Protein AF-A0A915E5G3-F1 (afdb_monomer)

Organism: NCBI:txid166011

Secondary structure (DSSP, 8-state):
-GGGSSB----SEEEEEE--TTS--SEEEEEEGGGEEEPPGGGS-GGGHHHHTTS-GGGEEEEEE-SB-SS-----HHHHHHHHS-------------TT-----------HHHHHHHHHHHTTSSS-EEEEEEE-SEEEE-SSS--EE-HHHHHHTTTS--S-GGGGPEEEEEEEE-SSSS-EEEEEEE--TTTTTTSPPPPB-TTSTT--PBPEEEEEEEPPBPPTTS-THHHHTHHHHHHHHHHHHHHHHHHHHHS--TTTHHHHT-S--HHHHHHHHHHHHHHHHHTTS--HHHHHHHHHHHHHHHH-HHHHHHHHSPPPP---EEEEE-EETTSPBPSSPPEEEEEEEEEE--TTS--EEEEEEEEEEE----S---SSPSSB-TTGGGSSEEEEEEE-TTS-EEEEEE-TTS-EEEEEEEETTEEEE-STT----EEEEEETTEEEEEEEEEGGGSPTT--EEEEEEEE--GGG-EEEESS---SSS----EE--GGGTS-HHHHHHHTT-

Foldseek 3Di:
DQQPDFAFDDDQKDWDFDDDAPFFTQAIFIFGDPQKDQDDPVQFDPLCCVVVVSFDSSQKIKHWTFQWGPDFRPGDPVNVVVLVPDDDRDDDDDPPDDFNDAEDDDDDDCDPVQSVQVVCLVVVVDFKHKDQLHAAQEWEDELTYHIGRDQVLQCSLPVDNDPPSSNQHWIWIWGWDPPDPTIIIGIATHGDPSCPVRGGDWDADPPDPPDRGTIDIHMYRYGHHHPPVDPVVQPVVPPVSVVVVVCVVVVVVVCCVVCPDPVCCLPPVQQACVVVVVLVVVLVVCVVCCVPPPPVVVNVVSVVVNVVLVVDSVNVCVVRPDDDDQPWDKFWQQAFQQRHGDPAGTKIKTWAWDWAQDPPDPTFTWIKIKIKDFDPCPPPDDPDAQFEDQPCLQAFWKWKWFAAPQQWIWIWIAHQRNYIWIFIANHDVRTPDGRPPPGKDWDWDDDPRMIMIIIIGGPVNDAQHRFWIKMWGWHHDDPGTTIIISDHDHPVDPCRTDTDDCVSHHPPVVNVVRNVD

InterPro domains:
  IPR027272 Piezo family [PTHR13167] (2-324)
  IPR031334 Piezo non-specific cation channel, cap domain [PF12166] (41-321)

Structure (mmCIF, N/CA/C/O backbone):
data_AF-A0A915E5G3-F1
#
_entry.id   AF-A0A915E5G3-F1
#
loop_
_atom_site.group_PDB
_atom_site.id
_atom_site.type_symbol
_atom_site.label_atom_id
_atom_site.label_alt_id
_atom_site.label_comp_id
_atom_site.label_asym_id
_atom_site.label_entity_id
_atom_site.label_seq_id
_atom_site.pdbx_PDB_ins_code
_atom_site.Cartn_x
_atom_site.Cartn_y
_atom_site.Cartn_z
_atom_site.occupancy
_atom_site.B_iso_or_equiv
_atom_site.auth_seq_id
_atom_site.auth_comp_id
_atom_site.auth_asym_id
_atom_site.auth_atom_id
_atom_site.pdbx_PDB_model_num
ATOM 1 N N . MET A 1 1 ? 21.307 -8.781 -34.988 1.00 42.41 1 MET A N 1
ATOM 2 C CA . MET A 1 1 ? 19.953 -8.825 -34.360 1.00 42.41 1 MET A CA 1
ATOM 3 C C . MET A 1 1 ? 19.364 -7.451 -34.013 1.00 42.41 1 MET A C 1
ATOM 5 O O . MET A 1 1 ? 18.156 -7.390 -33.829 1.00 42.41 1 MET A O 1
ATOM 9 N N . LEU A 1 2 ? 20.139 -6.356 -33.929 1.00 52.84 2 LEU A N 1
ATOM 10 C CA . LEU A 1 2 ? 19.591 -5.051 -33.513 1.00 52.84 2 LEU A CA 1
ATOM 11 C C . LEU A 1 2 ? 18.544 -4.464 -34.486 1.00 52.84 2 LEU A C 1
ATOM 13 O O . LEU A 1 2 ? 17.637 -3.777 -34.035 1.00 52.84 2 LEU A O 1
ATOM 17 N N . ASN A 1 3 ? 18.628 -4.768 -35.788 1.00 57.44 3 ASN A N 1
ATOM 18 C CA . ASN A 1 3 ? 17.792 -4.143 -36.825 1.00 57.44 3 ASN A CA 1
ATOM 19 C C . ASN A 1 3 ? 16.515 -4.931 -37.210 1.00 57.44 3 ASN A C 1
ATOM 21 O O . ASN A 1 3 ? 15.913 -4.699 -38.256 1.00 57.44 3 ASN A O 1
ATOM 25 N N . GLN A 1 4 ? 16.091 -5.897 -36.387 1.00 61.34 4 GLN A N 1
ATOM 26 C CA . GLN A 1 4 ? 14.898 -6.717 -36.668 1.00 61.34 4 GLN A CA 1
ATOM 27 C C . GLN A 1 4 ? 13.596 -6.128 -36.101 1.00 61.34 4 GLN A C 1
ATOM 29 O O . GLN A 1 4 ? 12.510 -6.528 -36.521 1.00 61.34 4 GLN A O 1
ATOM 34 N N . ILE A 1 5 ? 13.693 -5.187 -35.159 1.00 62.38 5 ILE A N 1
ATOM 35 C CA . ILE A 1 5 ? 12.567 -4.620 -34.406 1.00 62.38 5 ILE A CA 1
ATOM 36 C C . ILE A 1 5 ? 12.617 -3.093 -34.545 1.00 62.38 5 ILE A C 1
ATOM 38 O O . ILE A 1 5 ? 13.689 -2.510 -34.429 1.00 62.38 5 ILE A O 1
ATOM 42 N N . GLY A 1 6 ? 11.471 -2.453 -34.795 1.00 68.31 6 GLY A N 1
ATOM 43 C CA . GLY A 1 6 ? 11.349 -0.997 -34.967 1.00 68.31 6 GLY A CA 1
ATOM 44 C C . GLY A 1 6 ? 10.744 -0.602 -36.315 1.00 68.31 6 GLY A C 1
ATOM 45 O O . GLY A 1 6 ? 10.468 -1.464 -37.153 1.00 68.31 6 GLY A O 1
ATOM 46 N N . GLU A 1 7 ? 10.537 0.693 -36.529 1.00 73.94 7 GLU A N 1
ATOM 47 C CA . GLU A 1 7 ? 10.003 1.245 -37.781 1.00 73.94 7 GLU A CA 1
ATOM 48 C C . GLU A 1 7 ? 11.131 1.836 -38.631 1.00 73.94 7 GLU A C 1
ATOM 50 O O . GLU A 1 7 ? 12.106 2.377 -38.105 1.00 73.94 7 GLU A O 1
ATOM 55 N N . VAL A 1 8 ? 11.030 1.706 -39.956 1.00 78.62 8 VAL A N 1
ATOM 56 C CA . VAL A 1 8 ? 11.997 2.317 -40.875 1.00 78.62 8 VAL A CA 1
ATOM 57 C C . VAL A 1 8 ? 11.548 3.744 -41.167 1.00 78.62 8 VAL A C 1
ATOM 59 O O . VAL A 1 8 ? 10.469 3.954 -41.712 1.00 78.62 8 VAL A O 1
ATOM 62 N N . SER A 1 9 ? 12.395 4.718 -40.842 1.00 81.38 9 SER A N 1
ATOM 63 C CA . SER A 1 9 ? 12.179 6.122 -41.193 1.00 81.38 9 SER A CA 1
ATOM 64 C C . SER A 1 9 ? 13.126 6.514 -42.322 1.00 81.38 9 SER A C 1
ATOM 66 O O . SER A 1 9 ? 14.274 6.886 -42.080 1.00 81.38 9 SER A O 1
ATOM 68 N N . THR A 1 10 ? 12.661 6.426 -43.567 1.00 82.25 10 THR A N 1
ATOM 69 C CA . THR A 1 10 ? 13.473 6.788 -44.734 1.00 82.25 10 THR A CA 1
ATOM 70 C C . THR A 1 10 ? 13.783 8.291 -44.752 1.00 82.25 10 THR A C 1
ATOM 72 O O . THR A 1 10 ? 12.905 9.096 -44.432 1.00 82.25 10 THR A O 1
ATOM 75 N N . PRO A 1 11 ? 14.998 8.712 -45.145 1.00 85.44 11 PRO A N 1
ATOM 76 C CA . PRO A 1 11 ? 15.341 10.126 -45.223 1.00 85.44 11 PRO A CA 1
ATOM 77 C C . PRO A 1 11 ? 14.499 10.826 -46.296 1.00 85.44 11 PRO A C 1
ATOM 79 O O . PRO A 1 11 ? 14.395 10.340 -47.415 1.00 85.44 11 PRO A O 1
ATOM 82 N N . ASN A 1 12 ? 13.945 11.998 -45.980 1.00 86.88 12 ASN A N 1
ATOM 83 C CA . ASN A 1 12 ? 13.209 12.814 -46.959 1.00 86.88 12 ASN A CA 1
ATOM 84 C C . ASN A 1 12 ? 14.145 13.591 -47.900 1.00 86.88 12 ASN A C 1
ATOM 86 O O . ASN A 1 12 ? 13.765 13.950 -49.015 1.00 86.88 12 ASN A O 1
ATOM 90 N N . ILE A 1 13 ? 15.351 13.902 -47.420 1.00 89.50 13 ILE A N 1
ATOM 91 C CA . ILE A 1 13 ? 16.336 14.748 -48.090 1.00 89.50 13 ILE A CA 1
ATOM 92 C C . ILE A 1 13 ? 17.721 14.138 -47.874 1.00 89.50 13 ILE A C 1
ATOM 94 O O . ILE A 1 13 ? 18.119 13.901 -46.734 1.00 89.50 13 ILE A O 1
ATOM 98 N N . ALA A 1 14 ? 18.480 13.961 -48.954 1.00 90.31 14 ALA A N 1
ATOM 99 C CA . ALA A 1 14 ? 19.902 13.639 -48.904 1.00 90.31 14 ALA A CA 1
ATOM 100 C C . ALA A 1 14 ? 20.701 14.754 -49.585 1.00 90.31 14 ALA A C 1
ATOM 102 O O . ALA A 1 14 ? 20.350 15.193 -50.677 1.00 90.31 14 ALA A O 1
ATOM 103 N N . LYS A 1 15 ? 21.782 15.223 -48.956 1.00 91.25 15 LYS A N 1
ATOM 104 C CA . LYS A 1 15 ? 22.628 16.294 -49.497 1.00 91.25 15 LYS A CA 1
ATOM 105 C C . LYS A 1 15 ? 24.064 15.808 -49.640 1.00 91.25 15 LYS A C 1
ATOM 107 O O . LYS A 1 15 ? 24.658 15.368 -48.661 1.00 91.25 15 LYS A O 1
ATOM 112 N N . LEU A 1 16 ? 24.620 15.936 -50.842 1.00 90.56 16 LEU A N 1
ATOM 113 C CA . LEU A 1 16 ? 26.019 15.649 -51.139 1.00 90.56 16 LEU A CA 1
ATOM 114 C C . LEU A 1 16 ? 26.761 16.955 -51.419 1.00 90.56 16 LEU A C 1
ATOM 116 O O . LEU A 1 16 ? 26.324 17.765 -52.237 1.00 90.56 16 LEU A O 1
ATOM 120 N N . THR A 1 17 ? 27.897 17.145 -50.752 1.00 90.44 17 THR A N 1
ATOM 121 C CA . THR A 1 17 ? 28.780 18.296 -50.958 1.00 90.44 17 THR A CA 1
ATOM 122 C C . THR A 1 17 ? 30.215 17.833 -51.152 1.00 90.44 17 THR A C 1
ATOM 124 O O . THR A 1 17 ? 30.749 17.132 -50.296 1.00 90.44 17 THR A O 1
ATOM 127 N N . ILE A 1 18 ? 30.851 18.264 -52.239 1.00 88.75 18 ILE A N 1
ATOM 128 C CA . ILE A 1 18 ? 32.283 18.082 -52.485 1.00 88.75 18 ILE A CA 1
ATOM 129 C C . ILE A 1 18 ? 32.923 19.464 -52.435 1.00 88.75 18 ILE A C 1
ATOM 131 O O . ILE A 1 18 ? 32.582 20.348 -53.224 1.00 88.75 18 ILE A O 1
ATOM 135 N N . SER A 1 19 ? 33.838 19.668 -51.495 1.00 87.00 19 SER A N 1
ATOM 136 C CA . SER A 1 19 ? 34.509 20.947 -51.276 1.00 87.00 19 SER A CA 1
ATOM 137 C C . SER A 1 19 ? 36.000 20.753 -51.033 1.00 87.00 19 SER A C 1
ATOM 139 O O . SER A 1 19 ? 36.452 19.696 -50.595 1.00 87.00 19 SER A O 1
ATOM 141 N N . VAL A 1 20 ? 36.766 21.801 -51.325 1.00 84.00 20 VAL A N 1
ATOM 142 C CA . VAL A 1 20 ? 38.154 21.920 -50.875 1.00 84.00 20 VAL A CA 1
ATOM 143 C C . VAL A 1 20 ? 38.132 22.661 -49.541 1.00 84.00 20 VAL A C 1
ATOM 145 O O . VAL A 1 20 ? 37.437 23.671 -49.415 1.00 84.00 20 VAL A O 1
ATOM 148 N N . GLU A 1 21 ? 38.869 22.163 -48.545 1.00 79.06 21 GLU A N 1
ATOM 149 C CA . GLU A 1 21 ? 38.906 22.752 -47.201 1.00 79.06 21 GLU A CA 1
ATOM 150 C C . GLU A 1 21 ? 39.208 24.261 -47.274 1.00 79.06 21 GLU A C 1
ATOM 152 O O . GLU A 1 21 ? 40.210 24.682 -47.853 1.00 79.06 21 GLU A O 1
ATOM 157 N N . GLY A 1 22 ? 38.330 25.080 -46.686 1.00 74.69 22 GLY A N 1
ATOM 158 C CA . GLY A 1 22 ? 38.483 26.538 -46.648 1.00 74.69 22 GLY A CA 1
ATOM 159 C C . GLY A 1 22 ? 37.945 27.300 -47.866 1.00 74.69 22 GLY A C 1
ATOM 160 O O . GLY A 1 22 ? 38.015 28.527 -47.858 1.00 74.69 22 GLY A O 1
ATOM 161 N N . PHE A 1 23 ? 37.372 26.619 -48.864 1.00 83.56 23 PHE A N 1
ATOM 162 C CA . PHE A 1 23 ? 36.801 27.237 -50.067 1.00 83.56 23 PHE A CA 1
ATOM 163 C C . PHE A 1 23 ? 35.315 26.890 -50.252 1.00 83.56 23 PHE A C 1
ATOM 165 O O . PHE A 1 23 ? 34.832 25.906 -49.683 1.00 83.56 23 PHE A O 1
ATOM 172 N N . PRO A 1 24 ? 34.570 27.673 -51.059 1.00 85.56 24 PRO A N 1
ATOM 173 C CA . PRO A 1 24 ? 33.212 27.318 -51.458 1.00 85.56 24 PRO A CA 1
ATOM 174 C C . PRO A 1 24 ? 33.163 25.928 -52.099 1.00 85.56 24 PRO A C 1
ATOM 176 O O . PRO A 1 24 ? 34.083 25.541 -52.828 1.00 85.56 24 PRO A O 1
ATOM 179 N N . ALA A 1 25 ? 32.088 25.185 -51.828 1.00 87.50 25 ALA A N 1
ATOM 180 C CA . ALA A 1 25 ? 31.910 23.836 -52.350 1.00 87.50 25 ALA A CA 1
ATOM 181 C C . ALA A 1 25 ? 31.944 23.832 -53.882 1.00 87.50 25 ALA A C 1
ATOM 183 O O . ALA A 1 25 ? 31.298 24.658 -54.525 1.00 87.50 25 ALA A O 1
ATOM 184 N N . LEU A 1 26 ? 32.702 22.893 -54.448 1.00 88.69 26 LEU A N 1
ATOM 185 C CA . LEU A 1 26 ? 32.792 22.701 -55.891 1.00 88.69 26 LEU A CA 1
ATOM 186 C C . LEU A 1 26 ? 31.460 22.157 -56.409 1.00 88.69 26 LEU A C 1
ATOM 188 O O . LEU A 1 26 ? 30.900 22.676 -57.365 1.00 88.69 26 LEU A O 1
ATOM 192 N N . TYR A 1 27 ? 30.929 21.144 -55.729 1.00 90.50 27 TYR A N 1
ATOM 193 C CA . TYR A 1 27 ? 29.681 20.492 -56.092 1.00 90.50 27 TYR A CA 1
ATOM 194 C C . TYR A 1 27 ? 28.769 20.401 -54.873 1.00 90.50 27 TYR A C 1
ATOM 196 O O . TYR A 1 27 ? 29.194 19.975 -53.799 1.00 90.50 27 TYR A O 1
ATOM 204 N N . THR A 1 28 ? 27.516 20.818 -55.033 1.00 91.44 28 THR A N 1
ATOM 205 C CA . THR A 1 28 ? 26.456 20.657 -54.035 1.00 91.44 28 THR A CA 1
ATOM 206 C C . THR A 1 28 ? 25.196 20.181 -54.736 1.00 91.44 28 THR A C 1
ATOM 208 O O . THR A 1 28 ? 24.768 20.793 -55.713 1.00 91.44 28 THR A O 1
ATOM 211 N N . MET A 1 29 ? 24.604 19.101 -54.234 1.00 92.69 29 MET A N 1
ATOM 212 C CA . MET A 1 29 ? 23.367 18.547 -54.775 1.00 92.69 29 MET A CA 1
ATOM 213 C C . MET A 1 29 ? 22.479 18.006 -53.664 1.00 92.69 29 MET A C 1
ATOM 215 O O . MET A 1 29 ? 22.945 17.269 -52.790 1.00 92.69 29 MET A O 1
ATOM 219 N N . GLN A 1 30 ? 21.196 18.350 -53.728 1.00 92.25 30 GLN A N 1
ATOM 220 C CA . GLN A 1 30 ? 20.162 17.829 -52.849 1.00 92.25 30 GLN A CA 1
ATOM 221 C C . GLN A 1 30 ? 19.242 16.864 -53.613 1.00 92.25 30 GLN A C 1
ATOM 223 O O . GLN A 1 30 ? 18.558 17.252 -54.555 1.00 92.25 30 GLN A O 1
ATOM 228 N N . ALA A 1 31 ? 19.216 15.599 -53.194 1.00 90.62 31 ALA A N 1
ATOM 229 C CA . ALA A 1 31 ? 18.296 14.581 -53.690 1.00 90.62 31 ALA A CA 1
ATOM 230 C C . ALA A 1 31 ? 17.048 14.514 -52.794 1.00 90.62 31 ALA A C 1
ATOM 232 O O . ALA A 1 31 ? 17.154 14.460 -51.565 1.00 90.62 31 ALA A O 1
ATOM 233 N N . GLN A 1 32 ? 15.867 14.524 -53.416 1.00 90.94 32 GLN A N 1
ATOM 234 C CA . GLN A 1 32 ? 14.565 14.446 -52.745 1.00 90.94 32 GLN A CA 1
ATOM 235 C C . GLN A 1 32 ? 13.515 13.784 -53.651 1.00 90.94 32 GLN A C 1
ATOM 237 O O . GLN A 1 32 ? 13.600 13.870 -54.879 1.00 90.94 32 GLN A O 1
ATOM 242 N N . GLY A 1 33 ? 12.499 13.155 -53.056 1.00 86.94 33 GLY A N 1
ATOM 243 C CA . GLY A 1 33 ? 11.379 12.560 -53.794 1.00 86.94 33 GLY A CA 1
ATOM 244 C C . GLY A 1 33 ? 11.822 11.470 -54.775 1.00 86.94 33 GLY A C 1
ATOM 245 O O . GLY A 1 33 ? 12.331 10.441 -54.355 1.00 86.94 33 GLY A O 1
ATOM 246 N N . ILE A 1 34 ? 11.648 11.704 -56.080 1.00 85.62 34 ILE A N 1
ATOM 247 C CA . ILE A 1 34 ? 11.916 10.732 -57.165 1.00 85.62 34 ILE A CA 1
ATOM 248 C C . ILE A 1 34 ? 13.395 10.305 -57.226 1.00 85.62 34 ILE A C 1
ATOM 250 O O . ILE A 1 34 ? 13.714 9.211 -57.687 1.00 85.62 34 ILE A O 1
ATOM 254 N N . ASP A 1 35 ? 14.299 11.158 -56.743 1.00 87.12 35 ASP A N 1
ATOM 255 C CA . ASP A 1 35 ? 15.736 10.883 -56.696 1.00 87.12 35 ASP A CA 1
ATOM 256 C C . ASP A 1 35 ? 16.119 9.937 -55.522 1.00 87.12 35 ASP A C 1
ATOM 258 O O . ASP A 1 35 ? 17.257 9.470 -55.441 1.00 87.12 35 ASP A O 1
ATOM 262 N N . LEU A 1 36 ? 15.168 9.607 -54.635 1.00 89.12 36 LEU A N 1
ATOM 263 C CA . LEU A 1 36 ? 15.289 8.620 -53.556 1.00 89.12 36 LEU A CA 1
ATOM 264 C C . LEU A 1 36 ? 14.429 7.394 -53.895 1.00 89.12 36 LEU A C 1
ATOM 266 O O . LEU A 1 36 ? 13.207 7.421 -53.775 1.00 89.12 36 LEU A O 1
ATOM 270 N N . VAL A 1 37 ? 15.064 6.311 -54.341 1.00 88.06 37 VAL A N 1
ATOM 271 C CA . VAL A 1 37 ? 14.371 5.125 -54.866 1.00 88.06 37 VAL A CA 1
ATOM 272 C C . VAL A 1 37 ? 14.579 3.942 -53.929 1.00 88.06 37 VAL A C 1
ATOM 274 O O . VAL A 1 37 ? 15.712 3.617 -53.589 1.00 88.06 37 VAL A O 1
ATOM 277 N N . LEU A 1 38 ? 13.498 3.274 -53.525 1.00 85.75 38 LEU A N 1
ATOM 278 C CA . LEU A 1 38 ? 13.592 1.998 -52.811 1.00 85.75 38 LEU A CA 1
ATOM 279 C C . LEU A 1 38 ? 14.169 0.932 -53.741 1.00 85.75 38 LEU A C 1
ATOM 281 O O . LEU A 1 38 ? 13.765 0.816 -54.898 1.00 85.75 38 LEU A O 1
ATOM 285 N N . LEU A 1 39 ? 15.147 0.191 -53.240 1.00 79.44 39 LEU A N 1
ATOM 286 C CA . LEU A 1 39 ? 15.919 -0.735 -54.054 1.00 79.44 39 LEU A CA 1
ATOM 287 C C . LEU A 1 39 ? 15.177 -2.082 -54.161 1.00 79.44 39 LEU A C 1
ATOM 289 O O . LEU A 1 39 ? 14.778 -2.653 -53.149 1.00 79.44 39 LEU A O 1
ATOM 293 N N . ASN A 1 40 ? 14.972 -2.577 -55.386 1.00 74.00 40 ASN A N 1
ATOM 294 C CA . ASN A 1 40 ? 14.344 -3.880 -55.634 1.00 74.00 40 ASN A CA 1
ATOM 295 C C . ASN A 1 40 ? 15.342 -5.034 -55.427 1.00 74.00 40 ASN A C 1
ATOM 297 O O . ASN A 1 40 ? 16.515 -4.918 -55.784 1.00 74.00 40 ASN A O 1
ATOM 301 N N . ASP A 1 41 ? 14.852 -6.189 -54.960 1.00 64.75 41 ASP A N 1
ATOM 302 C CA . ASP A 1 41 ? 15.653 -7.392 -54.644 1.00 64.75 41 ASP A CA 1
ATOM 303 C C . ASP A 1 41 ? 16.554 -7.891 -55.780 1.00 64.75 41 ASP A C 1
ATOM 305 O O . ASP A 1 41 ? 17.551 -8.572 -55.552 1.00 64.75 41 ASP A O 1
ATOM 309 N N . THR A 1 42 ? 16.212 -7.563 -57.023 1.00 64.81 42 THR A N 1
ATOM 310 C CA . THR A 1 42 ? 16.906 -8.042 -58.221 1.00 64.81 42 THR A CA 1
ATOM 311 C C . THR A 1 42 ? 18.181 -7.270 -58.552 1.00 64.81 42 THR A C 1
ATOM 313 O O . THR A 1 42 ? 18.942 -7.712 -59.407 1.00 64.81 42 THR A O 1
ATOM 316 N N . GLU A 1 43 ? 18.410 -6.108 -57.934 1.00 64.31 43 GLU A N 1
ATOM 317 C CA . GLU A 1 43 ? 19.538 -5.224 -58.267 1.00 64.31 43 GLU A CA 1
ATOM 318 C C . GLU A 1 43 ? 20.764 -5.411 -57.354 1.00 64.31 43 GLU A C 1
ATOM 320 O O . GLU A 1 43 ? 21.826 -4.867 -57.661 1.00 64.31 43 GLU A O 1
ATOM 325 N N . ILE A 1 44 ? 20.660 -6.181 -56.259 1.00 65.56 44 ILE A N 1
ATOM 326 C CA . ILE A 1 44 ? 21.775 -6.419 -55.325 1.00 65.56 44 ILE A CA 1
ATOM 327 C C . ILE A 1 44 ? 22.331 -7.839 -55.478 1.00 65.56 44 ILE A C 1
ATOM 329 O O . ILE A 1 44 ? 21.601 -8.821 -55.586 1.00 65.56 44 ILE A O 1
ATOM 333 N N . ASN A 1 45 ? 23.660 -7.953 -55.470 1.00 64.69 45 ASN A N 1
ATOM 334 C CA . ASN A 1 45 ? 24.373 -9.219 -55.614 1.00 64.69 45 ASN A CA 1
ATOM 335 C C . ASN A 1 45 ? 24.097 -10.190 -54.437 1.00 64.69 45 ASN A C 1
ATOM 337 O O . ASN A 1 45 ? 24.237 -9.836 -53.264 1.00 64.69 45 ASN A O 1
ATOM 341 N N . GLN A 1 46 ? 23.777 -11.447 -54.766 1.00 59.72 46 GLN A N 1
ATOM 342 C CA . GLN A 1 46 ? 23.408 -12.529 -53.838 1.00 59.72 46 GLN A CA 1
ATOM 343 C C . GLN A 1 46 ? 24.532 -12.967 -52.877 1.00 59.72 46 GLN A C 1
ATOM 345 O O . GLN A 1 46 ? 24.290 -13.705 -51.925 1.00 59.72 46 GLN A O 1
ATOM 350 N N . GLN A 1 47 ? 25.774 -12.533 -53.091 1.00 58.59 47 GLN A N 1
ATOM 351 C CA . GLN A 1 47 ? 26.897 -12.911 -52.224 1.00 58.59 47 GLN A CA 1
ATOM 352 C C . GLN A 1 47 ? 26.863 -12.228 -50.847 1.00 58.59 47 GLN A C 1
ATOM 354 O O . GLN A 1 47 ? 27.435 -12.748 -49.893 1.00 58.59 47 GLN A O 1
ATOM 359 N N . ALA A 1 48 ? 26.140 -11.114 -50.713 1.00 62.50 48 ALA A N 1
ATOM 360 C CA . ALA A 1 48 ? 26.017 -10.365 -49.465 1.00 62.50 48 ALA A CA 1
ATOM 361 C C . ALA A 1 48 ? 24.691 -10.599 -48.718 1.00 62.50 48 ALA A C 1
ATOM 363 O O . ALA A 1 48 ? 24.304 -9.804 -47.861 1.00 62.50 48 ALA A O 1
ATOM 364 N N . VAL A 1 49 ? 23.993 -11.699 -49.019 1.00 67.81 49 VAL A N 1
ATOM 365 C CA . VAL A 1 49 ? 22.660 -12.011 -48.472 1.00 67.81 49 VAL A CA 1
ATOM 366 C C . VAL A 1 49 ? 22.627 -11.989 -46.942 1.00 67.81 49 VAL A C 1
ATOM 368 O O . VAL A 1 49 ? 21.636 -11.553 -46.379 1.00 67.81 49 VAL A O 1
ATOM 371 N N . ALA A 1 50 ? 23.703 -12.364 -46.242 1.00 67.44 50 ALA A N 1
ATOM 372 C CA . ALA A 1 50 ? 23.730 -12.321 -44.775 1.00 67.44 50 ALA A CA 1
ATOM 373 C C . ALA A 1 50 ? 23.598 -10.897 -44.199 1.00 67.44 50 ALA A C 1
ATOM 375 O O . ALA A 1 50 ? 22.855 -10.708 -43.240 1.00 67.44 50 ALA A O 1
ATOM 376 N N . PHE A 1 51 ? 24.278 -9.909 -44.794 1.00 73.25 51 PHE A N 1
ATOM 377 C CA . PHE A 1 51 ? 24.182 -8.502 -44.387 1.00 73.25 51 PHE A CA 1
ATOM 378 C C . PHE A 1 51 ? 22.878 -7.872 -44.879 1.00 73.25 51 PHE A C 1
ATOM 380 O O . PHE A 1 51 ? 22.199 -7.170 -44.136 1.00 73.25 51 PHE A O 1
ATOM 387 N N . LEU A 1 52 ? 22.488 -8.171 -46.120 1.00 75.25 52 LEU A N 1
ATOM 388 C CA . LEU A 1 52 ? 21.234 -7.684 -46.692 1.00 75.25 52 LEU A CA 1
ATOM 389 C C . LEU A 1 52 ? 20.026 -8.211 -45.916 1.00 75.25 52 LEU A C 1
ATOM 391 O O . LEU A 1 52 ? 19.111 -7.450 -45.665 1.00 75.25 52 LEU A O 1
ATOM 395 N N . ASN A 1 53 ? 20.055 -9.451 -45.424 1.00 74.56 53 ASN A N 1
ATOM 396 C CA . ASN A 1 53 ? 18.991 -10.010 -44.586 1.00 74.56 53 ASN A CA 1
ATOM 397 C C . ASN A 1 53 ? 18.812 -9.274 -43.246 1.00 74.56 53 ASN A C 1
ATOM 399 O O . ASN A 1 53 ? 17.763 -9.419 -42.615 1.00 74.56 53 ASN A O 1
ATOM 403 N N . GLU A 1 54 ? 19.800 -8.498 -42.782 1.00 74.81 54 GLU A N 1
ATOM 404 C CA . GLU A 1 54 ? 19.622 -7.637 -41.606 1.00 74.81 54 GLU A CA 1
ATOM 405 C C . GLU A 1 54 ? 18.736 -6.418 -41.903 1.00 74.81 54 GLU A C 1
ATOM 407 O O . GLU A 1 54 ? 18.129 -5.869 -40.982 1.00 74.81 54 GLU A O 1
ATOM 412 N N . TYR A 1 55 ? 18.617 -6.023 -43.174 1.00 75.44 55 TYR A N 1
ATOM 413 C CA . TYR A 1 55 ? 17.824 -4.893 -43.644 1.00 75.44 55 TYR A CA 1
ATOM 414 C C . TYR A 1 55 ? 16.694 -5.395 -44.552 1.00 75.44 55 TYR A C 1
ATOM 416 O O . TYR A 1 55 ? 16.921 -5.865 -45.658 1.00 75.44 55 TYR A O 1
ATOM 424 N N . LYS A 1 56 ? 15.431 -5.262 -44.130 1.00 71.00 56 LYS A N 1
ATOM 425 C CA . LYS A 1 56 ? 14.311 -5.473 -45.071 1.00 71.00 56 LYS A CA 1
ATOM 426 C C . LYS A 1 56 ? 14.392 -4.447 -46.211 1.00 71.00 56 LYS A C 1
ATOM 428 O O . LYS A 1 56 ? 14.892 -3.349 -45.983 1.00 71.00 56 LYS A O 1
ATOM 433 N N . ASN A 1 57 ? 13.815 -4.749 -47.374 1.00 69.38 57 ASN A N 1
ATOM 434 C CA . ASN A 1 57 ? 13.845 -3.890 -48.575 1.00 69.38 57 ASN A CA 1
ATOM 435 C C . ASN A 1 57 ? 13.384 -2.447 -48.320 1.00 69.38 57 ASN A C 1
ATOM 437 O O . ASN A 1 57 ? 13.875 -1.512 -48.938 1.00 69.38 57 ASN A O 1
ATOM 441 N N . GLU A 1 58 ? 12.486 -2.256 -47.352 1.00 74.75 58 GLU A N 1
ATOM 442 C CA . GLU A 1 58 ? 12.016 -0.944 -46.891 1.00 74.75 58 GLU A CA 1
ATOM 443 C C . GLU A 1 58 ? 13.144 -0.046 -46.343 1.00 74.75 58 GLU A C 1
ATOM 445 O O . GLU A 1 58 ? 13.030 1.174 -46.381 1.00 74.75 58 GLU A O 1
ATOM 450 N N . GLY A 1 59 ? 14.226 -0.638 -45.827 1.00 77.81 59 GLY A N 1
ATOM 451 C CA . GLY A 1 59 ? 15.382 0.042 -45.235 1.00 77.81 59 GLY A CA 1
ATOM 452 C C . GLY A 1 59 ? 16.574 0.224 -46.172 1.00 77.81 59 GLY A C 1
ATOM 453 O O . GLY A 1 59 ? 17.621 0.673 -45.708 1.00 77.81 59 GLY A O 1
ATOM 454 N N . ILE A 1 60 ? 16.450 -0.116 -47.459 1.00 87.31 60 ILE A N 1
ATOM 455 C CA . ILE A 1 60 ? 17.522 0.035 -48.451 1.00 87.31 60 ILE A CA 1
ATOM 456 C C . ILE A 1 60 ? 17.093 1.063 -49.497 1.00 87.31 60 ILE A C 1
ATOM 458 O O . ILE A 1 60 ? 16.184 0.828 -50.294 1.00 87.31 60 ILE A O 1
ATOM 462 N N . LEU A 1 61 ? 17.774 2.209 -49.518 1.00 88.88 61 LEU A N 1
ATOM 463 C CA . LEU A 1 61 ? 17.490 3.290 -50.458 1.00 88.88 61 LEU A CA 1
ATOM 464 C C . LEU A 1 61 ? 18.644 3.514 -51.424 1.00 88.88 61 LEU A C 1
ATOM 466 O O . LEU A 1 61 ? 19.790 3.702 -51.024 1.00 88.88 61 LEU A O 1
ATOM 470 N N . LYS A 1 62 ? 18.316 3.585 -52.709 1.00 89.62 62 LYS A N 1
ATOM 471 C CA . LYS A 1 62 ? 19.182 4.091 -53.765 1.00 89.62 62 LYS A CA 1
ATOM 472 C C . LYS A 1 62 ? 19.000 5.604 -53.876 1.00 89.62 62 LYS A C 1
ATOM 474 O O . LYS A 1 62 ? 17.958 6.090 -54.313 1.00 89.62 62 LYS A O 1
ATOM 479 N N . VAL A 1 63 ? 20.027 6.349 -53.491 1.00 91.56 63 VAL A N 1
ATOM 480 C CA . VAL A 1 63 ? 20.074 7.811 -53.558 1.00 91.56 63 VAL A CA 1
ATOM 481 C C . VAL A 1 63 ? 20.757 8.226 -54.856 1.00 91.56 63 VAL A C 1
ATOM 483 O O . VAL A 1 63 ? 21.917 7.877 -55.080 1.00 91.56 63 VAL A O 1
ATOM 486 N N . LYS A 1 64 ? 20.050 8.970 -55.710 1.00 91.31 64 LYS A N 1
ATOM 487 C CA . LYS A 1 64 ? 20.552 9.465 -56.997 1.00 91.31 64 LYS A CA 1
ATOM 488 C C . LYS A 1 64 ? 20.820 10.964 -56.918 1.00 91.31 64 LYS A C 1
ATOM 490 O O . LYS A 1 64 ? 19.901 11.767 -56.814 1.00 91.31 64 LYS A O 1
ATOM 495 N N . PHE A 1 65 ? 22.080 11.365 -57.015 1.00 92.00 65 PHE A N 1
ATOM 496 C CA . PHE A 1 65 ? 22.464 12.770 -57.120 1.00 92.00 65 PHE A CA 1
ATOM 497 C C . PHE A 1 65 ? 22.680 13.142 -58.587 1.00 92.00 65 PHE A C 1
ATOM 499 O O . PHE A 1 65 ? 23.362 12.436 -59.334 1.00 92.00 65 PHE A O 1
ATOM 506 N N . ARG A 1 66 ? 22.091 14.260 -59.019 1.00 91.31 66 ARG A N 1
ATOM 507 C CA . ARG A 1 66 ? 22.219 14.740 -60.402 1.00 91.31 66 ARG A CA 1
ATOM 508 C C . ARG A 1 66 ? 23.653 15.189 -60.696 1.00 91.31 66 ARG A C 1
ATOM 510 O O . ARG A 1 66 ? 24.283 15.780 -59.823 1.00 91.31 66 ARG A O 1
ATOM 517 N N . PRO A 1 67 ? 24.168 14.977 -61.915 1.00 89.69 67 PRO A N 1
ATOM 518 C CA . PRO A 1 67 ? 25.579 15.211 -62.222 1.00 89.69 67 PRO A CA 1
ATOM 519 C C . PRO A 1 67 ? 26.004 16.683 -62.122 1.00 89.69 67 PRO A C 1
ATOM 521 O O . PRO A 1 67 ? 27.117 16.978 -61.698 1.00 89.69 67 PRO A O 1
ATOM 524 N N . THR A 1 68 ? 25.140 17.632 -62.475 1.00 89.38 68 THR A N 1
ATOM 525 C CA . THR A 1 68 ? 25.457 19.070 -62.446 1.00 89.38 68 THR A CA 1
ATOM 526 C C . THR A 1 68 ? 25.149 19.675 -61.079 1.00 89.38 68 THR A C 1
ATOM 528 O O . THR A 1 68 ? 24.062 19.446 -60.565 1.00 89.38 68 THR A O 1
ATOM 531 N N . SER A 1 69 ? 26.072 20.453 -60.498 1.00 90.56 69 SER A N 1
ATOM 532 C CA . SER A 1 69 ? 25.862 21.139 -59.210 1.00 90.56 69 SER A CA 1
ATOM 533 C C . SER A 1 69 ? 24.635 22.058 -59.247 1.00 90.56 69 SER A C 1
ATOM 535 O O . SER A 1 69 ? 24.441 22.797 -60.210 1.00 90.56 69 SER A O 1
ATOM 537 N N . GLU A 1 70 ? 23.835 22.046 -58.180 1.00 88.56 70 GLU A N 1
ATOM 538 C CA . GLU A 1 70 ? 22.668 22.926 -58.016 1.00 88.56 70 GLU A CA 1
ATOM 539 C C . GLU A 1 70 ? 23.095 24.382 -57.796 1.00 88.56 70 GLU A C 1
ATOM 541 O O . GLU A 1 70 ? 22.468 25.319 -58.288 1.00 88.56 70 GLU A O 1
ATOM 546 N N . VAL A 1 71 ? 24.199 24.563 -57.070 1.00 88.44 71 VAL A N 1
ATOM 547 C CA . VAL A 1 71 ? 24.764 25.872 -56.749 1.00 88.44 71 VAL A CA 1
ATOM 548 C C . VAL A 1 71 ? 26.001 26.104 -57.624 1.00 88.44 71 VAL A C 1
ATOM 550 O O . VAL A 1 71 ? 26.888 25.239 -57.645 1.00 88.44 71 VAL A O 1
ATOM 553 N N . PRO A 1 72 ? 26.096 27.240 -58.344 1.00 88.31 72 PRO A N 1
ATOM 554 C CA . PRO A 1 72 ? 27.303 27.600 -59.084 1.00 88.31 72 PRO A CA 1
ATOM 555 C C . PRO A 1 72 ? 28.463 27.892 -58.124 1.00 88.31 72 PRO A C 1
ATOM 557 O O . PRO A 1 72 ? 28.258 28.264 -56.968 1.00 88.31 72 PRO A O 1
ATOM 560 N N . TRP A 1 73 ? 29.703 27.756 -58.588 1.00 88.62 73 TRP A N 1
ATOM 561 C CA . TRP A 1 73 ? 30.873 27.922 -57.731 1.00 88.62 73 TRP A CA 1
ATOM 562 C C . TRP A 1 73 ? 31.161 29.405 -57.452 1.00 88.62 73 TRP A C 1
ATOM 564 O O . TRP A 1 73 ? 31.732 30.124 -58.269 1.00 88.62 73 TRP A O 1
ATOM 574 N N . GLN A 1 74 ? 30.751 29.866 -56.268 1.00 85.62 74 GLN A N 1
ATOM 575 C CA . GLN A 1 74 ? 30.851 31.264 -55.824 1.00 85.62 74 GLN A CA 1
ATOM 576 C C . GLN A 1 74 ? 32.218 31.597 -55.197 1.00 85.62 74 GLN A C 1
ATOM 578 O O . GLN A 1 74 ? 32.292 32.077 -54.065 1.00 85.62 74 GLN A O 1
ATOM 583 N N . ILE A 1 75 ? 33.323 31.315 -55.890 1.00 83.62 75 ILE A N 1
ATOM 584 C CA . ILE A 1 75 ? 34.660 31.672 -55.392 1.00 83.62 75 ILE A CA 1
ATOM 585 C C . ILE A 1 75 ? 34.979 33.155 -55.641 1.00 83.62 75 ILE A C 1
ATOM 587 O O . ILE A 1 75 ? 34.761 33.672 -56.733 1.00 83.62 75 ILE A O 1
ATOM 591 N N . SER A 1 76 ? 35.506 33.855 -54.628 1.00 85.31 76 SER A N 1
ATOM 592 C CA . SER A 1 76 ? 36.006 35.228 -54.793 1.00 85.31 76 SER A CA 1
ATOM 593 C C . SER A 1 76 ? 37.389 35.239 -55.451 1.00 85.31 76 SER A C 1
ATOM 595 O O . SER A 1 76 ? 38.161 34.298 -55.275 1.00 85.31 76 SER A O 1
ATOM 597 N N . ASN A 1 77 ? 37.753 36.323 -56.143 1.00 82.69 77 ASN A N 1
ATOM 598 C CA . ASN A 1 77 ? 39.069 36.448 -56.789 1.00 82.69 77 ASN A CA 1
ATOM 599 C C . ASN A 1 77 ? 40.240 36.280 -55.800 1.00 82.69 77 ASN A C 1
ATOM 601 O O . ASN A 1 77 ? 41.241 35.652 -56.131 1.00 82.69 77 ASN A O 1
ATOM 605 N N . GLU A 1 78 ? 40.103 36.783 -54.571 1.00 80.88 78 GLU A N 1
ATOM 606 C CA . GLU A 1 78 ? 41.098 36.606 -53.501 1.00 80.88 78 GLU A CA 1
ATOM 607 C C . GLU A 1 78 ? 41.190 35.153 -53.022 1.00 80.88 78 GLU A C 1
ATOM 609 O O . GLU A 1 78 ? 42.277 34.633 -52.782 1.00 80.88 78 GLU A O 1
ATOM 614 N N . SER A 1 79 ? 40.052 34.463 -52.920 1.00 81.62 79 SER A N 1
ATOM 615 C CA . SER A 1 79 ? 40.036 33.038 -52.581 1.00 81.62 79 SER A CA 1
ATOM 616 C C . SER A 1 79 ? 40.613 32.202 -53.725 1.00 81.62 79 SER A C 1
ATOM 618 O O . SER A 1 79 ? 41.307 31.223 -53.487 1.00 81.62 79 SER A O 1
ATOM 620 N N . PHE A 1 80 ? 40.383 32.596 -54.976 1.00 81.25 80 PHE A N 1
ATOM 621 C CA . 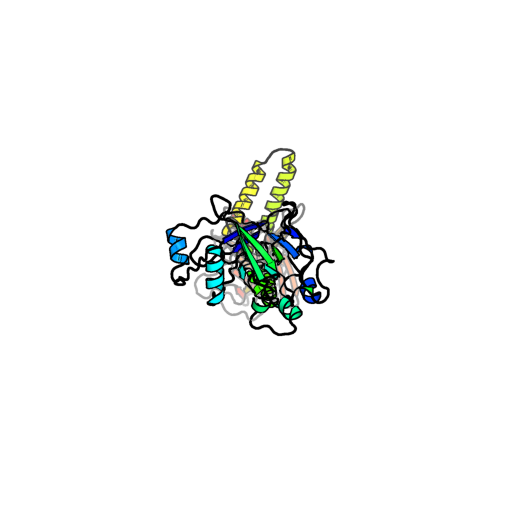PHE A 1 80 ? 40.933 31.919 -56.145 1.00 81.25 80 PHE A CA 1
ATOM 622 C C . PHE A 1 80 ? 42.463 32.039 -56.205 1.00 81.25 80 PHE A C 1
ATOM 624 O O . PHE A 1 80 ? 43.153 31.034 -56.381 1.00 81.25 80 PHE A O 1
ATOM 631 N N . THR A 1 81 ? 43.021 33.230 -55.961 1.00 80.75 81 THR A N 1
ATOM 632 C CA . THR A 1 81 ? 44.481 33.405 -55.854 1.00 80.75 81 THR A CA 1
ATOM 633 C C . THR A 1 81 ? 45.053 32.703 -54.620 1.00 80.75 81 THR A C 1
ATOM 635 O O . THR A 1 81 ? 46.141 32.135 -54.693 1.00 80.75 81 THR A O 1
ATOM 638 N N . ALA A 1 82 ? 44.313 32.647 -53.507 1.00 79.19 82 ALA A N 1
ATOM 639 C CA . ALA A 1 82 ? 44.702 31.883 -52.321 1.00 79.19 82 ALA A CA 1
ATOM 640 C C . ALA A 1 82 ? 44.665 30.358 -52.534 1.00 79.19 82 ALA A C 1
ATOM 642 O O . ALA A 1 82 ? 45.485 29.656 -51.949 1.00 79.19 82 ALA A O 1
ATOM 643 N N . LEU A 1 83 ? 43.760 29.843 -53.376 1.00 77.12 83 LEU A N 1
ATOM 644 C CA . LEU A 1 83 ? 43.713 28.435 -53.791 1.00 77.12 83 LEU A CA 1
ATOM 645 C C . LEU A 1 83 ? 44.937 28.071 -54.648 1.00 77.12 83 LEU A C 1
ATOM 647 O O . LEU A 1 83 ? 45.505 26.984 -54.507 1.00 77.12 83 LEU A O 1
ATOM 651 N N . GLN A 1 84 ? 45.370 29.001 -55.506 1.00 74.19 84 GLN A N 1
ATOM 652 C CA . GLN A 1 84 ? 46.606 28.882 -56.284 1.00 74.19 84 GLN A CA 1
ATOM 653 C C . GLN A 1 84 ? 47.857 28.992 -55.390 1.00 74.19 84 GLN A C 1
ATOM 655 O O . GLN A 1 84 ? 48.808 28.219 -55.550 1.00 74.19 84 GLN A O 1
ATOM 660 N N . GLY A 1 85 ? 47.834 29.887 -54.397 1.00 65.12 85 GLY A N 1
ATOM 661 C CA . GLY A 1 85 ? 48.819 29.998 -53.319 1.00 65.12 85 GLY A CA 1
ATOM 662 C C . GLY A 1 85 ? 48.767 28.816 -52.342 1.00 65.12 85 GLY A C 1
ATOM 663 O O . GLY A 1 85 ? 47.830 28.022 -52.344 1.00 65.12 85 GLY A O 1
ATOM 664 N N . ASN A 1 86 ? 49.816 28.601 -51.542 1.00 56.47 86 ASN A N 1
ATOM 665 C CA . ASN A 1 86 ? 49.885 27.445 -50.636 1.00 56.47 86 ASN A CA 1
ATOM 666 C C . ASN A 1 86 ? 48.652 27.368 -49.715 1.00 56.47 86 ASN A C 1
ATOM 668 O O . ASN A 1 86 ? 48.458 28.233 -48.860 1.00 56.47 86 ASN A O 1
ATOM 672 N N . CYS A 1 87 ? 47.871 26.288 -49.844 1.00 52.50 87 CYS A N 1
ATOM 673 C CA . CYS A 1 87 ? 46.801 25.964 -48.907 1.00 52.50 87 CYS A CA 1
ATOM 674 C C . CYS A 1 87 ? 47.442 25.635 -47.559 1.00 52.50 87 CYS A C 1
ATOM 676 O O . CYS A 1 87 ? 48.036 24.572 -47.391 1.00 52.50 87 CYS A O 1
ATOM 678 N N . LYS A 1 88 ? 47.338 26.538 -46.586 1.00 48.75 88 LYS A N 1
ATOM 679 C CA . LYS A 1 88 ? 47.570 26.166 -45.191 1.00 48.75 88 LYS A CA 1
ATOM 680 C C . LYS A 1 88 ? 46.292 25.497 -44.698 1.00 48.75 88 LYS A C 1
ATOM 682 O O . LYS A 1 88 ? 45.281 26.182 -44.561 1.00 48.75 88 LYS A O 1
ATOM 687 N N . SER A 1 89 ? 46.339 24.180 -44.472 1.00 42.78 89 SER A N 1
ATOM 688 C CA . SER A 1 89 ? 45.230 23.451 -43.841 1.00 42.78 89 SER A CA 1
ATOM 689 C C . SER A 1 89 ? 44.903 24.131 -42.516 1.00 42.78 89 SER A C 1
ATOM 691 O O . SER A 1 89 ? 45.782 24.382 -41.685 1.00 42.78 89 SER A O 1
ATOM 693 N N . ARG A 1 90 ? 43.641 24.512 -42.358 1.00 43.06 90 ARG A N 1
ATOM 694 C CA . ARG A 1 90 ? 43.158 25.225 -41.186 1.00 43.06 90 ARG A CA 1
ATOM 695 C C . ARG A 1 90 ? 41.919 24.484 -40.715 1.00 43.06 90 ARG A C 1
ATOM 697 O O . ARG A 1 90 ? 40.807 24.861 -41.066 1.00 43.06 90 ARG A O 1
ATOM 704 N N . ARG A 1 91 ? 42.151 23.449 -39.898 1.00 35.25 91 ARG A N 1
ATOM 705 C CA . ARG A 1 91 ? 41.108 22.610 -39.296 1.00 35.25 91 ARG A CA 1
ATOM 706 C C . ARG A 1 91 ? 40.022 23.477 -38.662 1.00 35.25 91 ARG A C 1
ATOM 708 O O . ARG A 1 91 ? 40.238 24.089 -37.615 1.00 35.25 91 ARG A O 1
ATOM 715 N N . LYS A 1 92 ? 38.843 23.490 -39.278 1.00 39.06 92 LYS A N 1
ATOM 716 C CA . LYS A 1 92 ? 37.598 23.960 -38.669 1.00 39.06 92 LYS A CA 1
ATOM 717 C C . LYS A 1 92 ? 36.658 22.768 -38.551 1.00 39.06 92 LYS A C 1
ATOM 719 O O . LYS A 1 92 ? 36.024 22.360 -39.513 1.00 39.06 92 LYS A O 1
ATOM 724 N N . THR A 1 93 ? 36.551 22.226 -37.346 1.00 31.33 93 THR A N 1
ATOM 725 C CA . THR A 1 93 ? 35.465 21.318 -36.977 1.00 31.33 93 THR A CA 1
ATOM 726 C C . THR A 1 93 ? 34.197 22.135 -36.750 1.00 31.33 93 THR A C 1
ATOM 728 O O . THR A 1 93 ? 34.056 22.772 -35.707 1.00 31.33 93 THR A O 1
ATOM 731 N N . CYS A 1 94 ? 33.272 22.119 -37.707 1.00 33.88 94 CYS A N 1
ATOM 732 C CA . CYS A 1 94 ? 31.885 22.504 -37.459 1.00 33.88 94 CYS A CA 1
ATOM 733 C C . CYS A 1 94 ? 31.176 21.309 -36.811 1.00 33.88 94 CYS A C 1
ATOM 735 O O . CYS A 1 94 ? 30.864 20.330 -37.481 1.00 33.88 94 CYS A O 1
ATOM 737 N N . LYS A 1 95 ? 30.975 21.368 -35.492 1.00 36.16 95 LYS A N 1
ATOM 738 C CA . LYS A 1 95 ? 30.119 20.435 -34.752 1.00 36.16 95 LYS A CA 1
ATOM 739 C C . LYS A 1 95 ? 28.818 21.141 -34.393 1.00 36.16 95 LYS A C 1
ATOM 741 O O . LYS A 1 95 ? 28.635 21.520 -33.243 1.00 36.16 95 LYS A O 1
ATOM 746 N N . ASP A 1 96 ? 27.920 21.264 -35.360 1.00 35.91 96 ASP A N 1
ATOM 747 C CA . ASP A 1 96 ? 26.511 21.491 -35.047 1.00 35.91 96 ASP A CA 1
ATOM 748 C C . ASP A 1 96 ? 25.836 20.121 -35.005 1.00 35.91 96 ASP A C 1
ATOM 750 O O . ASP A 1 96 ? 25.476 19.538 -36.027 1.00 35.91 96 ASP A O 1
ATOM 754 N N . LYS A 1 97 ? 25.747 19.554 -33.797 1.00 36.62 97 LYS A N 1
ATOM 755 C CA . LYS A 1 97 ? 24.910 18.381 -33.533 1.00 36.62 97 LYS A CA 1
ATOM 756 C C . LYS A 1 97 ? 23.465 18.853 -33.420 1.00 36.62 97 LYS A C 1
ATOM 758 O O . LYS A 1 97 ? 22.985 19.129 -32.325 1.00 36.62 97 LYS A O 1
ATOM 763 N N . GLU A 1 98 ? 22.775 18.925 -34.551 1.00 37.31 98 GLU A N 1
ATOM 764 C CA . GLU A 1 98 ? 21.318 18.824 -34.544 1.00 37.31 98 GLU A CA 1
ATOM 765 C C . GLU A 1 98 ? 20.935 17.334 -34.535 1.00 37.31 98 GLU A C 1
ATOM 767 O O . GLU A 1 98 ? 21.454 16.569 -35.348 1.00 37.31 98 GLU A O 1
ATOM 772 N N . PRO A 1 99 ? 20.027 16.894 -33.647 1.00 46.91 99 PRO A N 1
ATOM 773 C CA . PRO A 1 99 ? 19.622 15.489 -33.538 1.00 46.91 99 PRO A CA 1
ATOM 774 C C . PRO A 1 99 ? 18.845 14.963 -34.762 1.00 46.91 99 PRO A C 1
ATOM 776 O O . PRO A 1 99 ? 18.566 13.774 -34.829 1.00 46.91 99 PRO A O 1
ATOM 779 N N . SER A 1 100 ? 18.501 15.821 -35.731 1.00 55.34 100 SER A N 1
ATOM 780 C CA . SER A 1 100 ? 17.700 15.490 -36.920 1.00 55.34 100 SER A CA 1
ATOM 781 C C . SER A 1 100 ? 18.503 15.316 -38.216 1.00 55.34 100 SER A C 1
ATOM 783 O O . SER A 1 100 ? 17.920 14.986 -39.249 1.00 55.34 100 SER A O 1
ATOM 785 N N . LYS A 1 101 ? 19.823 15.557 -38.203 1.00 67.19 101 LYS A N 1
ATOM 786 C CA . LYS A 1 101 ? 20.674 15.477 -39.401 1.00 67.19 101 LYS A CA 1
ATOM 787 C C . LYS A 1 101 ? 21.832 14.511 -39.177 1.00 67.19 101 LYS A C 1
ATOM 789 O O . LYS A 1 101 ? 22.806 14.836 -38.502 1.00 67.19 101 LYS A O 1
ATOM 794 N N . HIS A 1 102 ? 21.756 13.344 -39.810 1.00 77.62 102 HIS A N 1
ATOM 795 C CA . HIS A 1 102 ? 22.888 12.427 -39.916 1.00 77.62 102 HIS A CA 1
ATOM 796 C C . HIS A 1 102 ? 23.848 12.963 -40.984 1.00 77.62 102 HIS A C 1
ATOM 798 O O . HIS A 1 102 ? 23.523 12.976 -42.169 1.00 77.62 102 HIS A O 1
ATOM 804 N N . SER A 1 103 ? 25.020 13.439 -40.567 1.00 80.00 103 SER A N 1
ATOM 805 C CA . SER A 1 103 ? 26.042 13.991 -41.464 1.00 80.00 103 SER A CA 1
ATOM 806 C C . SER A 1 103 ? 27.387 13.318 -41.216 1.00 80.00 103 SER A C 1
ATOM 808 O O . SER A 1 103 ? 27.679 12.905 -40.095 1.00 80.00 103 SER A O 1
ATOM 810 N N . THR A 1 104 ? 28.193 13.190 -42.264 1.00 81.50 104 THR A N 1
ATOM 811 C CA . THR A 1 104 ? 29.569 12.695 -42.191 1.00 81.50 104 THR A CA 1
ATOM 812 C C . THR A 1 104 ? 30.408 13.383 -43.257 1.00 81.50 104 THR A C 1
ATOM 814 O O . THR A 1 104 ? 29.915 13.664 -44.352 1.00 81.50 104 THR A O 1
ATOM 817 N N . THR A 1 105 ? 31.673 13.647 -42.944 1.00 81.44 105 THR A N 1
ATOM 818 C CA . THR A 1 105 ? 32.621 14.265 -43.875 1.00 81.44 105 THR A CA 1
ATOM 819 C C . THR A 1 105 ? 33.819 13.345 -44.032 1.00 81.44 105 THR A C 1
ATOM 821 O O . THR A 1 105 ? 34.524 13.056 -43.065 1.00 81.44 105 THR A O 1
ATOM 824 N N . PHE A 1 106 ? 34.077 12.901 -45.260 1.00 76.56 106 PHE A N 1
ATOM 825 C CA . PHE A 1 106 ? 35.274 12.132 -45.582 1.00 76.56 106 PHE A CA 1
ATOM 826 C C . PHE A 1 106 ? 36.392 13.090 -46.001 1.00 76.56 106 PHE A C 1
ATOM 828 O O . PHE A 1 106 ? 36.360 13.663 -47.086 1.00 76.56 106 PHE A O 1
ATOM 835 N N . GLU A 1 107 ? 37.375 13.287 -45.121 1.00 76.38 107 GLU A N 1
ATOM 836 C CA . GLU A 1 107 ? 38.538 14.132 -45.410 1.00 76.38 107 GLU A CA 1
ATOM 837 C C . GLU A 1 107 ? 39.610 13.355 -46.188 1.00 76.38 107 GLU A C 1
ATOM 839 O O . GLU A 1 107 ? 40.080 12.293 -45.751 1.00 76.38 107 GLU A O 1
ATOM 844 N N . PHE A 1 108 ? 40.028 13.916 -47.324 1.00 70.75 108 PHE A N 1
ATOM 845 C CA . PHE A 1 108 ? 41.105 13.399 -48.163 1.00 70.75 108 PHE A CA 1
ATOM 846 C C . PHE A 1 108 ? 42.345 14.262 -48.004 1.00 70.75 108 PHE A C 1
ATOM 848 O O . PHE A 1 108 ? 42.297 15.470 -48.233 1.00 70.75 108 PHE A O 1
ATOM 855 N N . ASP A 1 109 ? 43.468 13.634 -47.655 1.00 66.19 109 ASP A N 1
ATOM 856 C CA . ASP A 1 109 ? 44.744 14.329 -47.713 1.00 66.19 109 ASP A CA 1
ATOM 857 C C . ASP A 1 109 ? 45.141 14.477 -49.184 1.00 66.19 109 ASP A C 1
ATOM 859 O O . ASP A 1 109 ? 45.386 13.493 -49.896 1.00 66.19 109 ASP A O 1
ATOM 863 N N . ALA A 1 110 ? 45.128 15.718 -49.662 1.00 62.16 110 ALA A N 1
ATOM 864 C CA . ALA A 1 110 ? 45.435 16.050 -51.038 1.00 62.16 110 ALA A CA 1
ATOM 865 C C . ALA A 1 110 ? 46.928 15.799 -51.294 1.00 62.16 110 ALA A C 1
ATOM 867 O O . ALA A 1 110 ? 47.765 16.698 -51.192 1.00 62.16 110 ALA A O 1
ATOM 868 N N . ARG A 1 111 ? 47.284 14.562 -51.668 1.00 61.97 111 ARG A N 1
ATOM 869 C CA . ARG A 1 111 ? 48.626 14.248 -52.180 1.00 61.97 111 ARG A CA 1
ATOM 870 C C . ARG A 1 111 ? 48.975 15.233 -53.301 1.00 61.97 111 ARG A C 1
ATOM 872 O O . ARG A 1 111 ? 48.104 15.622 -54.081 1.00 61.97 111 ARG A O 1
ATOM 879 N N . ARG A 1 112 ? 50.263 15.574 -53.433 1.00 55.34 112 ARG A N 1
ATOM 880 C CA . ARG A 1 112 ? 50.804 16.614 -54.338 1.00 55.34 112 ARG A CA 1
ATOM 881 C C . ARG A 1 112 ? 50.240 16.593 -55.775 1.00 55.34 112 ARG A C 1
ATOM 883 O O . ARG A 1 112 ? 50.109 17.658 -56.364 1.00 55.34 112 ARG A O 1
ATOM 890 N N . TRP A 1 113 ? 49.860 15.422 -56.301 1.00 62.66 113 TRP A N 1
ATOM 891 C CA . TRP A 1 113 ? 49.293 15.229 -57.646 1.00 62.66 113 TRP A CA 1
ATOM 892 C C . TRP A 1 113 ? 47.817 15.652 -57.803 1.00 62.66 113 TRP A C 1
ATOM 894 O O . TRP A 1 113 ? 47.422 16.126 -58.863 1.00 62.66 113 TRP A O 1
ATOM 904 N N . SER A 1 114 ? 46.996 15.531 -56.756 1.00 70.06 114 SER A N 1
ATOM 905 C CA . SER A 1 114 ? 45.577 15.933 -56.794 1.00 70.06 114 SER A CA 1
ATOM 906 C C . SER A 1 114 ? 45.421 17.457 -56.860 1.00 70.06 114 SER A C 1
ATOM 908 O O . SER A 1 114 ? 44.605 17.982 -57.614 1.00 70.06 114 SER A O 1
ATOM 910 N N . ARG A 1 115 ? 46.294 18.182 -56.147 1.00 74.31 115 ARG A N 1
ATOM 911 C CA . ARG A 1 115 ? 46.390 19.646 -56.204 1.00 74.31 115 ARG A CA 1
ATOM 912 C C . ARG A 1 115 ? 46.843 20.130 -57.579 1.00 74.31 115 ARG A C 1
ATOM 914 O O . ARG A 1 115 ? 46.265 21.078 -58.099 1.00 74.31 115 ARG A O 1
ATOM 921 N N . THR A 1 116 ? 47.869 19.510 -58.166 1.00 76.38 116 THR A N 1
ATOM 922 C CA . THR A 1 116 ? 48.327 19.896 -59.511 1.00 76.38 116 THR A CA 1
ATOM 923 C C . THR A 1 116 ? 47.243 19.657 -60.553 1.00 76.38 116 THR A C 1
ATOM 925 O O . THR A 1 116 ? 47.049 20.517 -61.402 1.00 76.38 116 THR A O 1
ATOM 928 N N . LEU A 1 117 ? 46.482 18.566 -60.427 1.00 80.25 117 LEU A N 1
ATOM 929 C CA . LEU A 1 117 ? 45.365 18.263 -61.318 1.00 80.25 117 LEU A CA 1
ATOM 930 C C . LEU A 1 117 ? 44.220 19.283 -61.183 1.00 80.25 117 LEU A C 1
ATOM 932 O O . LEU A 1 117 ? 43.689 19.739 -62.188 1.00 80.25 117 LEU A O 1
ATOM 936 N N . LEU A 1 118 ? 43.887 19.719 -59.960 1.00 83.50 118 LEU A N 1
ATOM 937 C CA . LEU A 1 118 ? 42.931 20.816 -59.739 1.00 83.50 118 LEU A CA 1
ATOM 938 C C . LEU A 1 118 ? 43.368 22.107 -60.410 1.00 83.50 118 LEU A C 1
ATOM 940 O O . LEU A 1 118 ? 42.574 22.731 -61.105 1.00 83.50 118 LEU A O 1
ATOM 944 N N . LEU A 1 119 ? 44.630 22.488 -60.244 1.00 82.50 119 LEU A N 1
ATOM 945 C CA . LEU A 1 119 ? 45.155 23.696 -60.871 1.00 82.50 119 LEU A CA 1
ATOM 946 C C . LEU A 1 119 ? 45.186 23.581 -62.402 1.00 82.50 119 LEU A C 1
ATOM 948 O O . LEU A 1 119 ? 44.900 24.559 -63.081 1.00 82.50 119 LEU A O 1
ATOM 952 N N . GLN A 1 120 ? 45.474 22.396 -62.945 1.00 83.75 120 GLN A N 1
ATOM 953 C CA . GLN A 1 120 ? 45.432 22.130 -64.385 1.00 83.75 120 GLN A CA 1
ATOM 954 C C . GLN A 1 120 ? 44.015 22.241 -64.960 1.00 83.75 120 GLN A C 1
ATOM 956 O O . GLN A 1 120 ? 43.830 22.867 -66.000 1.00 83.75 120 GLN A O 1
ATOM 961 N N . VAL A 1 121 ? 43.006 21.706 -64.267 1.00 86.31 121 VAL A N 1
ATOM 962 C CA . VAL A 1 121 ? 41.599 21.826 -64.686 1.00 86.31 121 VAL A CA 1
ATOM 963 C C . VAL A 1 121 ? 41.104 23.268 -64.576 1.00 86.31 121 VAL A C 1
ATOM 965 O O . VAL A 1 121 ? 40.441 23.764 -65.482 1.00 86.31 121 VAL A O 1
ATOM 968 N N . LEU A 1 122 ? 41.479 23.989 -63.514 1.00 83.88 122 LEU A N 1
ATOM 969 C CA . LEU A 1 122 ? 41.135 25.407 -63.356 1.00 83.88 122 LEU A CA 1
ATOM 970 C C . LEU A 1 122 ? 41.798 26.302 -64.413 1.00 83.88 122 LEU A C 1
ATOM 972 O O . LEU A 1 122 ? 41.183 27.267 -64.860 1.00 83.88 122 LEU A O 1
ATOM 976 N N . ASN A 1 123 ? 43.024 25.973 -64.830 1.00 82.75 123 ASN A N 1
ATOM 977 C CA . ASN A 1 123 ? 43.734 26.670 -65.906 1.00 82.75 123 ASN A CA 1
ATOM 978 C C . ASN A 1 123 ? 43.299 26.213 -67.312 1.00 82.75 123 ASN A C 1
ATOM 980 O O . ASN A 1 123 ? 43.797 26.748 -68.300 1.00 82.75 123 ASN A O 1
ATOM 984 N N . GLY A 1 124 ? 42.400 25.227 -67.414 1.00 80.31 124 GLY A N 1
ATOM 985 C CA . GLY A 1 124 ? 41.900 24.689 -68.679 1.00 80.31 124 GLY A CA 1
ATOM 986 C C . GLY A 1 124 ? 42.896 23.822 -69.458 1.00 80.31 124 GLY A C 1
ATOM 987 O O . GLY A 1 124 ? 42.661 23.555 -70.632 1.00 80.31 124 GLY A O 1
ATOM 988 N N . THR A 1 125 ? 44.007 23.387 -68.848 1.00 82.94 125 THR A N 1
ATOM 989 C CA . THR A 1 125 ? 44.993 22.515 -69.515 1.00 82.94 125 THR A CA 1
ATOM 990 C C . THR A 1 125 ? 44.553 21.054 -69.552 1.00 82.94 125 THR A C 1
ATOM 992 O O . THR A 1 125 ? 44.943 20.327 -70.455 1.00 82.94 125 THR A O 1
ATOM 995 N N . GLU A 1 126 ? 43.754 20.629 -68.572 1.00 83.31 126 GLU A N 1
ATOM 996 C CA . GLU A 1 126 ? 43.154 19.293 -68.506 1.00 83.31 126 GLU A CA 1
ATOM 997 C C . GLU A 1 126 ? 41.623 19.423 -68.500 1.00 83.31 126 GLU A C 1
ATOM 999 O O . GLU A 1 126 ? 41.099 20.294 -67.798 1.00 83.31 126 GLU A O 1
ATOM 1004 N N . PRO A 1 127 ? 40.882 18.587 -69.251 1.00 83.25 127 PRO A N 1
ATOM 1005 C CA . PRO A 1 127 ? 39.427 18.700 -69.351 1.00 83.25 127 PRO A CA 1
ATOM 1006 C C . PRO A 1 127 ? 38.688 18.145 -68.124 1.00 83.25 127 PRO A C 1
ATOM 1008 O O . PRO A 1 127 ? 37.554 18.541 -67.857 1.00 83.25 127 PRO 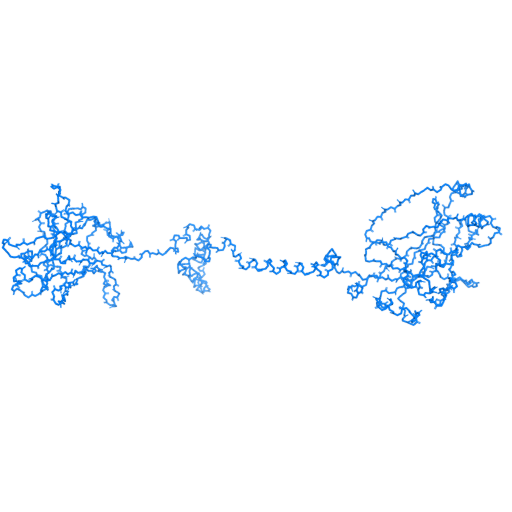A O 1
ATOM 1011 N N . GLU A 1 128 ? 39.297 17.217 -67.379 1.00 85.75 128 GLU A N 1
ATOM 1012 C CA . GLU A 1 128 ? 38.646 16.518 -66.269 1.00 85.75 128 GLU A CA 1
ATOM 1013 C C . GLU A 1 128 ? 39.611 16.213 -65.118 1.00 85.75 128 GLU A C 1
ATOM 1015 O O . GLU A 1 128 ? 40.790 15.921 -65.309 1.00 85.75 128 GLU A O 1
ATOM 1020 N N . MET A 1 129 ? 39.081 16.224 -63.897 1.00 88.12 129 MET A N 1
ATOM 1021 C CA . MET A 1 129 ? 39.775 15.775 -62.697 1.00 88.12 129 MET A CA 1
ATOM 1022 C C . MET A 1 129 ? 39.233 14.424 -62.253 1.00 88.12 129 MET A C 1
ATOM 1024 O O . MET A 1 129 ? 38.027 14.269 -62.090 1.00 88.12 129 MET A O 1
ATOM 1028 N N . ARG A 1 130 ? 40.122 13.472 -61.956 1.00 86.44 130 ARG A N 1
ATOM 1029 C CA . ARG A 1 130 ? 39.763 12.191 -61.334 1.00 86.44 130 ARG A CA 1
ATOM 1030 C C . ARG A 1 130 ? 40.315 12.110 -59.915 1.00 86.44 130 ARG A C 1
ATOM 1032 O O . ARG A 1 130 ? 41.529 12.062 -59.724 1.00 86.44 130 ARG A O 1
ATOM 1039 N N . ILE A 1 131 ? 39.426 12.054 -58.928 1.00 84.50 131 ILE A N 1
ATOM 1040 C CA . ILE A 1 131 ? 39.768 11.824 -57.522 1.00 84.50 131 ILE A CA 1
ATOM 1041 C C . ILE A 1 131 ? 39.402 10.381 -57.185 1.00 84.50 131 ILE A C 1
ATOM 1043 O O . ILE A 1 131 ? 38.229 10.048 -57.013 1.00 84.50 131 ILE A O 1
ATOM 1047 N N . ALA A 1 132 ? 40.410 9.512 -57.131 1.00 82.25 132 ALA A N 1
ATOM 1048 C CA . ALA A 1 132 ? 40.221 8.117 -56.751 1.00 82.25 132 ALA A CA 1
ATOM 1049 C C . ALA A 1 132 ? 39.873 7.997 -55.262 1.00 82.25 132 ALA A C 1
ATOM 1051 O O . ALA A 1 132 ? 40.439 8.707 -54.430 1.00 82.25 132 ALA A O 1
ATOM 1052 N N . GLY A 1 133 ? 38.967 7.074 -54.937 1.00 78.81 133 GLY A N 1
ATOM 1053 C CA . GLY A 1 133 ? 38.594 6.778 -53.558 1.00 78.81 133 GLY A CA 1
ATOM 1054 C C . GLY A 1 133 ? 37.768 7.873 -52.873 1.00 78.81 133 GLY A C 1
ATOM 1055 O O . GLY A 1 133 ? 37.833 7.988 -51.658 1.00 78.81 133 GLY A O 1
ATOM 1056 N N . ALA A 1 134 ? 37.024 8.688 -53.626 1.00 82.25 134 ALA A N 1
ATOM 1057 C CA . ALA A 1 134 ? 36.338 9.873 -53.109 1.00 82.25 134 ALA A CA 1
ATOM 1058 C C . ALA A 1 134 ? 34.931 9.592 -52.557 1.00 82.25 134 ALA A C 1
ATOM 1060 O O . ALA A 1 134 ? 34.516 10.206 -51.576 1.00 82.25 134 ALA A O 1
ATOM 1061 N N . ILE A 1 135 ? 34.180 8.695 -53.204 1.00 86.94 135 ILE A N 1
ATOM 1062 C CA . ILE A 1 135 ? 32.745 8.518 -52.948 1.00 86.94 135 ILE A CA 1
ATOM 1063 C C . ILE A 1 135 ? 32.466 7.086 -52.470 1.00 86.94 135 ILE A C 1
ATOM 1065 O O . ILE A 1 135 ? 32.699 6.147 -53.235 1.00 86.94 135 ILE A O 1
ATOM 1069 N N . PRO A 1 136 ? 31.952 6.875 -51.244 1.00 87.50 136 PRO A N 1
ATOM 1070 C CA . PRO A 1 136 ? 31.518 5.552 -50.814 1.00 87.50 136 PRO A CA 1
ATOM 1071 C C . PRO A 1 136 ? 30.255 5.128 -51.568 1.00 87.50 136 PRO A C 1
ATOM 1073 O O . PRO A 1 136 ? 29.323 5.908 -51.738 1.00 87.50 136 PRO A O 1
ATOM 1076 N N . MET A 1 137 ? 30.206 3.865 -51.983 1.00 84.44 137 MET A N 1
ATOM 1077 C CA . MET A 1 137 ? 29.023 3.292 -52.633 1.00 84.44 137 MET A CA 1
ATOM 1078 C C . MET A 1 137 ? 27.931 2.916 -51.636 1.00 84.44 137 MET A C 1
ATOM 1080 O O . MET A 1 137 ? 26.752 3.087 -51.921 1.00 84.44 137 MET A O 1
ATOM 1084 N N . TYR A 1 138 ? 28.339 2.401 -50.477 1.00 85.81 138 TYR A N 1
ATOM 1085 C CA . TYR A 1 138 ? 27.457 1.887 -49.437 1.00 85.81 138 TYR A CA 1
ATOM 1086 C C . TYR A 1 138 ? 27.651 2.685 -48.158 1.00 85.81 138 TYR A C 1
ATOM 1088 O O . TYR A 1 138 ? 28.776 2.793 -47.654 1.00 85.81 138 TYR A O 1
ATOM 1096 N N . VAL A 1 139 ? 26.555 3.221 -47.634 1.00 88.38 139 VAL A N 1
ATOM 1097 C CA . VAL A 1 139 ? 26.536 3.993 -46.394 1.00 88.38 139 VAL A CA 1
ATOM 1098 C C . VAL A 1 139 ? 25.459 3.459 -45.457 1.00 88.38 139 VAL A C 1
ATOM 1100 O O . VAL A 1 139 ? 24.357 3.145 -45.888 1.00 88.38 139 VAL A O 1
ATOM 1103 N N . THR A 1 140 ? 25.760 3.365 -44.167 1.00 87.38 140 THR A N 1
ATOM 1104 C CA . THR A 1 140 ? 24.785 3.080 -43.111 1.00 87.38 140 THR A CA 1
ATOM 1105 C C . THR A 1 140 ? 24.366 4.379 -42.435 1.00 87.38 140 THR A C 1
ATOM 1107 O O . THR A 1 140 ? 25.221 5.138 -41.961 1.00 87.38 140 THR A O 1
ATOM 1110 N N . VAL A 1 141 ? 23.061 4.612 -42.362 1.00 87.81 141 VAL A N 1
ATOM 1111 C CA . VAL A 1 141 ? 22.427 5.709 -41.633 1.00 87.81 141 VAL A CA 1
ATOM 1112 C C . VAL A 1 141 ? 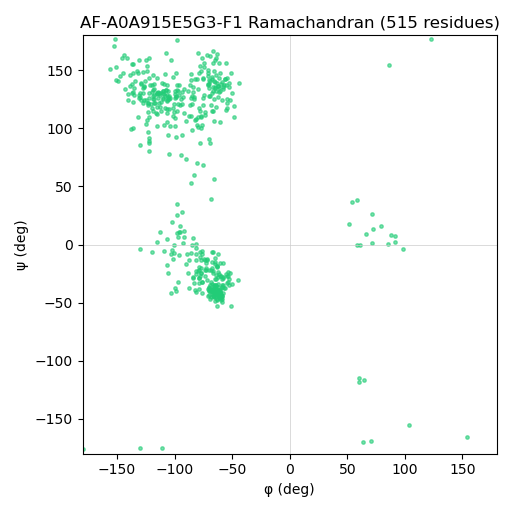21.936 5.142 -40.297 1.00 87.81 141 VAL A C 1
ATOM 1114 O O . VAL A 1 141 ? 20.927 4.434 -40.287 1.00 87.81 141 VAL A O 1
ATOM 1117 N N . PRO A 1 142 ? 22.660 5.387 -39.188 1.00 82.69 142 PRO A N 1
ATOM 1118 C CA . PRO A 1 142 ? 22.270 4.861 -37.886 1.00 82.69 142 PRO A CA 1
ATOM 1119 C C . PRO A 1 142 ? 21.035 5.580 -37.340 1.00 82.69 142 PRO A C 1
ATOM 1121 O O . PRO A 1 142 ? 20.728 6.695 -37.755 1.00 82.69 142 PRO A O 1
ATOM 1124 N N . ASN A 1 143 ? 20.380 4.981 -36.344 1.00 74.94 143 ASN A N 1
ATOM 1125 C CA . ASN A 1 143 ? 19.268 5.605 -35.617 1.00 74.94 143 ASN A CA 1
ATOM 1126 C C . ASN A 1 143 ? 19.662 6.928 -34.927 1.00 74.94 143 ASN A C 1
ATOM 1128 O O . ASN A 1 143 ? 18.878 7.869 -34.886 1.00 74.94 143 ASN A O 1
ATOM 1132 N N . GLU A 1 144 ? 20.886 7.010 -34.403 1.00 71.69 144 GLU A N 1
ATOM 1133 C CA . GLU A 1 144 ? 21.470 8.195 -33.786 1.00 71.69 144 GLU A CA 1
ATOM 1134 C C . GLU A 1 144 ? 22.938 8.337 -34.217 1.00 71.69 144 GLU A C 1
ATOM 1136 O O . GLU A 1 144 ? 23.715 7.379 -34.197 1.00 71.69 144 GLU A O 1
ATOM 1141 N N . GLY A 1 145 ? 23.351 9.559 -34.564 1.00 73.19 145 GLY A N 1
ATOM 1142 C CA . GLY A 1 145 ? 24.755 9.889 -34.832 1.00 73.19 145 GLY A CA 1
ATOM 1143 C C . GLY A 1 145 ? 25.121 10.026 -36.312 1.00 73.19 145 GLY A C 1
ATOM 1144 O O . GLY A 1 145 ? 24.301 10.392 -37.145 1.00 73.19 145 GLY A O 1
ATOM 1145 N N . GLU A 1 146 ? 26.397 9.823 -36.627 1.00 81.12 146 GLU A N 1
ATOM 1146 C CA . GLU A 1 146 ? 26.978 10.143 -37.939 1.00 81.12 146 GLU A CA 1
ATOM 1147 C C . GLU A 1 146 ? 26.802 8.997 -38.946 1.00 81.12 146 GLU A C 1
ATOM 1149 O O . GLU A 1 146 ? 26.869 7.821 -38.579 1.00 81.12 146 GLU A O 1
ATOM 1154 N N . VAL A 1 147 ? 26.628 9.340 -40.227 1.00 84.44 147 VAL A N 1
ATOM 1155 C CA . VAL A 1 147 ? 26.589 8.360 -41.327 1.00 84.44 147 VAL A CA 1
ATOM 1156 C C . VAL A 1 147 ? 27.953 7.675 -41.442 1.00 84.44 147 VAL A C 1
ATOM 1158 O O . VAL A 1 147 ? 28.996 8.331 -41.403 1.00 84.44 147 VAL A O 1
ATOM 1161 N N . LYS A 1 148 ? 27.966 6.351 -41.602 1.00 83.44 148 LYS A N 1
ATOM 1162 C CA . LYS A 1 148 ? 29.206 5.567 -41.728 1.00 83.44 148 LYS A CA 1
ATOM 1163 C C . LYS A 1 148 ? 29.257 4.866 -43.076 1.00 83.44 148 LYS A C 1
ATOM 1165 O O . LYS A 1 148 ? 28.229 4.445 -43.588 1.00 83.44 148 LYS A O 1
ATOM 1170 N N . ALA A 1 149 ? 30.446 4.727 -43.654 1.00 82.12 149 ALA A N 1
ATOM 1171 C CA . ALA A 1 149 ? 30.631 3.838 -44.798 1.00 82.12 149 ALA A CA 1
ATOM 1172 C C . ALA A 1 149 ? 30.538 2.377 -44.325 1.00 82.12 149 ALA A C 1
ATOM 1174 O O . ALA A 1 149 ? 31.055 2.034 -43.261 1.00 82.12 149 ALA A O 1
ATOM 1175 N N . THR A 1 150 ? 29.854 1.526 -45.089 1.00 75.81 150 THR A N 1
ATOM 1176 C CA . THR A 1 150 ? 29.623 0.129 -44.702 1.00 75.81 150 THR A CA 1
ATOM 1177 C C . THR A 1 150 ? 30.840 -0.740 -45.026 1.00 75.81 150 THR A C 1
ATOM 1179 O O . THR A 1 150 ? 31.062 -1.081 -46.186 1.00 75.81 150 THR A O 1
ATOM 1182 N N . ASN A 1 151 ? 31.587 -1.166 -44.006 1.00 70.00 151 ASN A N 1
ATOM 1183 C CA . ASN A 1 151 ? 32.793 -1.989 -44.198 1.00 70.00 151 ASN A CA 1
ATOM 1184 C C . ASN A 1 151 ? 32.465 -3.418 -44.656 1.00 70.00 151 ASN A C 1
ATOM 1186 O O . ASN A 1 151 ? 33.135 -3.961 -45.523 1.00 70.00 151 ASN A O 1
ATOM 1190 N N . GLN A 1 152 ? 31.387 -4.009 -44.132 1.00 65.56 152 GLN A N 1
ATOM 1191 C CA . GLN A 1 152 ? 31.095 -5.440 -44.301 1.00 65.56 152 GLN A CA 1
ATOM 1192 C C . GLN A 1 152 ? 30.837 -5.851 -45.761 1.00 65.56 152 GLN A C 1
ATOM 1194 O O . GLN A 1 152 ? 31.243 -6.931 -46.175 1.00 65.56 152 GLN A O 1
ATOM 1199 N N . LEU A 1 153 ? 30.212 -4.980 -46.560 1.00 66.69 153 LEU A N 1
ATOM 1200 C CA . LEU A 1 153 ? 30.000 -5.211 -47.997 1.00 66.69 153 LEU A CA 1
ATOM 1201 C C . LEU A 1 153 ? 31.252 -4.926 -48.833 1.00 66.69 153 LEU A C 1
ATOM 1203 O O . LEU A 1 153 ? 31.456 -5.520 -49.890 1.00 66.69 153 LEU A O 1
ATOM 1207 N N . GLN A 1 154 ? 32.093 -4.011 -48.357 1.00 62.06 154 GLN A N 1
ATOM 1208 C CA . GLN A 1 154 ? 33.317 -3.587 -49.032 1.00 62.06 154 GLN A CA 1
ATOM 1209 C C . GLN A 1 154 ? 34.456 -4.605 -48.821 1.00 62.06 154 GLN A C 1
ATOM 1211 O O . GLN A 1 154 ? 35.227 -4.870 -49.746 1.00 62.06 154 GLN A O 1
ATOM 1216 N N . ASP A 1 155 ? 34.496 -5.256 -47.655 1.00 61.19 155 ASP A N 1
ATOM 1217 C CA . ASP A 1 155 ? 35.404 -6.367 -47.344 1.00 61.19 155 ASP A CA 1
ATOM 1218 C C . ASP A 1 155 ? 35.085 -7.619 -48.184 1.00 61.19 155 ASP A C 1
ATOM 1220 O O . ASP A 1 155 ? 35.995 -8.279 -48.694 1.00 61.19 155 ASP A O 1
ATOM 1224 N N . MET A 1 156 ? 33.797 -7.915 -48.423 1.00 59.91 156 MET A N 1
ATOM 1225 C CA . MET A 1 156 ? 33.378 -9.029 -49.294 1.00 59.91 156 MET A CA 1
ATOM 1226 C C . MET A 1 156 ? 33.813 -8.837 -50.752 1.00 59.91 156 MET A C 1
ATOM 1228 O O . MET A 1 156 ? 34.241 -9.791 -51.395 1.00 59.91 156 MET A O 1
ATOM 1232 N N . GLY A 1 157 ? 33.751 -7.608 -51.275 1.00 58.00 157 GLY A N 1
ATOM 1233 C CA . GLY A 1 157 ? 34.154 -7.320 -52.656 1.00 58.00 157 GLY A CA 1
ATOM 1234 C C . GLY A 1 157 ? 35.664 -7.376 -52.901 1.00 58.00 157 GLY A C 1
ATOM 1235 O O . GLY A 1 157 ? 36.112 -7.389 -54.047 1.00 58.00 157 GLY A O 1
ATOM 1236 N N . THR A 1 158 ? 36.472 -7.412 -51.839 1.00 59.19 158 THR A N 1
ATOM 1237 C CA . THR A 1 158 ? 37.931 -7.308 -51.944 1.00 59.19 158 THR A CA 1
ATOM 1238 C C . THR A 1 158 ? 38.699 -8.507 -51.402 1.00 59.19 158 THR A C 1
ATOM 1240 O O . THR A 1 158 ? 39.907 -8.566 -51.636 1.00 59.19 158 THR A O 1
ATOM 1243 N N . ASN A 1 159 ? 38.030 -9.482 -50.765 1.00 57.56 159 ASN A N 1
ATOM 1244 C CA . ASN A 1 159 ? 38.616 -10.698 -50.169 1.00 57.56 159 ASN A CA 1
ATOM 1245 C C . ASN A 1 159 ? 39.794 -10.435 -49.208 1.00 57.56 159 ASN A C 1
ATOM 1247 O O . ASN A 1 159 ? 40.578 -11.334 -48.903 1.00 57.56 159 ASN A O 1
ATOM 1251 N N . VAL A 1 160 ? 39.938 -9.200 -48.732 1.00 57.97 160 VAL A N 1
ATOM 1252 C CA . VAL A 1 160 ? 41.008 -8.754 -47.844 1.00 57.97 160 VAL A CA 1
ATOM 1253 C C . VAL A 1 160 ? 40.338 -8.037 -46.687 1.00 57.97 160 VAL A C 1
ATOM 1255 O O . VAL A 1 160 ? 39.403 -7.276 -46.893 1.00 57.97 160 VAL A O 1
ATOM 1258 N N . ASN A 1 161 ? 40.818 -8.277 -45.468 1.00 56.88 161 ASN A N 1
ATOM 1259 C CA . ASN A 1 161 ? 40.399 -7.511 -44.301 1.00 56.88 161 ASN A CA 1
ATOM 1260 C C . ASN A 1 161 ? 40.988 -6.100 -44.449 1.00 56.88 161 ASN A C 1
ATOM 1262 O O . ASN A 1 161 ? 42.163 -5.874 -44.136 1.00 56.88 161 ASN A O 1
ATOM 1266 N N . ILE A 1 162 ? 40.239 -5.195 -45.077 1.00 58.03 162 ILE A N 1
ATOM 1267 C CA . ILE A 1 162 ? 40.757 -3.893 -45.467 1.00 58.03 162 ILE A CA 1
ATOM 1268 C C . ILE A 1 162 ? 40.822 -3.014 -44.215 1.00 58.03 162 ILE A C 1
ATOM 1270 O O . ILE A 1 162 ? 39.818 -2.563 -43.675 1.00 58.03 162 ILE A O 1
ATOM 1274 N N . THR A 1 163 ? 42.041 -2.719 -43.766 1.00 57.47 163 THR A N 1
ATOM 1275 C CA . THR A 1 163 ? 42.281 -1.746 -42.691 1.00 57.47 163 THR A CA 1
ATOM 1276 C C . THR A 1 163 ? 42.008 -0.305 -43.134 1.00 57.47 163 THR A C 1
ATOM 1278 O O . THR A 1 163 ? 41.739 0.546 -42.289 1.00 57.47 163 THR A O 1
ATOM 1281 N N . ASP A 1 164 ? 42.040 -0.031 -44.445 1.00 64.19 164 ASP A N 1
ATOM 1282 C CA . ASP A 1 164 ? 41.737 1.275 -45.042 1.00 64.19 164 ASP A CA 1
ATOM 1283 C C . ASP A 1 164 ? 40.587 1.191 -46.057 1.00 64.19 164 ASP A C 1
ATOM 1285 O O . ASP A 1 164 ? 40.777 1.014 -47.264 1.00 64.19 164 ASP A O 1
ATOM 1289 N N . ILE A 1 165 ? 39.368 1.316 -45.535 1.00 66.06 165 ILE A N 1
ATOM 1290 C CA . ILE A 1 165 ? 38.076 1.201 -46.238 1.00 66.06 165 ILE A CA 1
ATOM 1291 C C . ILE A 1 165 ? 38.015 2.102 -47.491 1.00 66.06 165 ILE A C 1
ATOM 1293 O O . ILE A 1 165 ? 37.328 1.801 -48.469 1.00 66.06 165 ILE A O 1
ATOM 1297 N N . ARG A 1 166 ? 38.811 3.179 -47.508 1.00 66.62 166 ARG A N 1
ATOM 1298 C CA . ARG A 1 166 ? 38.917 4.155 -48.603 1.00 66.62 166 ARG A CA 1
ATOM 1299 C C . ARG A 1 166 ? 39.417 3.543 -49.913 1.00 66.62 166 ARG A C 1
ATOM 1301 O O . ARG A 1 166 ? 39.108 4.067 -50.979 1.00 66.62 166 ARG A O 1
ATOM 1308 N N . GLY A 1 167 ? 40.133 2.418 -49.859 1.00 68.69 167 GLY A N 1
ATOM 1309 C CA . GLY A 1 167 ? 40.586 1.679 -51.043 1.00 68.69 167 GLY A CA 1
ATOM 1310 C C . GLY A 1 167 ? 39.461 1.041 -51.871 1.00 68.69 167 GLY A C 1
ATOM 1311 O O . GLY A 1 167 ? 39.732 0.490 -52.935 1.00 68.69 167 GLY A O 1
ATOM 1312 N N . THR A 1 168 ? 38.213 1.100 -51.396 1.00 72.56 168 THR A N 1
ATOM 1313 C CA . THR A 1 168 ? 37.027 0.569 -52.092 1.00 72.56 168 THR A CA 1
ATOM 1314 C C . THR A 1 168 ? 36.093 1.657 -52.622 1.00 72.56 168 THR A C 1
ATOM 1316 O O . THR A 1 168 ? 35.128 1.354 -53.324 1.00 72.56 168 THR A O 1
ATOM 1319 N N . PHE A 1 169 ? 36.371 2.923 -52.304 1.00 83.88 169 PHE A N 1
ATOM 1320 C CA . PHE A 1 169 ? 35.533 4.043 -52.712 1.00 83.88 169 PHE A CA 1
ATOM 1321 C C . PHE A 1 169 ? 35.656 4.296 -54.219 1.00 83.88 169 PHE A C 1
ATOM 1323 O O . PHE A 1 169 ? 36.692 4.064 -54.849 1.00 83.88 169 PHE A O 1
ATOM 1330 N N . ASN A 1 170 ? 34.577 4.807 -54.797 1.00 86.19 170 ASN A N 1
ATOM 1331 C CA . ASN A 1 170 ? 34.486 5.119 -56.211 1.00 86.19 170 ASN A CA 1
ATOM 1332 C C . ASN A 1 170 ? 35.280 6.379 -56.559 1.00 86.19 170 ASN A C 1
ATOM 1334 O O . ASN A 1 170 ? 35.522 7.260 -55.724 1.00 86.19 170 ASN A O 1
ATOM 1338 N N . THR A 1 171 ? 35.671 6.466 -57.825 1.00 87.94 171 THR A N 1
ATOM 1339 C CA . THR A 1 171 ? 36.390 7.623 -58.353 1.00 87.94 171 THR A CA 1
ATOM 1340 C C . THR A 1 171 ? 35.389 8.713 -58.715 1.00 87.94 171 THR A C 1
ATOM 1342 O O . THR A 1 171 ? 34.467 8.475 -59.496 1.00 87.94 171 THR A O 1
ATOM 1345 N N . ALA A 1 172 ? 35.578 9.913 -58.167 1.00 88.12 172 ALA A N 1
ATOM 1346 C CA . ALA A 1 172 ? 34.834 11.096 -58.577 1.00 88.12 172 ALA A CA 1
ATOM 1347 C C . ALA A 1 172 ? 35.520 11.721 -59.793 1.00 88.12 172 ALA A C 1
ATOM 1349 O O . ALA A 1 172 ? 36.694 12.096 -59.733 1.00 88.12 172 ALA A O 1
ATOM 1350 N N . ARG A 1 173 ? 34.787 11.828 -60.897 1.00 89.56 173 ARG A N 1
ATOM 1351 C CA . ARG A 1 173 ? 35.210 12.526 -62.107 1.00 89.56 173 ARG A CA 1
ATOM 1352 C C . ARG A 1 173 ? 34.528 13.884 -62.136 1.00 89.56 173 ARG A C 1
ATOM 1354 O O . ARG A 1 173 ? 33.306 13.948 -62.171 1.00 89.56 173 ARG A O 1
ATOM 1361 N N . MET A 1 174 ? 35.305 14.956 -62.094 1.00 88.44 174 MET A N 1
ATOM 1362 C CA . MET A 1 174 ? 34.796 16.320 -62.016 1.00 88.44 174 MET A CA 1
ATOM 1363 C C . MET A 1 174 ? 35.244 17.132 -63.224 1.00 88.44 174 MET A C 1
ATOM 1365 O O . MET A 1 174 ? 36.428 17.162 -63.557 1.00 88.44 174 MET A O 1
ATOM 1369 N N . THR A 1 175 ? 34.302 17.820 -63.854 1.00 88.62 175 THR A N 1
ATOM 1370 C CA . THR A 1 175 ? 34.539 18.715 -64.991 1.00 88.62 175 THR A CA 1
ATOM 1371 C C . THR A 1 175 ? 33.947 20.078 -64.678 1.00 88.62 175 THR A C 1
ATOM 1373 O O . THR A 1 175 ? 32.825 20.164 -64.174 1.00 88.62 175 THR A O 1
ATOM 1376 N N . ILE A 1 176 ? 34.677 21.142 -64.989 1.00 86.94 176 ILE A N 1
ATOM 1377 C CA . ILE A 1 176 ? 34.200 22.511 -64.806 1.00 86.94 176 ILE A CA 1
ATOM 1378 C C . ILE A 1 176 ? 33.710 23.055 -66.144 1.00 86.94 176 ILE A C 1
ATOM 1380 O O . ILE A 1 176 ? 34.412 22.970 -67.150 1.00 86.94 176 ILE A O 1
ATOM 1384 N N . ASN A 1 177 ? 32.497 23.603 -66.167 1.00 83.06 177 ASN A N 1
ATOM 1385 C CA . ASN A 1 177 ? 32.027 24.363 -67.311 1.00 83.06 177 ASN A CA 1
ATOM 1386 C C . ASN A 1 177 ? 32.160 25.861 -67.015 1.00 83.06 177 ASN A C 1
ATOM 1388 O O . ASN A 1 177 ? 31.471 26.393 -66.143 1.00 83.06 177 ASN A O 1
ATOM 1392 N N . ASN A 1 178 ? 33.042 26.523 -67.765 1.00 76.31 178 ASN A N 1
ATOM 1393 C CA . ASN A 1 178 ? 33.319 27.957 -67.661 1.00 76.31 178 ASN A CA 1
ATOM 1394 C C . ASN A 1 178 ? 32.554 28.787 -68.710 1.00 76.31 178 ASN A C 1
ATOM 1396 O O . ASN A 1 178 ? 32.840 29.969 -68.877 1.00 76.31 178 ASN A O 1
ATOM 1400 N N . SER A 1 179 ? 31.601 28.196 -69.443 1.00 70.75 179 SER A N 1
ATOM 1401 C CA . SER A 1 179 ? 30.832 28.905 -70.478 1.00 70.75 179 SER A CA 1
ATOM 1402 C C . SER A 1 179 ? 29.791 29.886 -69.919 1.00 70.75 179 SER A C 1
ATOM 1404 O O . SER A 1 179 ? 29.230 30.682 -70.668 1.00 70.75 179 SER A O 1
ATOM 1406 N N . THR A 1 180 ? 29.484 29.809 -68.623 1.00 67.50 180 THR A N 1
ATOM 1407 C CA . THR A 1 180 ? 28.496 30.639 -67.916 1.00 67.50 180 THR A CA 1
ATOM 1408 C C . THR A 1 180 ? 29.173 31.725 -67.071 1.00 67.50 180 THR A C 1
ATOM 1410 O O . THR A 1 180 ? 30.329 31.582 -66.690 1.00 67.50 180 THR A O 1
ATOM 1413 N N . GLN A 1 181 ? 28.450 32.807 -66.732 1.00 71.00 181 GLN A N 1
ATOM 1414 C CA . GLN A 1 181 ? 28.971 33.916 -65.898 1.00 71.00 181 GLN A CA 1
ATOM 1415 C C . GLN A 1 181 ? 29.549 33.456 -64.548 1.00 71.00 181 GLN A C 1
ATOM 1417 O O . GLN A 1 181 ? 30.429 34.115 -63.999 1.00 71.00 181 GLN A O 1
ATOM 1422 N N . LEU A 1 182 ? 29.061 32.331 -64.022 1.00 79.75 182 LEU A N 1
ATOM 1423 C CA . LEU A 1 182 ? 29.652 31.630 -62.889 1.00 79.75 182 LEU A CA 1
ATOM 1424 C C . LEU A 1 182 ? 30.016 30.202 -63.311 1.00 79.75 182 LEU A C 1
ATOM 1426 O O . LEU A 1 182 ? 29.195 29.559 -63.972 1.00 79.75 182 LEU A O 1
ATOM 1430 N N . PRO A 1 183 ? 31.194 29.687 -62.925 1.00 85.50 183 PRO A N 1
ATOM 1431 C CA . PRO A 1 183 ? 31.599 28.324 -63.241 1.00 85.50 183 PRO A CA 1
ATOM 1432 C C . PRO A 1 183 ? 30.721 27.294 -62.521 1.00 85.50 183 PRO A C 1
ATOM 1434 O O . PRO A 1 183 ? 30.445 27.422 -61.326 1.00 85.50 183 PRO A O 1
ATOM 1437 N N . ILE A 1 184 ? 30.301 26.250 -63.236 1.00 88.75 184 ILE A N 1
ATOM 1438 C CA . ILE A 1 184 ? 29.490 25.158 -62.677 1.00 88.75 184 ILE A CA 1
ATOM 1439 C C . ILE A 1 184 ? 30.269 23.853 -62.786 1.00 88.75 184 ILE A C 1
ATOM 1441 O O . ILE A 1 184 ? 30.731 23.476 -63.865 1.00 88.75 184 ILE A O 1
ATOM 1445 N N . TRP A 1 185 ? 30.386 23.137 -61.669 1.00 89.62 185 TRP A N 1
ATOM 1446 C CA . TRP A 1 185 ? 30.991 21.811 -61.651 1.00 89.62 185 TRP A CA 1
ATOM 1447 C C . TRP A 1 185 ? 29.965 20.732 -61.966 1.00 89.62 185 TRP A C 1
ATOM 1449 O O . TRP A 1 185 ? 28.846 20.724 -61.448 1.00 89.62 185 TRP A O 1
ATOM 1459 N N . THR A 1 186 ? 30.389 19.788 -62.792 1.00 90.19 186 THR A N 1
ATOM 1460 C CA . THR A 1 186 ? 29.683 18.540 -63.060 1.00 90.19 186 THR A CA 1
ATOM 1461 C C . THR A 1 186 ? 30.506 17.394 -62.490 1.00 90.19 186 THR A C 1
ATOM 1463 O O . THR A 1 186 ? 31.709 17.322 -62.732 1.00 90.19 186 THR A O 1
ATOM 1466 N N . THR A 1 187 ? 29.866 16.523 -61.715 1.00 90.81 187 THR A N 1
ATOM 1467 C CA . THR A 1 187 ? 30.478 15.360 -61.072 1.00 90.81 187 THR A CA 1
ATOM 1468 C C . THR A 1 187 ? 29.832 14.089 -61.600 1.00 90.81 187 THR A C 1
ATOM 1470 O O . THR A 1 187 ? 28.611 13.973 -61.645 1.00 90.81 187 THR A O 1
ATOM 1473 N N . GLN A 1 188 ? 30.659 13.115 -61.949 1.00 89.62 188 GLN A N 1
ATOM 1474 C CA . GLN A 1 188 ? 30.260 11.761 -62.300 1.00 89.62 188 GLN A CA 1
ATOM 1475 C C . GLN A 1 188 ? 30.996 10.764 -61.413 1.00 89.62 188 GLN A C 1
ATOM 1477 O O . GLN A 1 188 ? 32.056 11.059 -60.853 1.00 89.62 188 GLN A O 1
ATOM 1482 N N . MET A 1 189 ? 30.436 9.566 -61.302 1.00 87.88 189 MET A N 1
ATOM 1483 C CA . MET A 1 189 ? 31.009 8.496 -60.503 1.00 87.88 189 MET A CA 1
ATOM 1484 C C . MET A 1 189 ? 31.445 7.337 -61.397 1.00 87.88 189 MET A C 1
ATOM 1486 O O . MET A 1 189 ? 30.656 6.782 -62.166 1.00 87.88 189 MET A O 1
ATOM 1490 N N . ASP A 1 190 ? 32.706 6.942 -61.257 1.00 86.81 190 ASP A N 1
ATOM 1491 C CA . ASP A 1 190 ? 33.244 5.731 -61.863 1.00 86.81 190 ASP A CA 1
ATOM 1492 C C . ASP A 1 190 ? 33.416 4.654 -60.798 1.00 86.81 190 ASP A C 1
ATOM 1494 O O . ASP A 1 190 ? 34.067 4.870 -59.769 1.00 86.81 190 ASP A O 1
ATOM 1498 N N . PHE A 1 191 ? 32.813 3.491 -61.050 1.00 83.50 191 PHE A N 1
ATOM 1499 C CA . PHE A 1 191 ? 32.877 2.367 -60.129 1.00 83.50 191 PHE A CA 1
ATOM 1500 C C . PHE A 1 191 ? 34.311 1.892 -59.954 1.00 83.50 191 PHE A C 1
ATOM 1502 O O . PHE A 1 191 ? 35.062 1.741 -60.922 1.00 83.50 191 PHE A O 1
ATOM 1509 N N . HIS A 1 192 ? 34.684 1.626 -58.705 1.00 82.38 192 HIS A N 1
ATOM 1510 C CA . HIS A 1 192 ? 35.966 1.009 -58.425 1.00 82.38 192 HIS A CA 1
ATOM 1511 C C . HIS A 1 192 ? 36.026 -0.379 -59.101 1.00 82.38 192 HIS A C 1
ATOM 1513 O O . HIS A 1 192 ? 35.077 -1.154 -58.952 1.00 82.38 192 HIS A O 1
ATOM 1519 N N . PRO A 1 193 ? 37.124 -0.760 -59.789 1.00 79.12 193 PRO A N 1
ATOM 1520 C CA . PRO A 1 193 ? 37.194 -2.011 -60.557 1.00 79.12 193 PRO A CA 1
ATOM 1521 C C . PRO A 1 193 ? 36.838 -3.273 -59.760 1.00 79.12 193 PRO A C 1
ATOM 1523 O O . PRO A 1 193 ? 36.268 -4.211 -60.304 1.00 79.12 193 PRO A O 1
ATOM 1526 N N . ARG A 1 194 ? 37.146 -3.283 -58.457 1.00 73.50 194 ARG A N 1
ATOM 1527 C CA . ARG A 1 194 ? 36.834 -4.396 -57.538 1.00 73.50 194 ARG A CA 1
ATOM 1528 C C . ARG A 1 194 ? 35.384 -4.414 -57.040 1.00 73.50 194 ARG A C 1
ATOM 1530 O O . ARG A 1 194 ? 34.899 -5.462 -56.645 1.00 73.50 194 ARG A O 1
ATOM 1537 N N . MET A 1 195 ? 34.699 -3.271 -57.064 1.00 72.31 195 MET A N 1
ATOM 1538 C CA . MET A 1 195 ? 33.315 -3.130 -56.587 1.00 72.31 195 MET A CA 1
ATOM 1539 C C . MET A 1 195 ? 32.295 -3.132 -57.732 1.00 72.31 195 MET A C 1
ATOM 1541 O O . MET A 1 195 ? 31.092 -3.189 -57.483 1.00 72.31 195 MET A O 1
ATOM 1545 N N . ALA A 1 196 ? 32.755 -3.108 -58.987 1.00 73.12 196 ALA A N 1
ATOM 1546 C CA . ALA A 1 196 ? 31.901 -3.036 -60.169 1.00 73.12 196 ALA A CA 1
ATOM 1547 C C . ALA A 1 196 ? 30.884 -4.192 -60.261 1.00 73.12 196 ALA A C 1
ATOM 1549 O O . ALA A 1 196 ? 29.753 -3.960 -60.666 1.00 73.12 196 ALA A O 1
ATOM 1550 N N . SER A 1 197 ? 31.235 -5.409 -59.822 1.00 69.94 197 SER A N 1
ATOM 1551 C CA . SER A 1 197 ? 30.328 -6.576 -59.796 1.00 69.94 197 SER A CA 1
ATOM 1552 C C . SER A 1 197 ? 29.323 -6.583 -58.638 1.00 69.94 197 SER A C 1
ATOM 1554 O O . SER A 1 197 ? 28.420 -7.417 -58.607 1.00 69.94 197 SER A O 1
ATOM 1556 N N . PHE A 1 198 ? 29.494 -5.696 -57.658 1.00 71.06 198 PHE A N 1
ATOM 1557 C CA . PHE A 1 198 ? 28.572 -5.523 -56.531 1.00 71.06 198 PHE A CA 1
ATOM 1558 C C . PHE A 1 198 ? 27.669 -4.297 -56.723 1.00 71.06 198 PHE A C 1
ATOM 1560 O O . PHE A 1 198 ? 26.662 -4.153 -56.033 1.00 71.06 198 PHE A O 1
ATOM 1567 N N . SER A 1 199 ? 27.998 -3.445 -57.697 1.00 73.62 199 SER A N 1
ATOM 1568 C CA . SER A 1 199 ? 27.277 -2.210 -57.996 1.00 73.62 199 SER A CA 1
ATOM 1569 C C . SER A 1 199 ? 26.018 -2.476 -58.824 1.00 73.62 199 SER A C 1
ATOM 1571 O O . SER A 1 199 ? 26.074 -3.288 -59.751 1.00 73.62 199 SER A O 1
ATOM 1573 N N . PRO A 1 200 ? 24.914 -1.747 -58.584 1.00 75.31 200 PRO A N 1
ATOM 1574 C CA . PRO A 1 200 ? 23.800 -1.727 -59.523 1.00 75.31 200 PRO A CA 1
ATOM 1575 C C . PRO A 1 200 ? 24.240 -1.105 -60.864 1.00 75.31 200 PRO A C 1
ATOM 1577 O O . PRO A 1 200 ? 25.234 -0.369 -60.914 1.00 75.31 200 PRO A O 1
ATOM 1580 N N . PRO A 1 201 ? 23.507 -1.355 -61.964 1.00 78.75 201 PRO A N 1
ATOM 1581 C CA . PRO A 1 201 ? 23.812 -0.743 -63.253 1.00 78.75 201 PRO A CA 1
ATOM 1582 C C . PRO A 1 201 ? 23.760 0.788 -63.156 1.00 78.75 201 PRO A C 1
ATOM 1584 O O . PRO A 1 201 ? 22.870 1.347 -62.505 1.00 78.75 201 PRO A O 1
ATOM 1587 N N . LYS A 1 202 ? 24.708 1.465 -63.824 1.00 76.88 202 LYS A N 1
ATOM 1588 C CA . LYS A 1 202 ? 24.738 2.933 -63.892 1.00 76.88 202 LYS A CA 1
ATOM 1589 C C . LYS A 1 202 ? 23.437 3.445 -64.504 1.00 76.88 202 LYS A C 1
ATOM 1591 O O . LYS A 1 202 ? 22.993 2.928 -65.529 1.00 76.88 202 LYS A O 1
ATOM 1596 N N . THR A 1 203 ? 22.852 4.481 -63.909 1.00 81.94 203 THR A N 1
ATOM 1597 C CA . THR A 1 203 ? 21.704 5.166 -64.509 1.00 81.94 203 THR A CA 1
ATOM 1598 C C . THR A 1 203 ? 22.147 6.440 -65.216 1.00 81.94 203 THR A C 1
ATOM 1600 O O . THR A 1 203 ? 22.899 7.255 -64.674 1.00 81.94 203 THR A O 1
ATOM 1603 N N . HIS A 1 204 ? 21.675 6.601 -66.450 1.00 83.06 204 HIS A N 1
ATOM 1604 C CA . HIS A 1 204 ? 21.951 7.776 -67.266 1.00 83.06 204 HIS A CA 1
ATOM 1605 C C . HIS A 1 204 ? 20.950 8.893 -66.963 1.00 83.06 204 HIS A C 1
ATOM 1607 O O . HIS A 1 204 ? 19.758 8.648 -66.767 1.00 83.06 204 HIS A O 1
ATOM 1613 N N . PHE A 1 205 ? 21.439 10.128 -66.946 1.00 81.44 205 PHE A N 1
ATOM 1614 C CA . PHE A 1 205 ? 20.653 11.336 -66.752 1.00 81.44 205 PHE A CA 1
ATOM 1615 C C . PHE A 1 205 ? 19.912 11.704 -68.053 1.00 81.44 205 PHE A C 1
ATOM 1617 O O . PHE A 1 205 ? 20.557 12.045 -69.045 1.00 81.44 205 PHE A O 1
ATOM 1624 N N . PRO A 1 206 ? 18.565 11.666 -68.085 1.00 70.94 206 PRO A N 1
ATOM 1625 C CA . PRO A 1 206 ? 17.810 11.706 -69.342 1.00 70.94 206 PRO A CA 1
ATOM 1626 C C . PRO A 1 206 ? 17.608 13.114 -69.936 1.00 70.94 206 PRO A C 1
ATOM 1628 O O . PRO A 1 206 ? 17.110 13.234 -71.052 1.00 70.94 206 PRO A O 1
ATOM 1631 N N . TYR A 1 207 ? 17.962 14.188 -69.221 1.00 65.06 207 TYR A N 1
ATOM 1632 C CA . TYR A 1 207 ? 17.550 15.563 -69.559 1.00 65.06 207 TYR A CA 1
ATOM 1633 C C . TYR A 1 207 ? 18.515 16.355 -70.462 1.00 65.06 207 TYR A C 1
ATOM 1635 O O . TYR A 1 207 ? 18.331 17.558 -70.634 1.00 65.06 207 TYR A O 1
ATOM 1643 N N . ALA A 1 208 ? 19.516 15.717 -71.071 1.00 58.31 208 ALA A N 1
ATOM 1644 C CA . ALA A 1 208 ? 20.436 16.393 -71.986 1.00 58.31 208 ALA A CA 1
ATOM 1645 C C . ALA A 1 208 ? 20.719 15.526 -73.234 1.00 58.31 208 ALA A C 1
ATOM 1647 O O . ALA A 1 208 ? 21.521 14.589 -73.175 1.00 58.31 208 ALA A O 1
ATOM 1648 N N . PRO A 1 209 ? 20.045 15.793 -74.373 1.00 47.00 209 PRO A N 1
ATOM 1649 C CA . PRO A 1 209 ? 20.224 15.012 -75.594 1.00 47.00 209 PRO A CA 1
ATOM 1650 C C . PRO A 1 209 ? 21.657 15.170 -76.120 1.00 47.00 209 PRO A C 1
ATOM 1652 O O . PRO A 1 209 ? 22.091 16.271 -76.447 1.00 47.00 209 PRO A O 1
ATOM 1655 N N . GLY A 1 210 ? 22.397 14.059 -76.180 1.00 57.25 210 GLY A N 1
ATOM 1656 C CA . GLY A 1 210 ? 23.783 14.008 -76.662 1.00 57.25 210 GLY A CA 1
ATOM 1657 C C . GLY A 1 210 ? 24.864 14.026 -75.576 1.00 57.25 210 GLY A C 1
ATOM 1658 O O . GLY A 1 210 ? 26.035 13.857 -75.905 1.00 57.25 210 GLY A O 1
ATOM 1659 N N . SER A 1 211 ? 24.510 14.170 -74.294 1.00 62.12 211 SER A N 1
ATOM 1660 C CA . SER A 1 211 ? 25.476 14.042 -73.197 1.00 62.12 211 SER A CA 1
ATOM 1661 C C . SER A 1 211 ? 25.273 12.726 -72.441 1.00 62.12 211 SER A C 1
ATOM 1663 O O . SER A 1 211 ? 24.234 12.531 -71.812 1.00 62.12 211 SER A O 1
ATOM 1665 N N . ASN A 1 212 ? 26.273 11.840 -72.463 1.00 70.62 212 ASN A N 1
ATOM 1666 C CA . ASN A 1 212 ? 26.316 10.629 -71.632 1.00 70.62 212 ASN A CA 1
ATOM 1667 C C . ASN A 1 212 ? 26.669 11.010 -70.184 1.00 70.62 212 ASN A C 1
ATOM 1669 O O . ASN A 1 212 ? 27.784 10.767 -69.716 1.00 70.62 212 ASN A O 1
ATOM 1673 N N . LEU A 1 213 ? 25.751 11.701 -69.502 1.00 82.44 213 LEU A N 1
ATOM 1674 C CA . LEU A 1 213 ? 25.920 12.061 -68.101 1.00 82.44 213 LEU A CA 1
ATOM 1675 C C . LEU A 1 213 ? 25.294 11.001 -67.194 1.00 82.44 213 LEU A C 1
ATOM 1677 O O . LEU A 1 213 ? 24.120 10.686 -67.343 1.00 82.44 213 LEU A O 1
ATOM 1681 N N . ASP A 1 214 ? 26.063 10.489 -66.238 1.00 87.31 214 ASP A N 1
ATOM 1682 C CA . ASP A 1 214 ? 25.590 9.503 -65.261 1.00 87.31 214 ASP A CA 1
ATOM 1683 C C . ASP A 1 214 ? 25.220 10.176 -63.934 1.00 87.31 214 ASP A C 1
ATOM 1685 O O . ASP A 1 214 ? 25.852 11.156 -63.531 1.00 87.31 214 ASP A O 1
ATOM 1689 N N . TYR A 1 215 ? 24.226 9.634 -63.228 1.00 89.06 215 TYR A N 1
ATOM 1690 C CA . TYR A 1 215 ? 23.960 10.026 -61.842 1.00 89.06 215 TYR A CA 1
ATOM 1691 C C . TYR A 1 215 ? 25.119 9.611 -60.923 1.00 89.06 215 TYR A C 1
ATOM 1693 O O . TYR A 1 215 ? 25.770 8.583 -61.124 1.00 89.06 215 TYR A O 1
ATOM 1701 N N . VAL A 1 216 ? 25.347 10.384 -59.861 1.00 90.31 216 VAL A N 1
ATOM 1702 C CA . VAL A 1 216 ? 26.177 9.946 -58.734 1.00 90.31 216 VAL A CA 1
ATOM 1703 C C . VAL A 1 216 ? 25.266 9.178 -57.783 1.00 90.31 216 VAL A C 1
ATOM 1705 O O . VAL A 1 216 ? 24.368 9.755 -57.178 1.00 90.31 216 VAL A O 1
ATOM 1708 N N . GLU A 1 217 ? 25.460 7.867 -57.685 1.00 89.12 217 GLU A N 1
ATOM 1709 C CA . GLU A 1 217 ? 24.557 6.976 -56.951 1.00 89.12 217 GLU A CA 1
ATOM 1710 C C . GLU A 1 217 ? 25.199 6.448 -55.667 1.00 89.12 217 GLU A C 1
ATOM 1712 O O . GLU A 1 217 ? 26.362 6.046 -55.664 1.00 89.12 217 GLU A O 1
ATOM 1717 N N . MET A 1 218 ? 24.425 6.400 -54.584 1.00 89.00 218 MET A N 1
ATOM 1718 C CA . MET A 1 218 ? 24.812 5.751 -53.330 1.00 89.00 218 MET A CA 1
ATOM 1719 C C . MET A 1 218 ? 23.685 4.854 -52.832 1.00 89.00 218 MET A C 1
ATOM 1721 O O . MET A 1 218 ? 22.509 5.143 -53.046 1.00 89.00 218 MET A O 1
ATOM 1725 N N . ILE A 1 219 ? 24.042 3.782 -52.137 1.00 88.31 219 ILE A N 1
ATOM 1726 C CA . ILE A 1 219 ? 23.099 2.895 -51.463 1.00 88.31 219 ILE A CA 1
ATOM 1727 C C . ILE A 1 219 ? 23.177 3.182 -49.967 1.00 88.31 219 ILE A C 1
ATOM 1729 O O . ILE A 1 219 ? 24.221 2.996 -49.339 1.00 88.31 219 ILE A O 1
ATOM 1733 N N . ALA A 1 220 ? 22.067 3.655 -49.413 1.00 89.19 220 ALA A N 1
ATOM 1734 C CA . ALA A 1 220 ? 21.899 3.948 -48.003 1.00 89.19 220 ALA A CA 1
ATOM 1735 C C . ALA A 1 220 ? 21.128 2.817 -47.310 1.00 89.19 220 ALA A C 1
ATOM 1737 O O . ALA A 1 220 ? 19.982 2.530 -47.656 1.00 89.19 220 ALA A O 1
ATOM 1738 N N . PHE A 1 221 ? 21.759 2.210 -46.310 1.00 88.50 221 PHE A N 1
ATOM 1739 C CA . PHE A 1 221 ? 21.146 1.273 -45.375 1.00 88.50 221 PHE A CA 1
ATOM 1740 C C . PHE A 1 221 ? 20.654 2.051 -44.163 1.00 88.50 221 PHE A C 1
ATOM 1742 O O . PHE A 1 221 ? 21.461 2.620 -43.430 1.00 88.50 221 PHE A O 1
ATOM 1749 N N . VAL A 1 222 ? 19.344 2.117 -43.973 1.00 87.69 222 VAL A N 1
ATOM 1750 C CA . VAL A 1 222 ? 18.717 2.878 -42.891 1.00 87.69 222 VAL A CA 1
ATOM 1751 C C . VAL A 1 222 ? 18.396 1.941 -41.735 1.00 87.69 222 VAL A C 1
ATOM 1753 O O . VAL A 1 222 ? 17.647 0.973 -41.896 1.00 87.69 222 VAL A O 1
ATOM 1756 N N . ASP A 1 223 ? 18.964 2.230 -40.566 1.00 84.12 223 ASP A N 1
ATOM 1757 C CA . ASP A 1 223 ? 18.655 1.505 -39.337 1.00 84.12 223 ASP A CA 1
ATOM 1758 C C . ASP A 1 223 ? 17.239 1.850 -38.849 1.00 84.12 223 ASP A C 1
ATOM 1760 O O . ASP A 1 223 ? 16.763 2.982 -38.972 1.00 84.12 223 ASP A O 1
ATOM 1764 N N . ARG A 1 224 ? 16.549 0.864 -38.271 1.00 79.62 224 ARG A N 1
ATOM 1765 C CA . ARG A 1 224 ? 15.221 1.053 -37.681 1.00 79.62 224 ARG A CA 1
ATOM 1766 C C . ARG A 1 224 ? 15.292 1.941 -36.444 1.00 79.62 224 ARG A C 1
ATOM 1768 O O . ARG A 1 224 ? 16.197 1.833 -35.615 1.00 79.62 224 ARG A O 1
ATOM 1775 N N . VAL A 1 225 ? 14.276 2.783 -36.293 1.00 74.38 225 VAL A N 1
ATOM 1776 C CA . VAL A 1 225 ? 14.087 3.642 -35.126 1.00 74.38 225 VAL A CA 1
ATOM 1777 C C . VAL A 1 225 ? 13.125 2.953 -34.161 1.00 74.38 225 VAL A C 1
ATOM 1779 O O . VAL A 1 225 ? 12.119 2.358 -34.563 1.00 74.38 225 VAL A O 1
ATOM 1782 N N . PHE A 1 226 ? 13.442 3.012 -32.868 1.00 66.88 226 PHE A N 1
ATOM 1783 C CA . PHE A 1 226 ? 12.546 2.520 -31.827 1.00 66.88 226 PHE A CA 1
ATOM 1784 C C . PHE A 1 226 ? 11.493 3.580 -31.491 1.00 66.88 226 PHE A C 1
ATOM 1786 O O . PHE A 1 226 ? 11.821 4.768 -31.435 1.00 66.88 226 PHE A O 1
ATOM 1793 N N . PRO A 1 227 ? 10.240 3.178 -31.225 1.00 64.81 227 PRO A N 1
ATOM 1794 C CA . PRO A 1 227 ? 9.214 4.109 -30.784 1.00 64.81 227 PRO A CA 1
ATOM 1795 C C . PRO A 1 227 ? 9.632 4.876 -29.523 1.00 64.81 227 PRO A C 1
ATOM 1797 O O . PRO A 1 227 ? 10.206 4.299 -28.598 1.00 64.81 227 PRO A O 1
ATOM 1800 N N . SER A 1 228 ? 9.270 6.158 -29.444 1.00 61.22 228 SER A N 1
ATOM 1801 C CA . SER A 1 228 ? 9.661 7.073 -28.357 1.00 61.22 228 SER A CA 1
ATOM 1802 C C . SER A 1 228 ? 9.188 6.659 -26.956 1.00 61.22 228 SER A C 1
ATOM 1804 O O . SER A 1 228 ? 9.711 7.158 -25.961 1.00 61.22 228 SER A O 1
ATOM 1806 N N . PHE A 1 229 ? 8.226 5.736 -26.854 1.00 61.53 229 PHE A N 1
ATOM 1807 C CA . PHE A 1 229 ? 7.757 5.190 -25.579 1.00 61.53 229 PHE A CA 1
ATOM 1808 C C . PHE A 1 229 ? 8.708 4.147 -24.964 1.00 61.53 229 PHE A C 1
ATOM 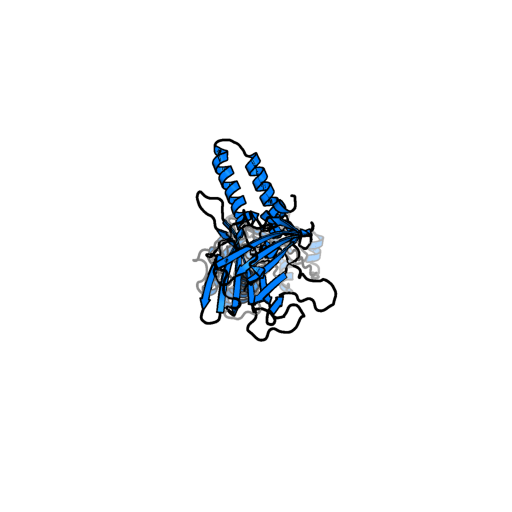1810 O O . PHE A 1 229 ? 8.554 3.816 -23.789 1.00 61.53 229 PHE A O 1
ATOM 1817 N N . ILE A 1 230 ? 9.685 3.630 -25.721 1.00 59.88 230 ILE A N 1
ATOM 1818 C CA . ILE A 1 230 ? 10.737 2.745 -25.207 1.00 59.88 230 ILE A CA 1
ATOM 1819 C C . ILE A 1 230 ? 12.005 3.586 -25.031 1.00 59.88 230 ILE A C 1
ATOM 1821 O O . ILE A 1 230 ? 12.607 3.990 -26.027 1.00 59.88 230 ILE A O 1
ATOM 1825 N N . PRO A 1 231 ? 12.460 3.863 -23.797 1.00 57.62 231 PRO A N 1
ATOM 1826 C CA . PRO A 1 231 ? 13.661 4.659 -23.613 1.00 57.62 231 PRO A CA 1
ATOM 1827 C C . PRO A 1 231 ? 14.884 3.879 -24.122 1.00 57.62 231 PRO A C 1
ATOM 1829 O O . PRO A 1 231 ? 15.255 2.846 -23.566 1.00 57.62 231 PRO A O 1
ATOM 1832 N N . VAL A 1 232 ? 15.527 4.396 -25.175 1.00 55.41 232 VAL A N 1
ATOM 1833 C CA . VAL A 1 232 ? 16.671 3.794 -25.900 1.00 55.41 232 VAL A CA 1
ATOM 1834 C C . VAL A 1 232 ? 17.844 3.424 -24.976 1.00 55.41 232 VAL A C 1
ATOM 1836 O O . VAL A 1 232 ? 18.556 2.447 -25.216 1.00 55.41 232 VAL A O 1
ATOM 1839 N N . GLN A 1 233 ? 17.990 4.127 -23.851 1.00 54.50 233 GLN A N 1
ATOM 1840 C CA . GLN A 1 233 ? 18.983 3.847 -22.804 1.00 54.50 233 GLN A CA 1
ATOM 1841 C C . GLN A 1 233 ? 18.825 2.449 -22.174 1.00 54.50 233 GLN A C 1
ATOM 1843 O O . GLN A 1 233 ? 19.812 1.860 -21.738 1.00 54.50 233 GLN A O 1
ATOM 1848 N N . PHE A 1 234 ? 17.614 1.878 -22.171 1.00 51.34 234 PHE A N 1
ATOM 1849 C CA . PHE A 1 234 ? 17.377 0.508 -21.700 1.00 51.34 234 PHE A CA 1
ATOM 1850 C C . PHE A 1 234 ? 17.775 -0.557 -22.729 1.00 51.34 234 PHE A C 1
ATOM 1852 O O . PHE A 1 234 ? 18.059 -1.690 -22.346 1.00 51.34 234 PHE A O 1
ATOM 1859 N N . VAL A 1 235 ? 17.844 -0.209 -24.017 1.00 53.69 235 VAL A N 1
ATOM 1860 C CA . VAL A 1 235 ? 18.218 -1.142 -25.094 1.00 53.69 235 VAL A CA 1
ATOM 1861 C C . VAL A 1 235 ? 19.742 -1.259 -25.218 1.00 53.69 235 VAL A C 1
ATOM 1863 O O . VAL A 1 235 ? 20.252 -2.354 -25.448 1.00 53.69 235 VAL A O 1
ATOM 1866 N N . GLN A 1 236 ? 20.496 -0.181 -24.956 1.00 53.69 236 GLN A N 1
ATOM 1867 C CA . GLN A 1 236 ? 21.968 -0.232 -24.902 1.00 53.69 236 GLN A CA 1
ATOM 1868 C C . GLN A 1 236 ? 22.515 -1.117 -23.763 1.00 53.69 236 GLN A C 1
ATOM 1870 O O . GLN A 1 236 ? 23.606 -1.665 -23.895 1.00 53.69 236 GLN A O 1
ATOM 1875 N N . GLY A 1 237 ? 21.758 -1.306 -22.674 1.00 56.22 237 GLY A N 1
ATOM 1876 C CA . GLY A 1 237 ? 22.111 -2.198 -21.557 1.00 56.22 237 GLY A CA 1
ATOM 1877 C C . GLY A 1 237 ? 21.799 -3.687 -21.784 1.00 56.22 237 GLY A C 1
ATOM 1878 O O . GLY A 1 237 ? 22.043 -4.512 -20.899 1.00 56.22 237 GLY A O 1
ATOM 1879 N N . GLY A 1 238 ? 21.259 -4.045 -22.954 1.00 65.38 238 GLY A N 1
ATOM 1880 C CA . GLY A 1 238 ? 20.962 -5.423 -23.338 1.00 65.38 238 GLY A CA 1
ATOM 1881 C C . GLY A 1 238 ? 19.907 -6.124 -22.471 1.00 65.38 238 GLY A C 1
ATOM 1882 O O . GLY A 1 238 ? 19.239 -5.534 -21.622 1.00 65.38 238 GLY A O 1
ATOM 1883 N N . ILE A 1 239 ? 19.779 -7.437 -22.686 1.00 70.81 239 ILE A N 1
ATOM 1884 C CA . ILE A 1 239 ? 18.824 -8.333 -22.008 1.00 70.81 239 ILE A CA 1
ATOM 1885 C C . ILE A 1 239 ? 18.881 -8.182 -20.472 1.00 70.81 239 ILE A C 1
ATOM 1887 O O . ILE A 1 239 ? 17.851 -8.228 -19.802 1.00 70.81 239 ILE A O 1
ATOM 1891 N N . ILE A 1 240 ? 20.061 -7.917 -19.908 1.00 74.56 240 ILE A N 1
ATOM 1892 C CA . ILE A 1 240 ? 20.265 -7.750 -18.462 1.00 74.56 240 ILE A CA 1
ATOM 1893 C C . ILE A 1 240 ? 19.536 -6.508 -17.930 1.00 74.56 240 ILE A C 1
ATOM 1895 O O . ILE A 1 240 ? 18.844 -6.601 -16.917 1.00 74.56 240 ILE A O 1
ATOM 1899 N N . ALA A 1 241 ? 19.620 -5.367 -18.620 1.00 70.19 241 ALA A N 1
ATOM 1900 C CA . ALA A 1 241 ? 18.902 -4.157 -18.216 1.00 70.19 241 ALA A CA 1
ATOM 1901 C C . ALA A 1 241 ? 17.378 -4.352 -18.282 1.00 70.19 241 ALA A C 1
ATOM 1903 O O . ALA A 1 241 ? 16.660 -3.883 -17.398 1.00 70.19 241 ALA A O 1
ATOM 1904 N N . SER A 1 242 ? 16.892 -5.111 -19.272 1.00 72.38 242 SER A N 1
ATOM 1905 C CA . SER A 1 242 ? 15.470 -5.460 -19.374 1.00 72.38 242 SER A CA 1
ATOM 1906 C C . SER A 1 242 ? 14.997 -6.352 -18.217 1.00 72.38 242 SER A C 1
ATOM 1908 O O . SER A 1 242 ? 13.935 -6.100 -17.646 1.00 72.38 242 SER A O 1
ATOM 1910 N N . TYR A 1 243 ? 15.814 -7.325 -17.790 1.00 82.69 243 TYR A N 1
ATOM 1911 C CA . TYR A 1 243 ? 15.515 -8.154 -16.621 1.00 82.69 243 TYR A CA 1
ATOM 1912 C C . TYR A 1 243 ? 15.525 -7.343 -15.329 1.00 82.69 243 TYR A C 1
ATOM 1914 O O . TYR A 1 243 ? 14.617 -7.493 -14.518 1.00 82.69 243 TYR A O 1
ATOM 1922 N N . ILE A 1 244 ? 16.502 -6.451 -15.141 1.00 84.94 244 ILE A N 1
ATOM 1923 C CA . ILE A 1 244 ? 16.555 -5.581 -13.959 1.00 84.94 244 ILE A CA 1
ATOM 1924 C C . ILE A 1 244 ? 15.316 -4.678 -13.911 1.00 84.94 244 ILE A C 1
ATOM 1926 O O . ILE A 1 244 ? 14.688 -4.570 -12.861 1.00 84.94 244 ILE A O 1
ATOM 1930 N N . ALA A 1 245 ? 14.911 -4.084 -15.037 1.00 80.69 245 ALA A N 1
ATOM 1931 C CA . ALA A 1 245 ? 13.702 -3.266 -15.108 1.00 80.69 245 ALA A CA 1
ATOM 1932 C C . ALA A 1 245 ? 12.436 -4.070 -14.761 1.00 80.69 245 ALA A C 1
ATOM 1934 O O . ALA A 1 245 ? 11.620 -3.607 -13.964 1.00 80.69 245 ALA A O 1
ATOM 1935 N N . LEU A 1 246 ? 12.298 -5.290 -15.293 1.00 85.44 246 LEU A N 1
ATOM 1936 C CA . LEU A 1 246 ? 11.176 -6.179 -14.984 1.00 85.44 246 LEU A CA 1
ATOM 1937 C C . LEU A 1 246 ? 11.154 -6.575 -13.502 1.00 85.44 246 LEU A C 1
ATOM 1939 O O . LEU A 1 246 ? 10.112 -6.488 -12.857 1.00 85.44 246 LEU A O 1
ATOM 1943 N N . VAL A 1 247 ? 12.301 -6.968 -12.944 1.00 90.69 247 VAL A N 1
ATOM 1944 C CA . VAL A 1 247 ? 12.427 -7.352 -11.531 1.00 90.69 247 VAL A CA 1
ATOM 1945 C C . VAL A 1 247 ? 12.117 -6.169 -10.614 1.00 90.69 247 VAL A C 1
ATOM 1947 O O . VAL A 1 247 ? 11.416 -6.342 -9.619 1.00 90.69 247 VAL A O 1
ATOM 1950 N N . LEU A 1 248 ? 12.567 -4.957 -10.949 1.00 88.38 248 LEU A N 1
ATOM 1951 C CA . LEU A 1 248 ? 12.240 -3.750 -10.187 1.00 88.38 248 LEU A CA 1
ATOM 1952 C C . LEU A 1 248 ? 10.755 -3.383 -10.291 1.00 88.38 248 LEU A C 1
ATOM 1954 O O . LEU A 1 248 ? 10.162 -2.983 -9.290 1.00 88.38 248 LEU A O 1
ATOM 1958 N N . LEU A 1 249 ? 10.142 -3.539 -11.468 1.00 88.56 249 LEU A N 1
ATOM 1959 C CA . LEU A 1 249 ? 8.712 -3.304 -11.667 1.00 88.56 249 LEU A CA 1
ATOM 1960 C C . LEU A 1 249 ? 7.878 -4.279 -10.830 1.00 88.56 249 LEU A C 1
ATOM 1962 O O . LEU A 1 249 ? 7.040 -3.851 -10.038 1.00 88.56 249 LEU A O 1
ATOM 1966 N N . VAL A 1 250 ? 8.148 -5.580 -10.958 1.00 91.00 250 VAL A N 1
ATOM 1967 C CA . VAL A 1 250 ? 7.472 -6.631 -10.187 1.00 91.00 250 VAL A CA 1
ATOM 1968 C C . VAL A 1 250 ? 7.725 -6.437 -8.692 1.00 91.00 250 VAL A C 1
ATOM 1970 O O . VAL A 1 250 ? 6.786 -6.472 -7.904 1.00 91.00 250 VAL A O 1
ATOM 1973 N N . GLY A 1 251 ? 8.960 -6.125 -8.292 1.00 89.44 251 GLY A N 1
ATOM 1974 C CA . GLY A 1 251 ? 9.310 -5.819 -6.906 1.00 89.44 251 GLY A CA 1
ATOM 1975 C C . GLY A 1 251 ? 8.555 -4.610 -6.351 1.00 89.44 251 GLY A C 1
ATOM 1976 O O . GLY A 1 251 ? 8.100 -4.643 -5.210 1.00 89.44 251 GLY A O 1
ATOM 1977 N N . ARG A 1 252 ? 8.352 -3.556 -7.151 1.00 85.75 252 ARG A N 1
ATOM 1978 C CA . ARG A 1 252 ? 7.549 -2.388 -6.762 1.00 85.75 252 ARG A CA 1
ATOM 1979 C C . ARG A 1 252 ? 6.070 -2.739 -6.603 1.00 85.75 252 ARG A C 1
ATOM 1981 O O . ARG A 1 252 ? 5.454 -2.265 -5.652 1.00 85.75 252 ARG A O 1
ATOM 1988 N N . LEU A 1 253 ? 5.517 -3.564 -7.492 1.00 85.94 253 LEU A N 1
ATOM 1989 C CA . LEU A 1 253 ? 4.133 -4.035 -7.394 1.00 85.94 253 LEU A CA 1
ATOM 1990 C C . LEU A 1 253 ? 3.930 -4.905 -6.149 1.00 85.94 253 LEU A C 1
ATOM 1992 O O . LEU A 1 253 ? 3.033 -4.628 -5.358 1.00 85.94 253 LEU A O 1
ATOM 1996 N N . ILE A 1 254 ? 4.810 -5.887 -5.923 1.00 88.19 254 ILE A N 1
ATOM 1997 C CA . ILE A 1 254 ? 4.781 -6.743 -4.727 1.00 88.19 254 ILE A CA 1
ATOM 1998 C C . ILE A 1 254 ? 4.902 -5.888 -3.467 1.00 88.19 254 ILE A C 1
ATOM 2000 O O . ILE A 1 254 ? 4.138 -6.068 -2.523 1.00 88.19 254 ILE A O 1
ATOM 2004 N N . ARG A 1 255 ? 5.811 -4.906 -3.455 1.00 83.12 255 ARG A N 1
ATOM 2005 C CA . ARG A 1 255 ? 5.942 -3.970 -2.336 1.00 83.12 255 ARG A CA 1
ATOM 2006 C C . ARG A 1 255 ? 4.652 -3.182 -2.114 1.00 83.12 255 ARG A C 1
ATOM 2008 O O . ARG A 1 255 ? 4.227 -3.064 -0.976 1.00 83.12 255 ARG A O 1
ATOM 2015 N N . GLY A 1 256 ? 3.989 -2.699 -3.161 1.00 78.81 256 GLY A N 1
ATOM 2016 C CA . GLY A 1 256 ? 2.700 -2.010 -3.029 1.00 78.81 256 GLY A CA 1
ATOM 2017 C C . GLY A 1 256 ? 1.603 -2.862 -2.377 1.00 78.81 256 GLY A C 1
ATOM 2018 O O . GLY A 1 256 ? 0.803 -2.327 -1.621 1.00 78.81 256 GLY A O 1
ATOM 2019 N N . VAL A 1 257 ? 1.595 -4.176 -2.625 1.00 79.56 257 VAL A N 1
ATOM 2020 C CA . VAL A 1 257 ? 0.614 -5.111 -2.044 1.00 79.56 257 VAL A CA 1
ATOM 2021 C C . VAL A 1 257 ? 0.985 -5.529 -0.616 1.00 79.56 257 VAL A C 1
ATOM 2023 O O . VAL A 1 257 ? 0.113 -5.614 0.240 1.00 79.56 257 VAL A O 1
ATOM 2026 N N . VAL A 1 258 ? 2.268 -5.792 -0.343 1.00 75.44 258 VAL A N 1
ATOM 2027 C CA . VAL A 1 258 ? 2.734 -6.308 0.961 1.00 75.44 258 VAL A CA 1
ATOM 2028 C C . VAL A 1 258 ? 2.915 -5.194 1.990 1.00 75.44 258 VAL A C 1
ATOM 2030 O O . VAL A 1 258 ? 2.593 -5.372 3.160 1.00 75.44 258 VAL A O 1
ATOM 2033 N N . THR A 1 259 ? 3.420 -4.032 1.574 1.00 68.25 259 THR A N 1
ATOM 2034 C CA . THR A 1 259 ? 3.418 -2.832 2.418 1.00 68.25 259 THR A CA 1
ATOM 2035 C C . THR A 1 259 ? 2.130 -2.063 2.172 1.00 68.25 259 THR A C 1
ATOM 2037 O O . THR A 1 259 ? 2.135 -1.016 1.528 1.00 68.25 259 THR A O 1
ATOM 2040 N N . SER A 1 260 ? 1.021 -2.587 2.699 1.00 62.59 260 SER A N 1
ATOM 2041 C CA . SER A 1 260 ? -0.179 -1.788 2.950 1.00 62.59 260 SER A CA 1
ATOM 2042 C C . SER A 1 260 ? 0.246 -0.511 3.676 1.00 62.59 260 SER A C 1
ATOM 2044 O O . SER A 1 260 ? 0.895 -0.562 4.726 1.00 62.59 260 SER A O 1
ATOM 2046 N N . GLY A 1 261 ? -0.015 0.641 3.057 1.00 68.00 261 GLY A N 1
ATOM 2047 C CA . GLY A 1 261 ? 0.477 1.920 3.554 1.00 68.00 261 GLY A CA 1
ATOM 2048 C C . GLY A 1 261 ? -0.048 2.210 4.967 1.00 68.00 261 GLY A C 1
ATOM 2049 O O . GLY A 1 261 ? -1.189 1.865 5.269 1.00 68.00 261 GLY A O 1
ATOM 2050 N N . PRO A 1 262 ? 0.724 2.907 5.823 1.00 62.78 262 PRO A N 1
ATOM 2051 C CA . PRO A 1 262 ? 0.293 3.266 7.181 1.00 62.78 262 PRO A CA 1
ATOM 2052 C C . PRO A 1 262 ? -1.003 4.096 7.215 1.00 62.78 262 PRO A C 1
ATOM 2054 O O . PRO A 1 262 ? -1.634 4.213 8.260 1.00 62.78 262 PRO A O 1
ATOM 2057 N N . LEU A 1 263 ? -1.410 4.662 6.075 1.00 66.88 263 LEU A N 1
ATOM 2058 C CA . LEU A 1 263 ? -2.656 5.407 5.916 1.00 66.88 263 LEU A CA 1
ATOM 2059 C C . LEU A 1 263 ? -3.904 4.511 5.903 1.00 66.88 263 LEU A C 1
ATOM 2061 O O . LEU A 1 263 ? -4.966 4.979 6.302 1.00 66.88 263 LEU A O 1
ATOM 2065 N N . ASP A 1 264 ? -3.789 3.246 5.484 1.00 74.81 264 ASP A N 1
ATOM 2066 C CA . ASP A 1 264 ? -4.939 2.336 5.381 1.00 74.81 264 ASP A CA 1
ATOM 2067 C C . ASP A 1 264 ? -5.313 1.706 6.730 1.00 74.81 264 ASP A C 1
ATOM 2069 O O . ASP A 1 264 ? -6.467 1.365 6.961 1.00 74.81 264 ASP A O 1
ATOM 2073 N N . VAL A 1 265 ? -4.364 1.654 7.673 1.00 76.75 265 VAL A N 1
ATOM 2074 C CA . VAL A 1 265 ? -4.543 1.082 9.022 1.00 76.75 265 VAL A CA 1
ATOM 2075 C C . VAL A 1 265 ? -5.752 1.681 9.749 1.00 76.75 265 VAL A C 1
ATOM 2077 O O . VAL A 1 265 ? -6.454 0.985 10.470 1.00 76.75 265 VAL A O 1
ATOM 2080 N N . ILE A 1 266 ? -6.043 2.968 9.543 1.00 80.19 266 ILE A N 1
ATOM 2081 C CA . ILE A 1 266 ? -7.180 3.646 10.189 1.00 80.19 266 ILE A CA 1
ATOM 2082 C C . ILE A 1 266 ? -8.529 3.069 9.723 1.00 80.19 266 ILE A C 1
ATOM 2084 O O . ILE A 1 266 ? -9.498 3.102 10.481 1.00 80.19 266 ILE A O 1
ATOM 2088 N N . ILE A 1 267 ? -8.597 2.570 8.485 1.00 81.06 267 ILE A N 1
ATOM 2089 C CA . ILE A 1 267 ? -9.818 2.057 7.854 1.00 81.06 267 ILE A CA 1
ATOM 2090 C C . ILE A 1 267 ? -9.881 0.527 7.950 1.00 81.06 267 ILE A C 1
ATOM 2092 O O . ILE A 1 267 ? -10.952 -0.012 8.219 1.00 81.06 267 ILE A O 1
ATOM 2096 N N . SER A 1 268 ? -8.758 -0.170 7.761 1.00 81.00 268 SER A N 1
ATOM 2097 C CA . SER A 1 268 ? -8.704 -1.635 7.777 1.00 81.00 268 SER A CA 1
ATOM 2098 C C . SER A 1 268 ? -8.775 -2.237 9.185 1.00 81.00 268 SER A C 1
ATOM 2100 O O . SER A 1 268 ? -9.389 -3.286 9.356 1.00 81.00 268 SER A O 1
ATOM 2102 N N . GLU A 1 269 ? -8.237 -1.561 10.207 1.00 83.62 269 GLU A N 1
ATOM 2103 C CA . GLU A 1 269 ? -8.180 -2.056 11.596 1.00 83.62 269 GLU A CA 1
ATOM 2104 C C . G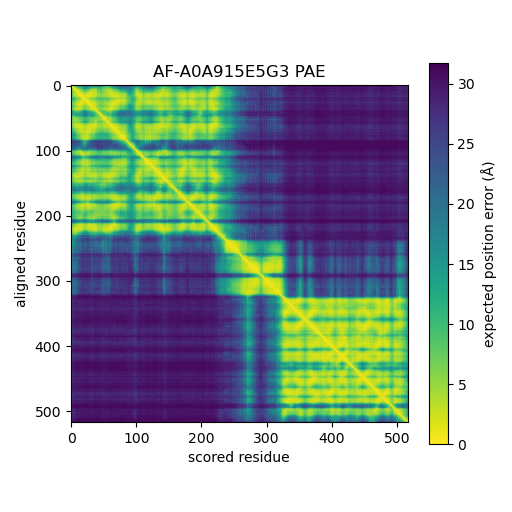LU A 1 269 ? -9.306 -1.492 12.488 1.00 83.62 269 GLU A C 1
ATOM 2106 O O . GLU A 1 269 ? -9.112 -1.210 13.674 1.00 83.62 269 GLU A O 1
ATOM 2111 N N . ILE A 1 270 ? -10.507 -1.277 11.937 1.00 86.44 270 ILE A N 1
ATOM 2112 C CA . ILE A 1 270 ? -11.653 -0.785 12.717 1.00 86.44 270 ILE A CA 1
ATOM 2113 C C . ILE A 1 270 ? -12.230 -1.923 13.589 1.00 86.44 270 ILE A C 1
ATOM 2115 O O . ILE A 1 270 ? -12.730 -2.905 13.044 1.00 86.44 270 ILE A O 1
ATOM 2119 N N . PRO A 1 271 ? -12.258 -1.789 14.934 1.00 78.81 271 PRO A N 1
ATOM 2120 C CA . PRO A 1 271 ? -12.636 -2.890 15.824 1.00 78.81 271 PRO A CA 1
ATOM 2121 C C . PRO A 1 271 ? -14.124 -3.273 15.780 1.00 78.81 271 PRO A C 1
ATOM 2123 O O . PRO A 1 271 ? -14.442 -4.455 15.828 1.00 78.81 271 PRO A O 1
ATOM 2126 N N . ASN A 1 272 ? -15.045 -2.306 15.704 1.00 82.44 272 ASN A N 1
ATOM 2127 C CA . ASN A 1 272 ? -16.478 -2.559 15.517 1.00 82.44 272 ASN A CA 1
ATOM 2128 C C . ASN A 1 272 ? -17.069 -1.583 14.476 1.00 82.44 272 ASN A C 1
ATOM 2130 O O . ASN A 1 272 ? -17.354 -0.428 14.815 1.00 82.44 272 ASN A O 1
ATOM 2134 N N . PRO A 1 273 ? -17.259 -2.017 13.215 1.00 88.12 273 PRO A N 1
ATOM 2135 C CA . PRO A 1 273 ? -17.779 -1.170 12.146 1.00 88.12 273 PRO A CA 1
ATOM 2136 C C . PRO A 1 273 ? -19.317 -1.094 12.078 1.00 88.12 273 PRO A C 1
ATOM 2138 O O . PRO A 1 273 ? -19.829 -0.359 11.235 1.00 88.12 273 PRO A O 1
ATOM 2141 N N . ASP A 1 274 ? -20.074 -1.780 12.945 1.00 83.81 274 ASP A N 1
ATOM 2142 C CA . ASP A 1 274 ? -21.544 -1.893 12.843 1.00 83.81 274 ASP A CA 1
ATOM 2143 C C . ASP A 1 274 ? -22.251 -0.533 12.812 1.00 83.81 274 ASP A C 1
ATOM 2145 O O . ASP A 1 274 ? -23.222 -0.322 12.081 1.00 83.81 274 ASP A O 1
ATOM 2149 N N . TYR A 1 275 ? -21.744 0.428 13.589 1.00 85.44 275 TYR A N 1
ATOM 2150 C CA . TYR A 1 275 ? -22.296 1.777 13.614 1.00 85.44 275 TYR A CA 1
ATOM 2151 C C . TYR A 1 275 ? -22.098 2.519 12.281 1.00 85.44 275 TYR A C 1
ATOM 2153 O O . TYR A 1 275 ? -22.992 3.238 11.832 1.00 85.44 275 TYR A O 1
ATOM 2161 N N . LEU A 1 276 ? -20.943 2.329 11.635 1.00 90.88 276 LEU A N 1
ATOM 2162 C CA . LEU A 1 276 ? -20.644 2.914 10.325 1.00 90.88 276 LEU A CA 1
ATOM 2163 C C . LEU A 1 276 ? -21.490 2.255 9.236 1.00 90.88 276 LEU A C 1
ATOM 2165 O O . LEU A 1 276 ? -22.080 2.957 8.418 1.00 90.88 276 LEU A O 1
ATOM 2169 N N . LEU A 1 277 ? -21.608 0.923 9.275 1.00 91.44 277 LEU A N 1
ATOM 2170 C CA . LEU A 1 277 ? -22.461 0.164 8.364 1.00 91.44 277 LEU A CA 1
ATOM 2171 C C . LEU A 1 277 ? -23.918 0.631 8.453 1.00 91.44 277 LEU A C 1
ATOM 2173 O O . LEU A 1 277 ? -24.558 0.832 7.423 1.00 91.44 277 LEU A O 1
ATOM 2177 N N . LYS A 1 278 ? -24.418 0.880 9.670 1.00 90.81 278 LYS A N 1
ATOM 2178 C CA . LYS A 1 278 ? -25.761 1.424 9.883 1.00 90.81 278 LYS A CA 1
ATOM 2179 C C . LYS A 1 278 ? -25.949 2.785 9.213 1.00 90.81 278 LYS A C 1
ATOM 2181 O O . LYS A 1 278 ? -26.942 2.965 8.524 1.00 90.81 278 LYS A O 1
ATOM 2186 N N . ILE A 1 279 ? -25.001 3.716 9.353 1.00 92.50 279 ILE A N 1
ATOM 2187 C CA . ILE A 1 279 ? -25.091 5.023 8.675 1.00 92.50 279 ILE A CA 1
ATOM 2188 C C . ILE A 1 279 ? -25.121 4.844 7.151 1.00 92.50 279 ILE A C 1
ATOM 2190 O O . ILE A 1 279 ? -25.920 5.491 6.481 1.00 92.50 279 ILE A O 1
ATOM 2194 N N . CYS A 1 280 ? -24.287 3.961 6.595 1.00 94.06 280 CYS A N 1
ATOM 2195 C CA . CYS A 1 280 ? -24.280 3.688 5.156 1.00 94.06 280 CYS A CA 1
ATOM 2196 C C . CYS A 1 280 ? -25.619 3.113 4.663 1.00 94.06 280 CYS A C 1
ATOM 2198 O O . CYS A 1 280 ? -26.104 3.516 3.607 1.00 94.06 280 CYS A O 1
ATOM 2200 N N . LEU A 1 281 ? -26.227 2.206 5.433 1.00 93.50 281 LEU A N 1
ATOM 2201 C CA . LEU A 1 281 ? -27.549 1.649 5.138 1.00 93.50 281 LEU A CA 1
ATOM 2202 C C . LEU A 1 281 ? -28.656 2.700 5.273 1.00 93.50 281 LEU A C 1
ATOM 2204 O O . LEU A 1 281 ? -29.512 2.780 4.400 1.00 93.50 281 LEU A O 1
ATOM 2208 N N . ASP A 1 282 ? -28.616 3.539 6.308 1.00 91.75 282 ASP A N 1
ATOM 2209 C CA . ASP A 1 282 ? -29.579 4.627 6.497 1.00 91.75 282 ASP A CA 1
ATOM 2210 C C . ASP A 1 282 ? -29.509 5.618 5.316 1.00 91.75 282 ASP A C 1
ATOM 2212 O O . ASP A 1 282 ? -30.542 6.011 4.784 1.00 91.75 282 ASP A O 1
ATOM 2216 N N . ILE A 1 283 ? -28.306 5.959 4.828 1.00 91.50 283 ILE A N 1
ATOM 2217 C CA . ILE A 1 283 ? -28.123 6.783 3.616 1.00 91.50 283 ILE A CA 1
ATOM 2218 C C . ILE A 1 283 ? -28.725 6.094 2.385 1.00 91.50 283 ILE A C 1
ATOM 2220 O O . ILE A 1 283 ? -29.421 6.738 1.600 1.00 91.50 283 ILE A O 1
ATOM 2224 N N . TYR A 1 284 ? -28.468 4.795 2.209 1.00 91.44 284 TYR A N 1
ATOM 2225 C CA . TYR A 1 284 ? -29.022 4.017 1.100 1.00 91.44 284 TYR A CA 1
ATOM 2226 C C . TYR A 1 284 ? -30.559 4.020 1.118 1.00 91.44 284 TYR A C 1
ATOM 2228 O O . TYR A 1 284 ? -31.182 4.335 0.105 1.00 91.44 284 TYR A O 1
ATOM 2236 N N . LEU A 1 285 ? -31.163 3.755 2.279 1.00 89.31 285 LEU A N 1
ATOM 2237 C CA . LEU A 1 285 ? -32.616 3.741 2.464 1.00 89.31 285 LEU A CA 1
ATOM 2238 C C . LEU A 1 285 ? -33.238 5.119 2.228 1.00 89.31 285 LEU A C 1
ATOM 2240 O O . LEU A 1 285 ? -34.267 5.229 1.563 1.00 89.31 285 LEU A O 1
ATOM 2244 N N . VAL A 1 286 ? -32.609 6.185 2.733 1.00 88.38 286 VAL A N 1
ATOM 2245 C CA . VAL A 1 286 ? -33.081 7.554 2.496 1.00 88.38 286 VAL A CA 1
ATOM 2246 C C . VAL A 1 286 ? -33.031 7.882 1.006 1.00 88.38 286 VAL A C 1
ATOM 2248 O O . VAL A 1 286 ? -34.000 8.429 0.492 1.00 88.38 286 VAL A O 1
ATOM 2251 N N . ARG A 1 287 ? -31.983 7.469 0.285 1.00 87.06 287 ARG A N 1
ATOM 2252 C CA . ARG A 1 287 ? -31.880 7.659 -1.170 1.00 87.06 287 ARG A CA 1
ATOM 2253 C C . ARG A 1 287 ? -32.948 6.881 -1.948 1.00 87.06 287 ARG A C 1
ATOM 2255 O O . ARG A 1 287 ? -33.494 7.403 -2.919 1.00 87.06 287 ARG A O 1
ATOM 2262 N N . GLU A 1 288 ? -33.270 5.662 -1.518 1.00 85.12 288 GLU A N 1
ATOM 2263 C CA . GLU A 1 288 ? -34.331 4.843 -2.119 1.00 85.12 288 GLU A CA 1
ATOM 2264 C C . GLU A 1 288 ? -35.726 5.445 -1.867 1.00 85.12 288 GLU A C 1
ATOM 2266 O O . GLU A 1 288 ? -36.519 5.603 -2.796 1.00 85.12 288 GLU A O 1
ATOM 2271 N N . SER A 1 289 ? -36.009 5.871 -0.632 1.00 77.81 289 SER A N 1
ATOM 2272 C CA . SER A 1 289 ? -37.282 6.514 -0.269 1.00 77.81 289 SER A CA 1
ATOM 2273 C C . SER A 1 289 ? -37.432 7.937 -0.831 1.00 77.81 289 SER A C 1
ATOM 2275 O O . SER A 1 289 ? -38.535 8.366 -1.172 1.00 77.81 289 SER A O 1
ATOM 2277 N N . GLY A 1 290 ? -36.317 8.655 -0.988 1.00 64.50 290 GLY A N 1
ATOM 2278 C CA . GLY A 1 290 ? -36.251 10.047 -1.433 1.00 64.50 290 GLY A CA 1
ATOM 2279 C C . GLY A 1 290 ? -36.561 10.243 -2.916 1.00 64.50 290 GLY A C 1
ATOM 2280 O O . GLY A 1 290 ? -36.844 11.362 -3.334 1.00 64.50 290 GLY A O 1
ATOM 2281 N N . SER A 1 291 ? -36.592 9.165 -3.713 1.00 56.69 291 SER A N 1
ATOM 2282 C CA . SER A 1 291 ? -37.143 9.203 -5.079 1.00 56.69 291 SER A CA 1
ATOM 2283 C C . SER A 1 291 ? -38.661 9.434 -5.116 1.00 56.69 291 SER A C 1
ATOM 2285 O O . SER A 1 291 ? -39.188 9.751 -6.181 1.00 56.69 291 SER A O 1
ATOM 2287 N N . ARG A 1 292 ? -39.378 9.277 -3.990 1.00 53.84 292 ARG A N 1
ATOM 2288 C CA . ARG A 1 292 ? -40.832 9.507 -3.903 1.00 53.84 292 ARG A CA 1
ATOM 2289 C C . ARG A 1 292 ? -41.212 10.828 -3.234 1.00 53.84 292 ARG A C 1
ATOM 2291 O O . ARG A 1 292 ? -42.076 11.514 -3.763 1.00 53.84 292 ARG A O 1
ATOM 2298 N N . ASP A 1 293 ? -40.533 11.201 -2.151 1.00 55.00 293 ASP A N 1
ATOM 2299 C CA . ASP A 1 293 ? -40.734 12.456 -1.417 1.00 55.00 293 ASP A CA 1
ATOM 2300 C C . ASP A 1 293 ? -39.351 13.096 -1.194 1.00 55.00 293 ASP A C 1
ATOM 2302 O O . ASP A 1 293 ? -38.539 12.540 -0.462 1.00 55.00 293 ASP A O 1
ATOM 2306 N N . GLY A 1 294 ? -39.029 14.215 -1.855 1.00 57.41 294 GLY A N 1
ATOM 2307 C CA . GLY A 1 294 ? -37.664 14.765 -2.007 1.00 57.41 294 GLY A CA 1
ATOM 2308 C C . GLY A 1 294 ? -36.935 15.268 -0.742 1.00 57.41 294 GLY A C 1
ATOM 2309 O O . GLY A 1 294 ? -36.477 16.409 -0.707 1.00 57.41 294 GLY A O 1
ATOM 2310 N N . ASN A 1 295 ? -36.770 14.434 0.286 1.00 63.56 295 ASN A N 1
ATOM 2311 C CA . ASN A 1 295 ? -36.063 14.733 1.538 1.00 63.56 295 ASN A CA 1
ATOM 2312 C C . ASN A 1 295 ? -34.536 14.554 1.413 1.00 63.56 295 ASN A C 1
ATOM 2314 O O . ASN A 1 295 ? -33.902 13.794 2.146 1.00 63.56 295 ASN A O 1
ATOM 2318 N N . PHE A 1 296 ? -33.920 15.313 0.504 1.00 76.50 296 PHE A N 1
ATOM 2319 C CA . PHE A 1 296 ? -32.459 15.353 0.340 1.00 76.50 296 PHE A CA 1
ATOM 2320 C C . PHE A 1 296 ? -31.724 15.934 1.560 1.00 76.50 296 PHE A C 1
ATOM 2322 O O . PHE A 1 296 ? -30.524 15.727 1.712 1.00 76.50 296 PHE A O 1
ATOM 2329 N N . THR A 1 297 ? -32.425 16.641 2.448 1.00 84.62 297 THR A N 1
ATOM 2330 C CA . THR A 1 297 ? -31.859 17.214 3.678 1.00 84.62 297 THR A CA 1
ATOM 2331 C C . THR A 1 297 ? -31.385 16.135 4.651 1.00 84.62 297 THR A C 1
ATOM 2333 O O . THR A 1 297 ? -30.279 16.228 5.175 1.00 84.62 297 THR A O 1
ATOM 2336 N N . LEU A 1 298 ? -32.164 15.062 4.833 1.00 86.94 298 LEU A N 1
ATOM 2337 C CA . LEU A 1 298 ? -31.786 13.952 5.713 1.00 86.94 298 LEU A CA 1
ATOM 2338 C C . LEU A 1 298 ? -30.590 13.168 5.153 1.00 86.94 298 LEU A C 1
ATOM 2340 O O . LEU A 1 298 ? -29.702 12.772 5.907 1.00 86.94 298 LEU A O 1
ATOM 2344 N N . GLU A 1 299 ? -30.540 12.975 3.830 1.00 90.06 299 GLU A N 1
ATOM 2345 C CA . GLU A 1 299 ? -29.383 12.369 3.162 1.00 90.06 299 GLU A CA 1
ATOM 2346 C C . GLU A 1 299 ? -28.128 13.225 3.367 1.00 90.06 299 GLU A C 1
ATOM 2348 O O . GLU A 1 299 ? -27.078 12.698 3.738 1.00 90.06 299 GLU A O 1
ATOM 2353 N N . GLN A 1 300 ? -28.243 14.544 3.179 1.00 89.38 300 GLN A N 1
ATOM 2354 C CA . GLN A 1 300 ? -27.149 15.491 3.394 1.00 89.38 300 GLN A CA 1
ATOM 2355 C C . GLN A 1 300 ? -26.635 15.452 4.836 1.00 89.38 300 GLN A C 1
ATOM 2357 O O . GLN A 1 300 ? -25.422 15.396 5.030 1.00 89.38 300 GLN A O 1
ATOM 2362 N N . ASP A 1 301 ? -27.519 15.409 5.834 1.00 91.81 301 ASP A N 1
ATOM 2363 C CA . ASP A 1 301 ? -27.132 15.346 7.247 1.00 91.81 301 ASP A CA 1
ATOM 2364 C C . ASP A 1 301 ? -26.433 14.024 7.603 1.00 91.81 301 ASP A C 1
ATOM 2366 O O . ASP A 1 301 ? -25.389 14.019 8.267 1.00 91.81 301 ASP A O 1
ATOM 2370 N N . LEU A 1 302 ? -26.961 12.888 7.133 1.00 91.75 302 LEU A N 1
ATOM 2371 C CA . LEU A 1 302 ? -26.348 11.572 7.346 1.00 91.75 302 LEU A CA 1
ATOM 2372 C C . LEU A 1 302 ? -24.987 11.461 6.648 1.00 91.75 302 LEU A C 1
ATOM 2374 O O . LEU A 1 302 ? -24.023 10.956 7.230 1.00 91.75 302 LEU A O 1
ATOM 2378 N N . PHE A 1 303 ? -24.879 11.978 5.425 1.00 92.44 303 PHE A N 1
ATOM 2379 C CA . PHE A 1 303 ? -23.632 11.992 4.671 1.00 92.44 303 PHE A CA 1
ATOM 2380 C C . PHE A 1 303 ? -22.600 12.949 5.282 1.00 92.44 303 PHE A C 1
ATOM 2382 O O . PHE A 1 303 ? -21.427 12.593 5.410 1.00 92.44 303 PHE A O 1
ATOM 2389 N N . ALA A 1 304 ? -23.023 14.126 5.750 1.00 93.75 304 ALA A N 1
ATOM 2390 C CA . ALA A 1 304 ? -22.167 15.053 6.484 1.00 93.75 304 ALA A CA 1
ATOM 2391 C C . ALA A 1 304 ? -21.625 14.409 7.768 1.00 93.75 304 ALA A C 1
ATOM 2393 O O . ALA A 1 304 ? -20.435 14.535 8.070 1.00 93.75 304 ALA A O 1
ATOM 2394 N N . LYS A 1 305 ? -22.462 13.649 8.487 1.00 92.75 305 LYS A N 1
ATOM 2395 C CA . LYS A 1 305 ? -22.049 12.874 9.662 1.00 92.75 305 LYS A CA 1
ATOM 2396 C C . LYS A 1 305 ? -21.009 11.804 9.315 1.00 92.75 305 LYS A C 1
ATOM 2398 O O . LYS A 1 305 ? -20.039 11.645 10.057 1.00 92.75 305 LYS A O 1
ATOM 2403 N N . LEU A 1 306 ? -21.178 11.106 8.190 1.00 93.50 306 LEU A N 1
ATOM 2404 C CA . LEU A 1 306 ? -20.220 10.114 7.694 1.00 93.50 306 LEU A CA 1
ATOM 2405 C C . LEU A 1 306 ? -18.869 10.759 7.345 1.00 93.50 306 LEU A C 1
ATOM 2407 O O . LEU A 1 306 ? -17.827 10.298 7.809 1.00 93.50 306 LEU A O 1
ATOM 2411 N N . ILE A 1 307 ? -18.882 11.868 6.599 1.00 93.38 307 ILE A N 1
ATOM 2412 C CA . ILE A 1 307 ? -17.669 12.633 6.277 1.00 93.38 307 ILE A CA 1
ATOM 2413 C C . ILE A 1 307 ? -16.976 13.105 7.553 1.00 93.38 307 ILE A C 1
ATOM 2415 O O . ILE A 1 307 ? -15.756 12.993 7.666 1.00 93.38 307 ILE A O 1
ATOM 2419 N N . PHE A 1 308 ? -17.732 13.627 8.519 1.00 94.06 308 PHE A N 1
ATOM 2420 C CA . PHE A 1 308 ? -17.178 14.097 9.785 1.00 94.06 308 PHE A CA 1
ATOM 2421 C C . PHE A 1 308 ? -16.466 12.973 10.553 1.00 94.06 308 PHE A C 1
ATOM 2423 O O . PHE A 1 308 ? -15.355 13.179 11.046 1.00 94.06 308 PHE A O 1
ATOM 2430 N N . LEU A 1 309 ? -17.062 11.775 10.599 1.00 91.44 309 LEU A N 1
ATOM 2431 C CA . LEU A 1 309 ? -16.457 10.578 11.192 1.00 91.44 309 LEU A CA 1
ATOM 2432 C C . LEU A 1 309 ? -15.126 10.214 10.517 1.00 91.44 309 LEU A C 1
ATOM 2434 O O . LEU A 1 309 ? -14.124 10.064 11.213 1.00 91.44 309 LEU A O 1
ATOM 2438 N N . PHE A 1 310 ? -15.082 10.146 9.182 1.00 90.00 310 PHE A N 1
ATOM 2439 C CA . PHE A 1 310 ? -13.856 9.801 8.446 1.00 90.00 310 PHE A CA 1
ATOM 2440 C C . PHE A 1 310 ? -12.805 10.923 8.413 1.00 90.00 310 PHE A C 1
ATOM 2442 O O . PHE A 1 310 ? -11.618 10.643 8.258 1.00 90.00 310 PHE A O 1
ATOM 2449 N N . ARG A 1 311 ? -13.193 12.191 8.618 1.00 91.56 311 ARG A N 1
ATOM 2450 C CA . ARG A 1 311 ? -12.248 13.312 8.788 1.00 91.56 311 ARG A CA 1
ATOM 2451 C C . ARG A 1 311 ? -11.609 13.373 10.173 1.00 91.56 311 ARG A C 1
ATOM 2453 O O . ARG A 1 311 ? -10.585 14.035 10.326 1.00 91.56 311 ARG A O 1
ATOM 2460 N N . SER A 1 312 ? -12.204 12.735 11.181 1.00 91.12 312 SER A N 1
ATOM 2461 C CA . SER A 1 312 ? -11.741 12.779 12.568 1.00 91.12 312 SER A CA 1
ATOM 2462 C C . SER A 1 312 ? -11.439 11.366 13.085 1.00 91.12 312 SER A C 1
ATOM 2464 O O . SER A 1 312 ? -12.323 10.730 13.666 1.00 91.12 312 SER A O 1
ATOM 2466 N N . PRO A 1 313 ? -10.188 10.872 12.972 1.00 87.12 313 PRO A N 1
ATOM 2467 C CA . PRO A 1 313 ? -9.832 9.528 13.441 1.00 87.12 313 PRO A CA 1
ATOM 2468 C C . PRO A 1 313 ? -10.092 9.335 14.944 1.00 87.12 313 PRO A C 1
ATOM 2470 O O . PRO A 1 313 ? -10.456 8.248 15.382 1.00 87.12 313 PRO A O 1
ATOM 2473 N N . GLN A 1 314 ? -10.004 10.403 15.744 1.00 87.31 314 GLN A N 1
ATOM 2474 C CA . GLN A 1 314 ? -10.371 10.371 17.165 1.00 87.31 314 GLN A CA 1
ATOM 2475 C C . GLN A 1 314 ? -11.860 10.077 17.384 1.00 87.31 314 GLN A C 1
ATOM 2477 O O . GLN A 1 314 ? -12.220 9.336 18.299 1.00 87.31 314 GLN A O 1
ATOM 2482 N N . THR A 1 315 ? -12.732 10.669 16.564 1.00 89.12 315 THR A N 1
ATOM 2483 C CA . THR A 1 315 ? -14.174 10.416 16.623 1.00 89.12 315 THR A CA 1
ATOM 2484 C C . THR A 1 315 ? -14.468 9.016 16.106 1.00 89.12 315 THR A C 1
ATOM 2486 O O . THR A 1 315 ? -15.182 8.276 16.773 1.00 89.12 315 THR A O 1
ATOM 2489 N N . LEU A 1 316 ? -13.846 8.612 14.996 1.00 88.94 316 LEU A N 1
ATOM 2490 C CA . LEU A 1 316 ? -13.975 7.266 14.445 1.00 88.94 316 LEU A CA 1
ATOM 2491 C C . LEU A 1 316 ? -13.700 6.195 15.510 1.00 88.94 316 LEU A C 1
ATOM 2493 O O . LEU A 1 316 ? -14.579 5.387 15.787 1.00 88.94 316 LEU A O 1
ATOM 2497 N N . ILE A 1 317 ? -12.557 6.273 16.201 1.00 86.25 317 ILE A N 1
ATOM 2498 C CA . ILE A 1 317 ? -12.181 5.326 17.266 1.00 86.25 317 ILE A CA 1
ATOM 2499 C C . ILE A 1 317 ? -13.189 5.330 18.421 1.00 86.25 317 ILE A C 1
ATOM 2501 O O . ILE A 1 317 ? -13.534 4.272 18.939 1.00 86.25 317 ILE A O 1
ATOM 2505 N N . LYS A 1 318 ? -13.684 6.499 18.853 1.00 85.56 318 LYS A N 1
ATOM 2506 C CA . LYS A 1 318 ? -14.680 6.571 19.939 1.00 85.56 318 LYS A CA 1
ATOM 2507 C C . LYS A 1 318 ? -15.975 5.841 19.584 1.00 85.56 318 LYS A C 1
ATOM 2509 O O . LYS A 1 318 ? -16.553 5.198 20.455 1.00 85.56 318 LYS A O 1
ATOM 2514 N N . TRP A 1 319 ? -16.421 5.957 18.336 1.00 84.50 319 TRP A N 1
ATOM 2515 C CA . TRP A 1 319 ? -17.671 5.362 17.862 1.00 84.50 319 TRP A CA 1
ATOM 2516 C C . TRP A 1 319 ? -17.535 3.881 17.498 1.00 84.50 319 TRP A C 1
ATOM 2518 O O . TRP A 1 319 ? -18.524 3.158 17.581 1.00 84.50 319 TRP A O 1
ATOM 2528 N N . THR A 1 320 ? -16.334 3.425 17.133 1.00 85.19 320 THR A N 1
ATOM 2529 C CA . THR A 1 320 ? -16.064 2.031 16.742 1.00 85.19 320 THR A CA 1
ATOM 2530 C C . THR A 1 320 ? -15.429 1.193 17.853 1.00 85.19 320 THR A C 1
ATOM 2532 O O . THR A 1 320 ? -15.170 0.007 17.663 1.00 85.19 320 THR A O 1
ATOM 2535 N N . ARG A 1 321 ? -15.176 1.766 19.036 1.00 80.62 321 ARG A N 1
ATOM 2536 C CA . ARG A 1 321 ? -14.632 1.036 20.190 1.00 80.62 321 ARG A CA 1
ATOM 2537 C C . ARG A 1 321 ? -15.617 -0.031 20.680 1.00 80.62 321 ARG A C 1
ATOM 2539 O O . ARG A 1 321 ? -16.807 0.235 20.834 1.00 80.62 321 ARG A O 1
ATOM 2546 N N . TYR A 1 322 ? -15.102 -1.207 21.047 1.00 64.12 322 TYR A N 1
ATOM 2547 C CA . TYR A 1 322 ? -15.865 -2.205 21.799 1.00 64.12 322 TYR A CA 1
ATOM 2548 C C . TYR A 1 322 ? -16.437 -1.591 23.086 1.00 64.12 322 TYR A C 1
ATOM 2550 O O . TYR A 1 322 ? -15.690 -1.108 23.943 1.00 64.12 322 TYR A O 1
ATOM 2558 N N . LYS A 1 323 ? -17.764 -1.624 23.245 1.00 60.44 323 LYS A N 1
ATOM 2559 C CA . LYS A 1 323 ? -18.401 -1.357 24.540 1.00 60.44 323 LYS A CA 1
ATOM 2560 C C . LYS A 1 323 ? -17.994 -2.483 25.500 1.00 60.44 323 LYS A C 1
ATOM 2562 O O . LYS A 1 323 ? -18.150 -3.654 25.166 1.00 60.44 323 LYS A O 1
ATOM 2567 N N . HIS A 1 324 ? -17.427 -2.143 26.661 1.00 52.50 324 HIS A N 1
ATOM 2568 C CA . HIS A 1 324 ? -16.953 -3.134 27.636 1.00 52.50 324 HIS A CA 1
ATOM 2569 C C . HIS A 1 324 ? -18.100 -4.043 28.096 1.00 52.50 324 HIS A C 1
ATOM 2571 O O . HIS A 1 324 ? -19.125 -3.571 28.585 1.00 52.50 324 HIS A O 1
ATOM 2577 N N . ILE A 1 325 ? -17.906 -5.352 27.942 1.00 52.22 325 ILE A N 1
ATOM 2578 C CA . ILE A 1 325 ? -18.808 -6.401 28.426 1.00 52.22 325 ILE A CA 1
ATOM 2579 C C . ILE A 1 325 ? -18.713 -6.429 29.960 1.00 52.22 325 ILE A C 1
ATOM 2581 O O . ILE A 1 325 ? -17.614 -6.493 30.515 1.00 52.22 325 ILE A O 1
ATOM 2585 N N . GLN A 1 326 ? -19.851 -6.355 30.653 1.00 60.22 326 GLN A N 1
ATOM 2586 C CA . GLN A 1 326 ? -19.936 -6.408 32.118 1.00 60.22 326 GLN A CA 1
ATOM 2587 C C . GLN A 1 326 ? -19.376 -7.733 32.638 1.00 60.22 326 GLN A C 1
ATOM 2589 O O . GLN A 1 326 ? -20.009 -8.777 32.515 1.00 60.22 326 GLN A O 1
ATOM 2594 N N . LYS A 1 327 ? -18.172 -7.692 33.217 1.00 64.31 327 LYS A N 1
ATOM 2595 C CA . LYS A 1 327 ? -17.496 -8.882 33.759 1.00 64.31 327 LYS A CA 1
ATOM 2596 C C . LYS A 1 327 ? -18.094 -9.380 35.081 1.00 64.31 327 LYS A C 1
ATOM 2598 O O . LYS A 1 327 ? -17.753 -10.477 35.501 1.00 64.31 327 LYS A O 1
ATOM 2603 N N . GLY A 1 328 ? -18.949 -8.591 35.736 1.00 76.75 328 GLY A N 1
ATOM 2604 C CA . GLY A 1 328 ? -19.440 -8.900 37.077 1.00 76.75 328 GLY A CA 1
ATOM 2605 C C . GLY A 1 328 ? -18.374 -8.754 38.173 1.00 76.75 328 GLY A C 1
ATOM 2606 O O . GLY A 1 328 ? -17.287 -8.203 37.940 1.00 76.75 328 GLY A O 1
ATOM 2607 N N . TYR A 1 329 ? -18.713 -9.239 39.368 1.00 86.44 329 TYR A N 1
ATOM 2608 C CA . TYR A 1 329 ? -17.843 -9.362 40.537 1.00 86.44 329 TYR A CA 1
ATOM 2609 C C . TYR A 1 329 ? -17.808 -10.796 41.050 1.00 86.44 329 TYR A C 1
ATOM 2611 O O . TYR A 1 329 ? -18.800 -11.510 40.969 1.00 86.44 329 TYR A O 1
ATOM 2619 N N . GLU A 1 330 ? -16.672 -11.177 41.620 1.00 90.56 330 GLU A N 1
ATOM 2620 C CA . GLU A 1 330 ? -16.490 -12.415 42.371 1.00 90.56 330 GLU A CA 1
ATOM 2621 C C . GLU A 1 330 ? -15.812 -12.042 43.695 1.00 90.56 330 GLU A C 1
ATOM 2623 O O . GLU A 1 330 ? -14.797 -11.339 43.698 1.00 90.56 330 GLU A O 1
ATOM 2628 N N . PHE A 1 331 ? -16.417 -12.442 44.810 1.00 92.62 331 PHE A N 1
ATOM 2629 C CA . PHE A 1 331 ? -15.981 -12.160 46.176 1.00 92.62 331 PHE A CA 1
ATOM 2630 C C . PHE A 1 331 ? -15.802 -13.466 46.952 1.00 92.62 331 PHE A C 1
ATOM 2632 O O . PHE A 1 331 ? -16.473 -14.448 46.653 1.00 92.62 331 PHE A O 1
ATOM 2639 N N . GLU A 1 332 ? -14.932 -13.469 47.963 1.00 93.75 332 GLU A N 1
ATOM 2640 C CA . GLU A 1 332 ? -14.697 -14.626 48.836 1.00 93.75 332 GLU A CA 1
ATOM 2641 C C . GLU A 1 332 ? -14.620 -14.175 50.307 1.00 93.75 332 GLU A C 1
ATOM 2643 O O . GLU A 1 332 ? -13.782 -13.336 50.649 1.00 93.75 332 GLU A O 1
ATOM 2648 N N . ILE A 1 333 ? -15.469 -14.726 51.177 1.00 93.12 333 ILE A N 1
ATOM 2649 C CA . ILE A 1 333 ? -15.499 -14.474 52.624 1.00 93.12 333 ILE A CA 1
ATOM 2650 C C . ILE A 1 333 ? -14.491 -15.405 53.299 1.00 93.12 333 ILE A C 1
ATOM 2652 O O . ILE A 1 333 ? -14.761 -16.580 53.521 1.00 93.12 333 ILE A O 1
ATOM 2656 N N . LYS A 1 334 ? -13.297 -14.882 53.589 1.00 91.50 334 LYS A N 1
ATOM 2657 C CA . LYS A 1 334 ? -12.171 -15.662 54.143 1.00 91.50 334 LYS A CA 1
ATOM 2658 C C . LYS A 1 334 ? -11.939 -15.458 55.635 1.00 91.50 334 LYS A C 1
ATOM 2660 O O . LYS A 1 334 ? -11.079 -16.126 56.207 1.00 91.50 334 LYS A O 1
ATOM 2665 N N . HIS A 1 335 ? -12.633 -14.500 56.240 1.00 91.81 335 HIS A N 1
ATOM 2666 C CA . HIS A 1 335 ? -12.355 -14.068 57.601 1.00 91.81 335 HIS A CA 1
ATOM 2667 C C . HIS A 1 335 ? -13.630 -14.002 58.437 1.00 91.81 335 HIS A C 1
ATOM 2669 O O . HIS A 1 335 ? -14.697 -13.653 57.933 1.00 91.81 335 HIS A O 1
ATOM 2675 N N . SER A 1 336 ? -13.494 -14.278 59.729 1.00 89.94 336 SER A N 1
ATOM 2676 C CA . SER A 1 336 ? -14.468 -13.923 60.751 1.00 89.94 336 SER A CA 1
ATOM 2677 C C . SER A 1 336 ? -14.609 -12.399 60.854 1.00 89.94 336 SER A C 1
ATOM 2679 O O . SER A 1 336 ? -13.758 -11.631 60.396 1.00 89.94 336 SER A O 1
ATOM 2681 N N . TRP A 1 337 ? -15.677 -11.933 61.494 1.00 85.50 337 TRP A N 1
ATOM 2682 C CA . TRP A 1 337 ? -15.955 -10.510 61.686 1.00 85.50 337 TRP A CA 1
ATOM 2683 C C . TRP A 1 337 ? -14.835 -9.757 62.428 1.00 85.50 337 TRP A C 1
ATOM 2685 O O . TRP A 1 337 ? -14.653 -8.563 62.188 1.00 85.50 337 TRP A O 1
ATOM 2695 N N . ASP A 1 338 ? -14.076 -10.449 63.288 1.00 84.44 338 ASP A N 1
ATOM 2696 C CA . ASP A 1 338 ? -12.915 -9.947 64.037 1.00 84.44 338 ASP A CA 1
ATOM 2697 C C . ASP A 1 338 ? -11.574 -10.162 63.303 1.00 84.44 338 ASP A C 1
ATOM 2699 O O . ASP A 1 338 ? -10.509 -9.868 63.845 1.00 84.44 338 ASP A O 1
ATOM 2703 N N . GLY A 1 339 ? -11.610 -10.639 62.054 1.00 83.44 339 GLY A N 1
ATOM 2704 C CA . GLY A 1 339 ? -10.454 -10.712 61.158 1.00 83.44 339 GLY A CA 1
ATOM 2705 C C . GLY A 1 339 ? -9.615 -11.985 61.255 1.00 83.44 339 GLY A C 1
ATOM 2706 O O . GLY A 1 339 ? -8.554 -12.052 60.633 1.00 83.44 339 GLY A O 1
ATOM 2707 N N . LYS A 1 340 ? -10.057 -13.005 61.997 1.00 89.19 340 LYS A N 1
ATOM 2708 C CA . LYS A 1 340 ? -9.401 -14.322 62.012 1.00 89.19 340 LYS A CA 1
ATOM 2709 C C . LYS A 1 340 ? -9.771 -15.092 60.749 1.00 89.19 340 LYS A C 1
ATOM 2711 O O . LYS A 1 340 ? -10.852 -14.915 60.208 1.00 89.19 340 LYS A O 1
ATOM 2716 N N . VAL A 1 341 ? -8.881 -15.944 60.255 1.00 90.12 341 VAL A N 1
ATOM 2717 C CA . VAL A 1 341 ? -9.165 -16.767 59.068 1.00 90.12 341 VAL A CA 1
ATOM 2718 C C . VAL A 1 341 ? -10.183 -17.851 59.425 1.00 90.12 341 VAL A C 1
ATOM 2720 O O . VAL A 1 341 ? -10.074 -18.463 60.489 1.00 90.12 341 VAL A O 1
ATOM 2723 N N . VAL A 1 342 ? -11.158 -18.083 58.545 1.00 91.12 342 VAL A N 1
ATOM 2724 C CA . VAL A 1 342 ? -12.186 -19.116 58.749 1.00 91.12 342 VAL A CA 1
ATOM 2725 C C . VAL A 1 342 ? -11.579 -20.526 58.640 1.00 91.12 342 VAL A C 1
ATOM 2727 O O . VAL A 1 342 ? -10.708 -20.747 57.795 1.00 91.12 342 VAL A O 1
ATOM 2730 N N . PRO A 1 343 ? -11.989 -21.494 59.483 1.00 88.56 343 PRO A N 1
ATOM 2731 C CA . PRO A 1 343 ? -11.383 -22.829 59.534 1.00 88.56 343 PRO A CA 1
ATOM 2732 C C . PRO A 1 343 ? -11.941 -23.823 58.495 1.00 88.56 343 PRO A C 1
ATOM 2734 O O . PRO A 1 343 ? -11.574 -24.996 58.521 1.00 88.56 343 PRO A O 1
ATOM 2737 N N . HIS A 1 344 ? -12.817 -23.380 57.593 1.00 90.62 344 HIS A N 1
ATOM 2738 C CA . HIS A 1 344 ? -13.453 -24.182 56.542 1.00 90.62 344 HIS A CA 1
ATOM 2739 C C . HIS A 1 344 ? -13.328 -23.499 55.174 1.00 90.62 344 HIS A C 1
ATOM 2741 O O . HIS A 1 344 ? -12.676 -22.462 55.031 1.00 90.62 344 HIS A O 1
ATOM 2747 N N . GLU A 1 345 ? -13.947 -24.080 54.144 1.00 90.69 345 GLU A N 1
ATOM 2748 C CA . GLU A 1 345 ? -13.976 -23.464 52.822 1.00 90.69 345 GLU A CA 1
ATOM 2749 C C . GLU A 1 345 ? -14.698 -22.099 52.854 1.00 90.69 345 GLU A C 1
ATOM 2751 O O . GLU A 1 345 ? -15.793 -21.999 53.410 1.00 90.69 345 GLU A O 1
ATOM 2756 N N . PRO A 1 346 ? -14.097 -21.039 52.280 1.00 93.19 346 PRO A N 1
ATOM 2757 C CA . PRO A 1 346 ? -14.701 -19.710 52.191 1.00 93.19 346 PRO A CA 1
ATOM 2758 C C . PRO A 1 346 ? -16.002 -19.680 51.387 1.00 93.19 346 PRO A C 1
ATOM 2760 O O . PRO A 1 346 ? -16.075 -20.271 50.306 1.00 93.19 346 PRO A O 1
ATOM 2763 N N . PHE A 1 347 ? -16.965 -18.861 51.817 1.00 93.81 347 PHE A N 1
ATOM 2764 C CA . PHE A 1 347 ? -18.114 -18.526 50.974 1.00 93.81 347 PHE A CA 1
ATOM 2765 C C . PHE A 1 347 ? -17.678 -17.685 49.772 1.00 93.81 347 PHE A C 1
ATOM 2767 O O . PHE A 1 347 ? -17.003 -16.667 49.925 1.00 93.81 347 PHE A O 1
ATOM 2774 N N . LYS A 1 348 ? -18.098 -18.066 48.569 1.00 95.62 348 LYS A N 1
ATOM 2775 C CA . LYS A 1 348 ? -17.859 -17.355 47.311 1.00 95.62 348 LYS A CA 1
ATOM 2776 C C . LYS A 1 348 ? -19.146 -16.702 46.836 1.00 95.62 348 LYS A C 1
ATOM 2778 O O . LYS A 1 348 ? -20.178 -17.355 46.788 1.00 95.62 348 LYS A O 1
ATOM 2783 N N . ILE A 1 349 ? -19.081 -15.434 46.445 1.00 95.06 349 ILE A N 1
ATOM 2784 C CA . ILE A 1 349 ? -20.231 -14.656 45.974 1.00 95.06 349 ILE A CA 1
ATOM 2785 C C . ILE A 1 349 ? -19.922 -14.125 44.575 1.00 95.06 349 ILE A C 1
ATOM 2787 O O . ILE A 1 349 ? -19.044 -13.279 44.413 1.00 95.06 349 ILE A O 1
ATOM 2791 N N . SER A 1 350 ? -20.644 -14.589 43.559 1.00 92.62 350 SER A N 1
ATOM 2792 C CA . SER A 1 350 ? -20.558 -14.090 42.186 1.00 92.62 350 SER A CA 1
ATOM 2793 C C . SER A 1 350 ? -21.755 -13.205 41.872 1.00 92.62 350 SER A C 1
ATOM 2795 O O . SER A 1 350 ? -22.897 -13.620 42.016 1.00 92.62 350 SER A O 1
ATOM 2797 N N . MET A 1 351 ? -21.506 -11.982 41.415 1.00 91.00 351 MET A N 1
ATOM 2798 C CA . MET A 1 351 ? -22.535 -11.040 40.988 1.00 91.00 351 MET A CA 1
ATOM 2799 C C . MET A 1 351 ? -22.367 -10.732 39.512 1.00 91.00 351 MET A C 1
ATOM 2801 O O . MET A 1 351 ? -21.326 -10.220 39.093 1.00 91.00 351 MET A O 1
ATOM 2805 N N . ARG A 1 352 ? -23.390 -10.996 38.706 1.00 88.19 352 ARG A N 1
ATOM 2806 C CA . ARG A 1 352 ? -23.331 -10.771 37.260 1.00 88.19 352 ARG A CA 1
ATOM 2807 C C . ARG A 1 352 ? -24.589 -10.081 36.771 1.00 88.19 352 ARG A C 1
ATOM 2809 O O . ARG A 1 352 ? -25.697 -10.382 37.208 1.00 88.19 352 ARG A O 1
ATOM 2816 N N . TRP A 1 353 ? -24.406 -9.156 35.832 1.00 85.12 353 TRP A N 1
ATOM 2817 C CA . TRP A 1 353 ? -25.536 -8.591 35.112 1.00 85.12 353 TRP A CA 1
ATOM 2818 C C . TRP A 1 353 ? -26.267 -9.700 34.371 1.00 85.12 353 TRP A C 1
ATOM 2820 O O . TRP A 1 353 ? -25.648 -10.478 33.640 1.00 85.12 353 TRP A O 1
ATOM 2830 N N . HIS A 1 354 ? -27.582 -9.726 34.507 1.00 82.88 354 HIS A N 1
ATOM 2831 C CA . HIS A 1 354 ? -28.421 -10.568 33.690 1.00 82.88 354 HIS A CA 1
ATOM 2832 C C . HIS A 1 354 ? -29.528 -9.736 33.055 1.00 82.88 354 HIS A C 1
ATOM 2834 O O . HIS A 1 354 ? -30.335 -9.077 33.715 1.00 82.88 354 HIS A O 1
ATOM 2840 N N . PHE A 1 355 ? -29.542 -9.773 31.729 1.00 81.94 355 PHE A N 1
ATOM 2841 C CA . PHE A 1 355 ? -30.596 -9.186 30.931 1.00 81.94 355 PHE A CA 1
ATOM 2842 C C . PHE A 1 355 ? -31.232 -10.269 30.082 1.00 81.94 355 PHE A C 1
ATOM 2844 O O . PHE A 1 355 ? -30.567 -10.877 29.244 1.00 81.94 355 PHE A O 1
ATOM 2851 N N . GLU A 1 356 ? -32.530 -10.457 30.269 1.00 78.75 356 GLU A N 1
ATOM 2852 C CA . GLU A 1 356 ? -33.330 -11.365 29.466 1.00 78.75 356 GLU A CA 1
ATOM 2853 C C . GLU A 1 356 ? -34.510 -10.600 28.867 1.00 78.75 356 GLU A C 1
ATOM 2855 O O . GLU A 1 356 ? -35.317 -9.954 29.547 1.00 78.75 356 GLU A O 1
ATOM 2860 N N . ARG A 1 357 ? -34.605 -10.659 27.540 1.00 77.88 357 ARG A N 1
ATOM 2861 C CA . ARG A 1 357 ? -35.697 -10.038 26.804 1.00 77.88 357 ARG A CA 1
ATOM 2862 C C . ARG A 1 357 ? -36.905 -10.966 26.835 1.00 77.88 357 ARG A C 1
ATOM 2864 O O . ARG A 1 357 ? -36.943 -11.949 26.107 1.00 77.88 357 ARG A O 1
ATOM 2871 N N . GLN A 1 358 ? -37.917 -10.603 27.613 1.00 75.50 358 GLN A N 1
ATOM 2872 C CA . GLN A 1 358 ? -39.180 -11.337 27.654 1.00 75.50 358 GLN A CA 1
ATOM 2873 C C . GLN A 1 358 ? -40.209 -10.712 26.687 1.00 75.50 358 GLN A C 1
ATOM 2875 O O . GLN A 1 358 ? -40.440 -9.500 26.758 1.00 75.50 358 GLN A O 1
ATOM 2880 N N . PRO A 1 359 ? -40.803 -11.479 25.750 1.00 72.50 359 PRO A N 1
ATOM 2881 C CA . PRO A 1 359 ? -41.890 -11.007 24.889 1.00 72.50 359 PRO A CA 1
ATOM 2882 C C . PRO A 1 359 ? -43.193 -10.810 25.678 1.00 72.50 359 PRO A C 1
ATOM 2884 O O . PRO A 1 359 ? -43.573 -11.667 26.469 1.00 72.50 359 PRO A O 1
ATOM 2887 N N . GLY A 1 360 ? -43.892 -9.688 25.470 1.00 77.38 360 GLY A N 1
ATOM 2888 C CA . GLY A 1 360 ? -45.189 -9.411 26.114 1.00 77.38 360 GLY A CA 1
ATOM 2889 C C . GLY A 1 360 ? -45.135 -9.092 27.618 1.00 77.38 360 GLY A C 1
ATOM 2890 O O . GLY A 1 360 ? -46.177 -8.847 28.218 1.00 77.38 360 GLY A O 1
ATOM 2891 N N . LYS A 1 361 ? -43.940 -9.060 28.221 1.00 77.75 361 LYS A N 1
ATOM 2892 C CA . LYS A 1 361 ? -43.676 -8.712 29.627 1.00 77.75 361 LYS A CA 1
ATOM 2893 C C . LYS A 1 361 ? -42.545 -7.674 29.713 1.00 77.75 361 LYS A C 1
ATOM 2895 O O . LYS A 1 361 ? -41.766 -7.551 28.761 1.00 77.75 361 LYS A O 1
ATOM 2900 N N . PRO A 1 362 ? -42.424 -6.905 30.812 1.00 75.44 362 PRO A N 1
ATOM 2901 C CA . PRO A 1 362 ? -41.248 -6.064 31.027 1.00 75.44 362 PRO A CA 1
ATOM 2902 C C . PRO A 1 362 ? -39.970 -6.913 30.965 1.00 75.44 362 PRO A C 1
ATOM 2904 O O . PRO A 1 362 ? -39.925 -8.026 31.480 1.00 75.44 362 PRO A O 1
ATOM 2907 N N . HIS A 1 363 ? -38.932 -6.403 30.295 1.00 80.94 363 HIS A N 1
ATOM 2908 C CA . HIS A 1 363 ? -37.668 -7.131 30.171 1.00 80.94 363 HIS A CA 1
ATOM 2909 C C . HIS A 1 363 ? -37.038 -7.362 31.544 1.00 80.94 363 HIS A C 1
ATOM 2911 O O . HIS A 1 363 ? -36.960 -6.434 32.354 1.00 80.94 363 HIS A O 1
ATOM 2917 N N . LYS A 1 364 ? -36.530 -8.574 31.767 1.00 81.31 364 LYS A N 1
ATOM 2918 C CA . LYS A 1 364 ? -35.885 -8.954 33.017 1.00 81.31 364 LYS A CA 1
ATOM 2919 C C . LYS A 1 364 ? -34.513 -8.287 33.068 1.00 81.31 364 LYS A C 1
ATOM 2921 O O . LYS A 1 364 ? -33.649 -8.524 32.225 1.00 81.31 364 LYS A O 1
ATOM 2926 N N . ARG A 1 365 ? -34.360 -7.366 34.015 1.00 84.19 365 ARG A N 1
ATOM 2927 C CA . ARG A 1 365 ? -33.145 -6.589 34.280 1.00 84.19 365 ARG A CA 1
ATOM 2928 C C . ARG A 1 365 ? -32.771 -6.844 35.721 1.00 84.19 365 ARG A C 1
ATOM 2930 O O . ARG A 1 365 ? -33.353 -6.229 36.612 1.00 84.19 365 ARG A O 1
ATOM 2937 N N . VAL A 1 366 ? -31.861 -7.778 35.936 1.00 86.75 366 VAL A N 1
ATOM 2938 C CA . VAL A 1 366 ? -31.536 -8.258 37.276 1.00 86.75 366 VAL A CA 1
ATOM 2939 C C . VAL A 1 366 ? -30.029 -8.388 37.433 1.00 86.75 366 VAL A C 1
ATOM 2941 O O . VAL A 1 366 ? -29.290 -8.557 36.463 1.00 86.75 366 VAL A O 1
ATOM 2944 N N . ILE A 1 367 ? -29.565 -8.318 38.670 1.00 88.25 367 ILE A N 1
ATOM 2945 C CA . ILE A 1 367 ? -28.233 -8.781 39.034 1.00 88.25 367 ILE A CA 1
ATOM 2946 C C . ILE A 1 367 ? -28.412 -10.181 39.603 1.00 88.25 367 ILE A C 1
ATOM 2948 O O . ILE A 1 367 ? -29.071 -10.353 40.626 1.00 88.25 367 ILE A O 1
ATOM 2952 N N . ARG A 1 368 ? -27.857 -11.176 38.911 1.00 90.44 368 ARG A N 1
ATOM 2953 C CA . ARG A 1 368 ? -27.780 -12.546 39.414 1.00 90.44 368 ARG A CA 1
ATOM 2954 C C . ARG A 1 368 ? -26.687 -12.615 40.456 1.00 90.44 368 ARG A C 1
ATOM 2956 O O . ARG A 1 368 ? -25.554 -12.223 40.164 1.00 90.44 368 ARG A O 1
ATOM 2963 N N . VAL A 1 369 ? -27.039 -13.107 41.632 1.00 93.00 369 VAL A N 1
ATOM 2964 C CA . VAL A 1 369 ? -26.111 -13.363 42.719 1.00 93.00 369 VAL A CA 1
ATOM 2965 C C . VAL A 1 369 ? -26.090 -14.862 42.976 1.00 93.00 369 VAL A C 1
ATOM 2967 O O . VAL A 1 369 ? -27.113 -15.456 43.300 1.00 93.00 369 VAL A O 1
ATOM 2970 N N . GLU A 1 370 ? -24.920 -15.459 42.795 1.00 94.88 370 GLU A N 1
ATOM 2971 C CA . GLU A 1 370 ? -24.640 -16.842 43.164 1.00 94.88 370 GLU A CA 1
ATOM 2972 C C . GLU A 1 370 ? -23.772 -16.829 44.422 1.00 94.88 370 GLU A C 1
ATOM 2974 O O . GLU A 1 370 ? -22.734 -16.169 44.446 1.00 94.88 370 GLU A O 1
ATOM 2979 N N . ILE A 1 371 ? -24.184 -17.551 45.453 1.00 95.62 371 ILE A N 1
ATOM 2980 C CA . ILE A 1 371 ? -23.430 -17.775 46.680 1.00 95.62 371 ILE A CA 1
ATOM 2981 C C . ILE A 1 371 ? -23.111 -19.263 46.746 1.00 95.62 371 ILE A C 1
ATOM 2983 O O . ILE A 1 371 ? -24.000 -20.089 46.571 1.00 95.62 371 ILE A O 1
ATOM 2987 N N . ARG A 1 372 ? -21.851 -19.606 46.994 1.00 95.56 372 ARG A N 1
ATOM 2988 C CA . ARG A 1 372 ? -21.391 -20.981 47.200 1.00 95.56 372 ARG A CA 1
ATOM 2989 C C . ARG A 1 372 ? -20.617 -21.065 48.496 1.00 95.56 372 ARG A C 1
ATOM 2991 O O . ARG A 1 372 ? -19.760 -20.218 48.721 1.00 95.56 372 ARG A O 1
ATOM 2998 N N . GLY A 1 373 ? -20.857 -22.069 49.316 1.00 93.69 373 GLY A N 1
ATOM 2999 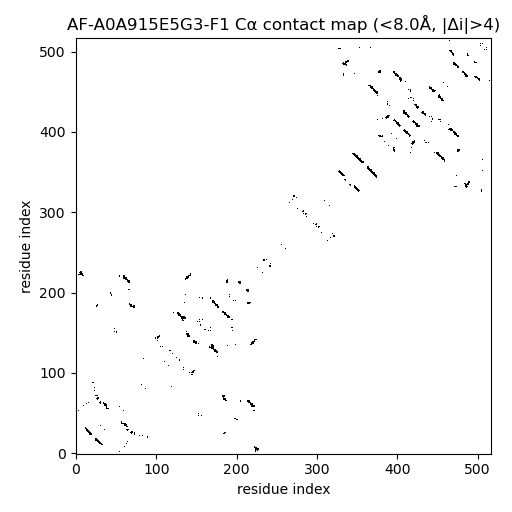C CA . GLY A 1 373 ? -20.063 -22.293 50.517 1.00 93.69 373 GLY A CA 1
ATOM 3000 C C . GLY A 1 373 ? -20.527 -23.521 51.284 1.00 93.69 373 GLY A C 1
ATOM 3001 O O . GLY A 1 373 ? -21.395 -24.240 50.801 1.00 93.69 373 GLY A O 1
ATOM 3002 N N . PRO A 1 374 ? -19.937 -23.799 52.448 1.00 93.12 374 PRO A N 1
ATOM 3003 C CA . PRO A 1 374 ? -20.343 -24.928 53.276 1.00 93.12 374 PRO A CA 1
ATOM 3004 C C . PRO A 1 374 ? -21.780 -24.771 53.797 1.00 93.12 374 PRO A C 1
ATOM 3006 O O . PRO A 1 374 ? -22.224 -23.659 54.071 1.00 93.12 374 PRO A O 1
ATOM 3009 N N . LEU A 1 375 ? -22.484 -25.896 53.931 1.00 92.56 375 LEU A N 1
ATOM 3010 C CA . LEU A 1 375 ? -23.750 -26.007 54.659 1.00 92.56 375 LEU A CA 1
ATOM 3011 C C . LEU A 1 375 ? -23.462 -26.450 56.097 1.00 92.56 375 LEU A C 1
ATOM 3013 O O . LEU A 1 375 ? -22.902 -27.532 56.290 1.00 92.56 375 LEU A O 1
ATOM 3017 N N . PHE A 1 376 ? -23.857 -25.649 57.083 1.00 90.69 376 PHE A N 1
ATOM 3018 C CA . PHE A 1 376 ? -23.672 -25.979 58.500 1.00 90.69 376 PHE A CA 1
ATOM 3019 C C . PHE A 1 376 ? -24.915 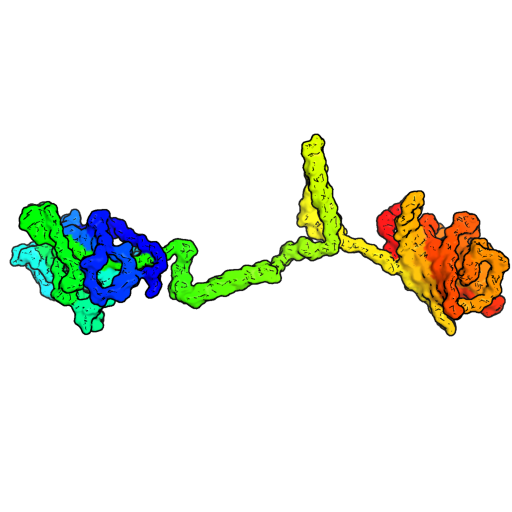-26.600 59.138 1.00 90.69 376 PHE A C 1
ATOM 3021 O O . PHE A 1 376 ? -24.774 -27.453 60.010 1.00 90.69 376 PHE A O 1
ATOM 3028 N N . ASP A 1 377 ? -26.100 -26.203 58.676 1.00 88.25 377 ASP A N 1
ATOM 3029 C CA . ASP A 1 377 ? -27.414 -26.605 59.185 1.00 88.25 377 ASP A CA 1
ATOM 3030 C C . ASP A 1 377 ? -27.576 -26.363 60.700 1.00 88.25 377 ASP A C 1
ATOM 3032 O O . ASP A 1 377 ? -28.163 -27.162 61.427 1.00 88.25 377 ASP A O 1
ATOM 3036 N N . ASP A 1 378 ? -26.999 -25.258 61.189 1.00 88.12 378 ASP A N 1
ATOM 3037 C CA . ASP A 1 378 ? -27.049 -24.832 62.592 1.00 88.12 378 ASP A CA 1
ATOM 3038 C C . ASP A 1 378 ? -27.213 -23.301 62.676 1.00 88.12 378 ASP A C 1
ATOM 3040 O O . ASP A 1 378 ? -26.377 -22.571 62.123 1.00 88.12 378 ASP A O 1
ATOM 3044 N N . PRO A 1 379 ? -28.245 -22.768 63.367 1.00 87.75 379 PRO A N 1
ATOM 3045 C CA . PRO A 1 379 ? -29.368 -23.472 64.017 1.00 87.75 379 PRO A CA 1
ATOM 3046 C C . PRO A 1 379 ? -30.313 -24.169 63.035 1.00 87.75 379 PRO A C 1
ATOM 3048 O O . PRO A 1 379 ? -30.335 -23.832 61.851 1.00 87.75 379 PRO A O 1
ATOM 3051 N N . ASP A 1 380 ? -31.165 -25.046 63.584 1.00 87.81 380 ASP A N 1
ATOM 3052 C CA . ASP A 1 380 ? -32.307 -25.638 62.876 1.00 87.81 380 ASP A CA 1
ATOM 3053 C C . ASP A 1 380 ? -33.062 -24.572 62.058 1.00 87.81 380 ASP A C 1
ATOM 3055 O O . ASP A 1 380 ? -33.277 -23.458 62.560 1.00 87.81 380 ASP A O 1
ATOM 3059 N N . PRO A 1 381 ? -33.502 -24.889 60.827 1.00 88.38 381 PRO A N 1
ATOM 3060 C CA . PRO A 1 381 ? -34.186 -23.934 59.966 1.00 88.38 381 PRO A CA 1
ATOM 3061 C C . PRO A 1 381 ? -35.424 -23.302 60.617 1.00 88.38 381 PRO A C 1
ATOM 3063 O O . PRO A 1 381 ? -36.063 -23.906 61.484 1.00 88.38 381 PRO A O 1
ATOM 3066 N N . PRO A 1 382 ? -35.840 -22.108 60.155 1.00 88.69 382 PRO A N 1
ATOM 3067 C CA . PRO A 1 382 ? -37.125 -21.540 60.539 1.00 88.69 382 PRO A CA 1
ATOM 3068 C C . PRO A 1 382 ? -38.274 -22.532 60.297 1.00 88.69 382 PRO A C 1
ATOM 3070 O O . PRO A 1 382 ? -38.338 -23.174 59.252 1.00 88.69 382 PRO A O 1
ATOM 3073 N N . ASN A 1 383 ? -39.227 -22.602 61.236 1.00 84.81 383 ASN A N 1
ATOM 3074 C CA . ASN A 1 383 ? -40.413 -23.471 61.127 1.00 84.81 383 ASN A CA 1
ATOM 3075 C C . ASN A 1 383 ? -41.355 -23.083 59.968 1.00 84.81 383 ASN A C 1
ATOM 3077 O O . ASN A 1 383 ? -42.268 -23.834 59.625 1.00 84.81 383 ASN A O 1
ATOM 3081 N N . GLU A 1 384 ? -41.190 -21.882 59.419 1.00 82.44 384 GLU A N 1
ATOM 3082 C CA . GLU A 1 384 ? -41.959 -21.383 58.283 1.00 82.44 384 GLU A CA 1
ATOM 3083 C C . GLU A 1 384 ? -41.508 -22.054 56.979 1.00 82.44 384 GLU A C 1
ATOM 3085 O O . GLU A 1 384 ? -40.358 -22.466 56.830 1.00 82.44 384 GLU A O 1
ATOM 3090 N N . TYR A 1 385 ? -42.408 -22.147 55.999 1.00 83.56 385 TYR A N 1
ATOM 3091 C CA . TYR A 1 385 ? -42.036 -22.593 54.655 1.00 83.56 385 TYR A CA 1
ATOM 3092 C C . TYR A 1 385 ? -41.072 -21.595 53.991 1.00 83.56 385 TYR A C 1
ATOM 3094 O O . TYR A 1 385 ? -41.031 -20.423 54.362 1.00 83.56 385 TYR A O 1
ATOM 3102 N N . ALA A 1 386 ? -40.324 -22.055 52.982 1.00 84.88 386 ALA A N 1
ATOM 3103 C CA . ALA A 1 386 ? -39.430 -21.207 52.194 1.00 84.88 386 ALA A CA 1
ATOM 3104 C C . ALA A 1 386 ? -40.149 -19.941 51.686 1.00 84.88 386 ALA A C 1
ATOM 3106 O O . ALA A 1 386 ? -41.240 -20.026 51.114 1.00 84.88 386 ALA A O 1
ATOM 3107 N N . GLY A 1 387 ? -39.537 -18.774 51.895 1.00 85.38 387 GLY A N 1
ATOM 3108 C CA . GLY A 1 387 ? -40.147 -17.478 51.604 1.00 85.38 387 GLY A CA 1
ATOM 3109 C C . GLY A 1 387 ? -39.595 -16.329 52.460 1.00 85.38 387 GLY A C 1
ATOM 3110 O O . GLY A 1 387 ? -38.538 -16.479 53.080 1.00 85.38 387 GLY A O 1
ATOM 3111 N N . PRO A 1 388 ? -40.286 -15.172 52.482 1.00 87.44 388 PRO A N 1
ATOM 3112 C CA . PRO A 1 388 ? -39.899 -14.028 53.299 1.00 87.44 388 PRO A CA 1
ATOM 3113 C C . PRO A 1 388 ? -40.048 -14.342 54.793 1.00 87.44 388 PRO A C 1
ATOM 3115 O O . PRO A 1 388 ? -41.169 -14.490 55.277 1.00 87.44 388 PRO A O 1
ATOM 3118 N N . THR A 1 389 ? -38.938 -14.379 55.533 1.00 88.56 389 THR A N 1
ATOM 3119 C CA . THR A 1 389 ? -38.935 -14.726 56.966 1.00 88.56 389 THR A CA 1
ATOM 3120 C C . THR A 1 389 ? -38.318 -13.606 57.807 1.00 88.56 389 THR A C 1
ATOM 3122 O O . THR A 1 389 ? -37.104 -13.373 57.758 1.00 88.56 389 THR A O 1
ATOM 3125 N N . PRO A 1 390 ? -39.122 -12.881 58.605 1.00 87.62 390 PRO A N 1
ATOM 3126 C CA . PRO A 1 390 ? -38.612 -11.885 59.539 1.00 87.62 390 PRO A CA 1
ATOM 3127 C C . PRO A 1 390 ? -37.661 -12.504 60.571 1.00 87.62 390 PRO A C 1
ATOM 3129 O O . PRO A 1 390 ? -37.932 -13.559 61.134 1.00 87.62 390 PRO A O 1
ATOM 3132 N N . GLY A 1 391 ? -36.553 -11.823 60.873 1.00 87.19 391 GLY A N 1
ATOM 3133 C CA . GLY A 1 391 ? -35.592 -12.317 61.865 1.00 87.19 391 GLY A CA 1
ATOM 3134 C C . GLY A 1 391 ? -34.642 -13.400 61.351 1.00 87.19 391 GLY A C 1
ATOM 3135 O O . GLY A 1 391 ? -33.992 -14.053 62.165 1.00 87.19 391 GLY A O 1
ATOM 3136 N N . LEU A 1 392 ? -34.525 -13.567 60.027 1.00 89.44 392 LEU A N 1
ATOM 3137 C CA . LEU A 1 392 ? -33.675 -14.585 59.400 1.00 89.44 392 LEU A CA 1
ATOM 3138 C C . LEU A 1 392 ? -32.201 -14.531 59.847 1.00 89.44 392 LEU A C 1
ATOM 3140 O O . LEU A 1 392 ? -31.538 -15.558 59.889 1.00 89.44 392 LEU A O 1
ATOM 3144 N N . TRP A 1 393 ? -31.712 -13.366 60.283 1.00 88.50 393 TRP A N 1
ATOM 3145 C CA . TRP A 1 393 ? -30.375 -13.188 60.871 1.00 88.50 393 TRP A CA 1
ATOM 3146 C C . TRP A 1 393 ? -30.127 -13.967 62.169 1.00 88.50 393 TRP A C 1
ATOM 3148 O O . TRP A 1 393 ? -29.001 -13.958 62.660 1.00 88.50 393 TRP A O 1
ATOM 3158 N N . ASN A 1 394 ? -31.152 -14.599 62.756 1.00 90.62 394 ASN A N 1
ATOM 3159 C CA . ASN A 1 394 ? -31.022 -15.525 63.885 1.00 90.62 394 ASN A CA 1
ATOM 3160 C C . ASN A 1 394 ? -30.717 -16.968 63.444 1.00 90.62 394 ASN A C 1
ATOM 3162 O O . ASN A 1 394 ? -30.390 -17.792 64.295 1.00 90.62 394 ASN A O 1
ATOM 3166 N N . TYR A 1 395 ? -30.745 -17.257 62.141 1.00 92.56 395 TYR A N 1
ATOM 3167 C CA . TYR A 1 395 ? -30.504 -18.578 61.558 1.00 92.56 395 TYR A CA 1
ATOM 3168 C C . TYR A 1 395 ? -29.192 -18.634 60.767 1.00 92.56 395 TYR A C 1
ATOM 3170 O O . TYR A 1 395 ? -28.426 -17.666 60.805 1.00 92.56 395 TYR A O 1
ATOM 3178 N N . GLU A 1 396 ? -28.919 -19.758 60.098 1.00 93.56 396 GLU A N 1
ATOM 3179 C CA . GLU A 1 396 ? -27.855 -19.842 59.096 1.00 93.56 396 GLU A CA 1
ATOM 3180 C C . GLU A 1 396 ? -28.228 -18.994 57.872 1.00 93.56 396 GLU A C 1
ATOM 3182 O O . GLU A 1 396 ? -29.271 -19.199 57.244 1.00 93.56 396 GLU A O 1
ATOM 3187 N N . VAL A 1 397 ? -27.403 -17.996 57.553 1.00 94.31 397 VAL A N 1
ATOM 3188 C CA . VAL A 1 397 ? -27.737 -16.989 56.543 1.00 94.31 397 VAL A CA 1
ATOM 3189 C C . VAL A 1 397 ? -26.495 -16.340 55.941 1.00 94.31 397 VAL A C 1
ATOM 3191 O O . VAL A 1 397 ? -25.474 -16.164 56.605 1.00 94.31 397 VAL A O 1
ATOM 3194 N N . VAL A 1 398 ? -26.607 -15.910 54.684 1.00 94.75 398 VAL A N 1
ATOM 3195 C CA . VAL A 1 398 ? -25.677 -14.959 54.069 1.00 94.75 398 VAL A CA 1
ATOM 3196 C C . VAL A 1 398 ? -26.375 -13.621 53.861 1.00 94.75 398 VAL A C 1
ATOM 3198 O O . VAL A 1 398 ? -27.441 -13.539 53.250 1.00 94.75 398 VAL A O 1
ATOM 3201 N N . GLU A 1 399 ? -25.757 -12.563 54.376 1.00 93.25 399 GLU A N 1
ATOM 3202 C CA . GLU A 1 399 ? -26.259 -11.193 54.363 1.00 93.25 399 GLU A CA 1
ATOM 3203 C C . GLU A 1 399 ? -25.425 -10.331 53.415 1.00 93.25 399 GLU A C 1
ATOM 3205 O O . GLU A 1 399 ? -24.202 -10.301 53.516 1.00 93.25 399 GLU A O 1
ATOM 3210 N N . LEU A 1 400 ? -26.055 -9.579 52.516 1.00 91.50 400 LEU A N 1
ATOM 3211 C CA . LEU A 1 400 ? -25.393 -8.648 51.606 1.00 91.50 400 LEU A CA 1
ATOM 3212 C C . LEU A 1 400 ? -25.817 -7.220 51.912 1.00 91.50 400 LEU A C 1
ATOM 3214 O O . LEU A 1 400 ? -27.006 -6.916 51.910 1.00 91.50 400 LEU A O 1
ATOM 3218 N N . PHE A 1 401 ? -24.845 -6.330 52.071 1.00 88.81 401 PHE A N 1
ATOM 3219 C CA . PHE A 1 401 ? -25.073 -4.932 52.404 1.00 88.81 401 PHE A CA 1
ATOM 3220 C C . PHE A 1 401 ? -24.655 -4.011 51.253 1.00 88.81 401 PHE A C 1
ATOM 3222 O O . PHE A 1 401 ? -23.483 -3.960 50.863 1.00 88.81 401 PHE A O 1
ATOM 3229 N N . LEU A 1 402 ? -25.605 -3.219 50.754 1.00 86.12 402 LEU A N 1
ATOM 3230 C CA . LEU A 1 402 ? -25.429 -2.259 49.660 1.00 86.12 402 LEU A CA 1
ATOM 3231 C C . LEU A 1 402 ? -25.799 -0.837 50.128 1.00 86.12 402 LEU A C 1
ATOM 3233 O O . LEU A 1 402 ? -26.910 -0.360 49.876 1.00 86.12 402 LEU A O 1
ATOM 3237 N N . PRO A 1 403 ? -24.895 -0.135 50.835 1.00 81.56 403 PRO A N 1
ATOM 3238 C CA . PRO A 1 403 ? -25.135 1.235 51.278 1.00 81.56 403 PRO A CA 1
ATOM 3239 C C . PRO A 1 403 ? -25.022 2.264 50.145 1.00 81.56 403 PRO A C 1
ATOM 3241 O O . PRO A 1 403 ? -24.154 2.200 49.263 1.00 81.56 403 PRO A O 1
ATOM 3244 N N . THR A 1 404 ? -25.883 3.276 50.219 1.00 75.88 404 THR A N 1
ATOM 3245 C CA . THR A 1 404 ? -25.911 4.431 49.312 1.00 75.88 404 THR A CA 1
ATOM 3246 C C . THR A 1 404 ? -25.202 5.650 49.904 1.00 75.88 404 THR A C 1
ATOM 3248 O O . THR A 1 404 ? -24.756 5.645 51.048 1.00 75.88 404 THR A O 1
ATOM 3251 N N . ARG A 1 405 ? -25.092 6.738 49.126 1.00 67.19 405 ARG A N 1
ATOM 3252 C CA . ARG A 1 405 ? -24.565 8.027 49.617 1.00 67.19 405 ARG A CA 1
ATOM 3253 C C . ARG A 1 405 ? -25.518 8.795 50.543 1.00 67.19 405 ARG A C 1
ATOM 3255 O O . ARG A 1 405 ? -25.060 9.735 51.177 1.00 67.19 405 ARG A O 1
ATOM 3262 N N . LYS A 1 406 ? -26.811 8.451 50.581 1.00 66.00 406 LYS A N 1
ATOM 3263 C CA . LYS A 1 406 ? -27.837 9.124 51.404 1.00 66.00 406 LYS A CA 1
ATOM 3264 C C . LYS A 1 406 ? -28.095 8.365 52.723 1.00 66.00 406 LYS A C 1
ATOM 3266 O O . LYS A 1 406 ? -29.209 8.404 53.219 1.00 66.00 406 LYS A O 1
ATOM 3271 N N . ASP A 1 407 ? -27.116 7.593 53.207 1.00 66.69 407 ASP A N 1
ATOM 3272 C CA . ASP A 1 407 ? -27.176 6.704 54.388 1.00 66.69 407 ASP A CA 1
ATOM 3273 C C . ASP A 1 407 ? -28.247 5.591 54.369 1.00 66.69 407 ASP A C 1
ATOM 3275 O O . ASP A 1 407 ? -28.267 4.726 55.244 1.00 66.69 407 ASP A O 1
ATOM 3279 N N . ILE A 1 408 ? -29.049 5.509 53.300 1.00 72.56 408 ILE A N 1
ATOM 3280 C CA . ILE A 1 408 ? -29.952 4.383 53.059 1.00 72.56 408 ILE A CA 1
ATOM 3281 C C . ILE A 1 408 ? -29.129 3.135 52.733 1.00 72.56 408 ILE A C 1
ATOM 3283 O O . ILE A 1 408 ? -28.294 3.171 51.819 1.00 72.56 408 ILE A O 1
ATOM 3287 N N . THR A 1 409 ? -29.391 2.034 53.436 1.00 77.25 409 THR A N 1
ATOM 3288 C CA . THR A 1 409 ? -28.703 0.749 53.250 1.00 77.25 409 THR A CA 1
ATOM 3289 C C . THR A 1 409 ? -29.697 -0.355 52.928 1.00 77.25 409 THR A C 1
ATOM 3291 O O . THR A 1 409 ? -30.705 -0.507 53.616 1.00 77.25 409 THR A O 1
ATOM 3294 N N . TRP A 1 410 ? -29.399 -1.109 51.872 1.00 82.56 410 TRP A N 1
ATOM 3295 C CA . TRP A 1 410 ? -30.162 -2.287 51.479 1.00 82.56 410 TRP A CA 1
ATOM 3296 C C . TRP A 1 410 ? -29.458 -3.542 51.963 1.00 82.56 410 TRP A C 1
ATOM 3298 O O . TRP A 1 410 ? -28.282 -3.739 51.639 1.00 82.56 410 TRP A O 1
ATOM 3308 N N . ASN A 1 411 ? -30.191 -4.373 52.697 1.00 87.62 411 ASN A N 1
ATOM 3309 C CA . ASN A 1 411 ? -29.694 -5.621 53.253 1.00 87.62 411 ASN A CA 1
ATOM 3310 C C . ASN A 1 411 ? -30.496 -6.781 52.671 1.00 87.62 411 ASN A C 1
ATOM 3312 O O . ASN A 1 411 ? -31.718 -6.819 52.814 1.00 87.62 411 ASN A O 1
ATOM 3316 N N . PHE A 1 412 ? -29.808 -7.713 52.023 1.00 89.88 412 PHE A N 1
ATOM 3317 C CA . PHE A 1 412 ? -30.396 -8.930 51.472 1.00 89.88 412 PHE A CA 1
ATOM 3318 C C . PHE A 1 412 ? -29.915 -10.115 52.295 1.00 89.88 412 PHE A C 1
ATOM 3320 O O . PHE A 1 412 ? -28.713 -10.301 52.428 1.00 89.88 412 PHE A O 1
ATOM 3327 N N . TYR A 1 413 ? -30.834 -10.909 52.821 1.00 91.62 413 TYR A N 1
ATOM 3328 C CA . TYR A 1 413 ? -30.563 -12.093 53.625 1.00 91.62 413 TYR A CA 1
ATOM 3329 C C . TYR A 1 413 ? -31.069 -13.305 52.851 1.00 91.62 413 TYR A C 1
ATOM 3331 O O . TYR A 1 413 ? -32.214 -13.292 52.397 1.00 91.62 413 TYR A O 1
ATOM 3339 N N . VAL A 1 414 ? -30.247 -14.339 52.705 1.00 93.19 414 VAL A N 1
ATOM 3340 C CA . VAL A 1 414 ? -30.641 -15.608 52.076 1.00 93.19 414 VAL A CA 1
ATOM 3341 C C . VAL A 1 414 ? -30.089 -16.781 52.876 1.00 93.19 414 VAL A C 1
ATOM 3343 O O . VAL A 1 414 ? -28.910 -16.791 53.222 1.00 93.19 414 VAL A O 1
ATOM 3346 N N . GLY A 1 415 ? -30.948 -17.746 53.196 1.00 92.31 415 GLY A N 1
ATOM 3347 C CA . GLY A 1 415 ? -30.589 -18.954 53.938 1.00 92.31 415 GLY A CA 1
ATOM 3348 C C . GLY A 1 415 ? -30.575 -20.213 53.060 1.00 92.31 415 GLY A C 1
ATOM 3349 O O . GLY A 1 415 ? -31.153 -20.215 51.962 1.00 92.31 415 GLY A O 1
ATOM 3350 N N . PRO A 1 416 ? -29.967 -21.311 53.540 1.00 91.94 416 PRO A N 1
ATOM 3351 C CA . PRO A 1 416 ? -29.854 -22.564 52.793 1.00 91.94 416 PRO A CA 1
ATOM 3352 C C . PRO A 1 416 ? -31.189 -23.266 52.540 1.00 91.94 416 PRO A C 1
ATOM 3354 O O . PRO A 1 416 ? -31.334 -23.977 51.548 1.00 91.94 416 PRO A O 1
ATOM 3357 N N . HIS A 1 417 ? -32.203 -22.985 53.356 1.00 90.69 417 HIS A N 1
ATOM 3358 C CA . HIS A 1 417 ? -33.512 -23.647 53.307 1.00 90.69 417 HIS A CA 1
ATOM 3359 C C . HIS A 1 417 ? -34.576 -22.903 52.489 1.00 90.69 417 HIS A C 1
ATOM 3361 O O . HIS A 1 417 ? -35.750 -23.262 52.492 1.00 90.69 417 HIS A O 1
ATOM 3367 N N . GLY A 1 418 ? -34.166 -21.877 51.738 1.00 88.12 418 GLY A N 1
ATOM 3368 C CA . GLY A 1 418 ? -35.034 -21.136 50.812 1.00 88.12 418 GLY A CA 1
ATOM 3369 C C . GLY A 1 418 ? -35.714 -19.920 51.437 1.00 88.12 418 GLY A C 1
ATOM 3370 O O . GLY A 1 418 ? -36.473 -19.227 50.760 1.00 88.12 418 GLY A O 1
ATOM 3371 N N . HIS A 1 419 ? -35.427 -19.632 52.706 1.00 91.62 419 HIS A N 1
ATOM 3372 C CA . HIS A 1 419 ? -35.844 -18.405 53.374 1.00 91.62 419 HIS A CA 1
ATOM 3373 C C . HIS A 1 419 ? -34.993 -17.222 52.925 1.00 91.62 419 HIS A C 1
ATOM 3375 O O . HIS A 1 419 ? -33.778 -17.338 52.731 1.00 91.62 419 HIS A O 1
ATOM 3381 N N . TRP A 1 420 ? -35.624 -16.065 52.791 1.00 91.50 420 TRP A N 1
ATOM 3382 C CA . TRP A 1 420 ? -34.945 -14.819 52.468 1.00 91.50 420 TRP A CA 1
ATOM 3383 C C . TRP A 1 420 ? -35.585 -13.641 53.190 1.00 91.50 420 TRP A C 1
ATOM 3385 O O . TRP A 1 420 ? -36.692 -13.725 53.711 1.00 91.50 420 TRP A O 1
ATOM 3395 N N . LEU A 1 421 ? -34.871 -12.525 53.254 1.00 89.81 421 LEU A N 1
ATOM 3396 C CA . LEU A 1 421 ? -35.390 -11.279 53.799 1.00 89.81 421 LEU A CA 1
ATOM 3397 C C . LEU A 1 421 ? -34.718 -10.106 53.091 1.00 89.81 421 LEU A C 1
ATOM 3399 O O . LEU A 1 421 ? -33.523 -10.147 52.811 1.00 89.81 421 LEU A O 1
ATOM 3403 N N . VAL A 1 422 ? -35.473 -9.047 52.806 1.00 87.75 422 VAL A N 1
ATOM 3404 C CA . VAL A 1 422 ? -34.920 -7.797 52.271 1.00 87.75 422 VAL A CA 1
ATOM 3405 C C . VAL A 1 422 ? -35.306 -6.660 53.194 1.00 87.75 422 VAL A C 1
ATOM 3407 O O . VAL A 1 422 ? -36.488 -6.420 53.423 1.00 87.75 422 VAL A O 1
ATOM 3410 N N . LEU A 1 423 ? -34.313 -5.952 53.723 1.00 85.81 423 LEU A N 1
ATOM 3411 C CA . LEU A 1 423 ? -34.528 -4.807 54.600 1.00 85.81 423 LEU A CA 1
ATOM 3412 C C . LEU A 1 423 ? -33.962 -3.536 53.982 1.00 85.81 423 LEU A C 1
ATOM 3414 O O . LEU A 1 423 ? -32.846 -3.524 53.456 1.00 85.81 423 LEU A O 1
ATOM 3418 N N . LEU A 1 424 ? -34.719 -2.446 54.114 1.00 82.50 424 LEU A N 1
ATOM 3419 C CA . LEU A 1 424 ? -34.237 -1.103 53.816 1.00 82.50 424 LEU A CA 1
ATOM 3420 C C . LEU A 1 424 ? -34.128 -0.307 55.113 1.00 82.50 424 LEU A C 1
ATOM 3422 O O . LEU A 1 424 ? -35.110 -0.106 55.837 1.00 82.50 424 LEU A O 1
ATOM 3426 N N . HIS A 1 425 ? -32.922 0.184 55.364 1.00 77.94 425 HIS A N 1
ATOM 3427 C CA . HIS A 1 425 ? -32.586 0.980 56.533 1.00 77.94 425 HIS A CA 1
ATOM 3428 C C . HIS A 1 425 ? -32.379 2.441 56.138 1.00 77.94 425 HIS A C 1
ATOM 3430 O O . HIS A 1 425 ? -31.665 2.696 55.170 1.00 77.94 425 HIS A O 1
ATOM 3436 N N . SER A 1 426 ? -32.965 3.394 56.872 1.00 70.94 426 SER A N 1
ATOM 3437 C CA . SER A 1 426 ? -32.670 4.834 56.726 1.00 70.94 426 SER A CA 1
ATOM 3438 C C . SER A 1 426 ? -31.430 5.251 57.518 1.00 70.94 426 SER A C 1
ATOM 3440 O O . SER A 1 426 ? -30.736 6.184 57.124 1.00 70.94 426 SER A O 1
ATOM 3442 N N . ALA A 1 427 ? -31.156 4.547 58.618 1.00 65.38 427 ALA A N 1
ATOM 3443 C CA . ALA A 1 427 ? -29.984 4.691 59.473 1.00 65.38 427 ALA A CA 1
ATOM 3444 C C . ALA A 1 427 ? -29.658 3.346 60.154 1.00 65.38 427 ALA A C 1
ATOM 3446 O O . ALA A 1 427 ? -30.384 2.359 60.001 1.00 65.38 427 ALA A O 1
ATOM 3447 N N . TYR A 1 428 ? -28.564 3.281 60.921 1.00 62.34 428 TYR A N 1
ATOM 3448 C CA . TYR A 1 428 ? -28.175 2.066 61.647 1.00 62.34 428 TYR A CA 1
ATOM 3449 C C . TYR A 1 428 ? -29.317 1.583 62.562 1.00 62.34 428 TYR A C 1
ATOM 3451 O O . TYR A 1 428 ? -29.679 2.268 63.512 1.00 62.34 428 TYR A O 1
ATOM 3459 N N . ARG A 1 429 ? -29.864 0.391 62.271 1.00 63.16 429 ARG A N 1
ATOM 3460 C CA . ARG A 1 429 ? -31.008 -0.251 62.963 1.00 63.16 429 ARG A CA 1
ATOM 3461 C C . ARG A 1 429 ? -32.372 0.450 62.839 1.00 63.16 429 ARG A C 1
ATOM 3463 O O . ARG A 1 429 ? -33.328 -0.005 63.458 1.00 63.16 429 ARG A O 1
ATOM 3470 N N . GLU A 1 430 ? -32.506 1.464 61.987 1.00 71.19 430 GLU A N 1
ATOM 3471 C CA . GLU A 1 430 ? -33.801 2.087 61.672 1.00 71.19 430 GLU A CA 1
ATOM 3472 C C . GLU A 1 430 ? -34.355 1.531 60.352 1.00 71.19 430 GLU A C 1
ATOM 3474 O O . GLU A 1 430 ? -34.014 2.010 59.269 1.00 71.19 430 GLU A O 1
ATOM 3479 N N . CYS A 1 431 ? -35.176 0.478 60.438 1.00 71.19 431 CYS A N 1
ATOM 3480 C CA . CYS A 1 431 ? -35.839 -0.130 59.279 1.00 71.19 431 CYS A CA 1
ATOM 3481 C C . CYS A 1 431 ? -37.145 0.603 58.960 1.00 71.19 431 CYS A C 1
ATOM 3483 O O . CYS A 1 431 ? -38.027 0.667 59.818 1.00 71.19 431 CYS A O 1
ATOM 3485 N N . PHE A 1 432 ? -37.318 1.065 57.721 1.00 71.19 432 PHE A N 1
ATOM 3486 C CA . PHE A 1 432 ? -38.600 1.623 57.263 1.00 71.19 432 PHE A CA 1
ATOM 3487 C C . PHE A 1 432 ? -39.356 0.687 56.312 1.00 71.19 432 PHE A C 1
ATOM 3489 O O . PHE A 1 432 ? -40.565 0.830 56.160 1.00 71.19 432 PHE A O 1
ATOM 3496 N N . ASN A 1 433 ? -38.677 -0.299 55.717 1.00 73.12 433 ASN A N 1
ATOM 3497 C CA . ASN A 1 433 ? -39.310 -1.399 54.993 1.00 73.12 433 ASN A CA 1
ATOM 3498 C C . ASN A 1 433 ? -38.794 -2.730 55.558 1.00 73.12 433 ASN A C 1
ATOM 3500 O O . ASN A 1 433 ? -37.581 -2.944 55.637 1.00 73.12 433 ASN A O 1
ATOM 3504 N N . LYS A 1 434 ? -39.723 -3.589 55.989 1.00 68.88 434 LYS A N 1
ATOM 3505 C CA . LYS A 1 434 ? -39.450 -4.885 56.631 1.00 68.88 434 LYS A CA 1
ATOM 3506 C C . LYS A 1 434 ? -39.494 -6.072 55.658 1.00 68.88 434 LYS A C 1
ATOM 3508 O O . LYS A 1 434 ? -39.479 -7.210 56.110 1.00 68.88 434 LYS A O 1
ATOM 3513 N N . GLY A 1 435 ? -39.541 -5.812 54.351 1.00 63.69 435 GLY A N 1
ATOM 3514 C CA . GLY A 1 435 ? -39.510 -6.846 53.314 1.00 63.69 435 GLY A CA 1
ATOM 3515 C C . GLY A 1 435 ? -40.883 -7.348 52.869 1.00 63.69 435 GLY A C 1
ATOM 3516 O O . GLY A 1 435 ? -40.945 -8.272 52.072 1.00 63.69 435 GLY A O 1
ATOM 3517 N N . GLU A 1 436 ? -41.972 -6.728 53.332 1.00 64.56 436 GLU A N 1
ATOM 3518 C CA . GLU A 1 436 ? -43.355 -7.163 53.057 1.00 64.56 436 GLU A CA 1
ATOM 3519 C C . GLU A 1 436 ? -43.773 -6.991 51.581 1.00 64.56 436 GLU A C 1
ATOM 3521 O O . GLU A 1 436 ? -44.678 -7.674 51.113 1.00 64.56 436 GLU A O 1
ATOM 3526 N N . GLU A 1 437 ? -43.099 -6.110 50.830 1.00 65.25 437 GLU A N 1
ATOM 3527 C CA . GLU A 1 437 ? -43.428 -5.784 49.428 1.00 65.25 437 GLU A CA 1
ATOM 3528 C C . GLU A 1 437 ? -42.334 -6.180 48.418 1.00 65.25 437 GLU A C 1
ATOM 3530 O O . GLU A 1 437 ? -42.441 -5.883 47.226 1.00 65.25 437 GLU A O 1
ATOM 3535 N N . THR A 1 438 ? -41.245 -6.804 48.876 1.00 72.12 438 THR A N 1
ATOM 3536 C CA . THR A 1 438 ? -40.132 -7.205 48.000 1.00 72.12 438 THR A CA 1
ATOM 3537 C C . THR A 1 438 ? -40.175 -8.705 47.831 1.00 72.12 438 THR A C 1
ATOM 3539 O O . THR A 1 438 ? -40.097 -9.388 48.835 1.00 72.12 438 THR A O 1
ATOM 3542 N N . GLU A 1 439 ? -40.254 -9.215 46.606 1.00 78.75 439 GLU A N 1
ATOM 3543 C CA . GLU A 1 439 ? -40.202 -10.656 46.334 1.00 78.75 439 GLU A CA 1
ATOM 3544 C C . GLU A 1 439 ? -38.867 -11.016 45.672 1.00 78.75 439 GLU A C 1
ATOM 3546 O O . GLU A 1 439 ? -38.466 -10.384 44.688 1.00 78.75 439 GLU A O 1
ATOM 3551 N N . LEU A 1 440 ? -38.158 -12.006 46.225 1.00 83.12 440 LEU A N 1
ATOM 3552 C CA . LEU A 1 440 ? -36.939 -12.559 45.634 1.00 83.12 440 LEU A CA 1
ATOM 3553 C C . LEU A 1 440 ? -37.182 -13.975 45.118 1.00 83.12 440 LEU A C 1
ATOM 3555 O O . LEU A 1 440 ? -37.678 -14.844 45.832 1.00 83.12 440 LEU A O 1
ATOM 3559 N N . GLU A 1 441 ? -36.739 -14.229 43.890 1.00 83.50 441 GLU A N 1
ATOM 3560 C CA . GLU A 1 441 ? -36.622 -15.585 43.357 1.00 83.50 441 GLU A CA 1
ATOM 3561 C C . GLU A 1 441 ? -35.324 -16.202 43.902 1.00 83.50 441 GLU A C 1
ATOM 3563 O O . GLU A 1 441 ? -34.242 -15.878 43.410 1.00 83.50 441 GLU A O 1
ATOM 3568 N N . VAL A 1 442 ? -35.423 -17.057 44.927 1.00 89.00 442 VAL A N 1
ATOM 3569 C CA . VAL A 1 442 ? -34.281 -17.753 45.550 1.00 89.00 442 VAL A CA 1
ATOM 3570 C C . VAL A 1 442 ? -34.327 -19.242 45.219 1.00 89.00 442 VAL A C 1
ATOM 3572 O O . VAL A 1 442 ? -35.363 -19.889 45.353 1.00 89.00 442 VAL A O 1
ATOM 3575 N N . GLN A 1 443 ? -33.198 -19.793 44.783 1.00 91.75 443 GLN A N 1
ATOM 3576 C CA . GLN A 1 443 ? -33.033 -21.203 44.441 1.00 91.75 443 GLN A CA 1
ATOM 3577 C C . GLN A 1 443 ? -31.815 -21.772 45.160 1.00 91.75 443 GLN A C 1
ATOM 3579 O O . GLN A 1 443 ? -30.703 -21.283 44.969 1.00 91.75 443 GLN A O 1
ATOM 3584 N N . ASN A 1 444 ? -32.020 -22.839 45.928 1.00 92.06 444 ASN A N 1
ATOM 3585 C CA . ASN A 1 444 ? -30.955 -23.529 46.644 1.00 92.06 444 ASN A CA 1
ATOM 3586 C C . ASN A 1 444 ? -30.696 -24.912 46.052 1.00 92.06 444 ASN A C 1
ATOM 3588 O O . ASN A 1 444 ? -31.621 -25.644 45.698 1.00 92.06 444 ASN A O 1
ATOM 3592 N N . VAL A 1 445 ? -29.418 -25.263 45.949 1.00 93.06 445 VAL A N 1
ATOM 3593 C CA . VAL A 1 445 ? -28.936 -26.579 45.534 1.00 93.06 445 VAL A CA 1
ATOM 3594 C C . VAL A 1 445 ? -27.897 -27.038 46.550 1.00 93.06 445 VAL A C 1
ATOM 3596 O O . VAL A 1 445 ? -26.945 -26.313 46.831 1.00 93.06 445 VAL A O 1
ATOM 3599 N N . HIS A 1 446 ? -28.060 -28.254 47.068 1.00 90.44 446 HIS A N 1
ATOM 3600 C CA . HIS A 1 446 ? -27.115 -28.871 47.999 1.00 90.44 446 HIS A CA 1
ATOM 3601 C C . HIS A 1 446 ? -26.330 -29.971 47.277 1.00 90.44 446 HIS A C 1
ATOM 3603 O O . HIS A 1 446 ? -26.922 -30.877 46.684 1.00 90.44 446 HIS A O 1
ATOM 3609 N N . GLN A 1 447 ? -25.001 -29.887 47.300 1.00 87.31 447 GLN A N 1
ATOM 3610 C CA . GLN A 1 447 ? -24.089 -30.865 46.704 1.00 87.31 447 GLN A CA 1
ATOM 3611 C C . GLN A 1 447 ? -23.157 -31.406 47.791 1.00 87.31 447 GLN A C 1
ATOM 3613 O O . GLN A 1 447 ? -22.085 -30.868 48.053 1.00 87.31 447 GLN A O 1
ATOM 3618 N N . GLY A 1 448 ? -23.582 -32.479 48.462 1.00 85.00 448 GLY A N 1
ATOM 3619 C CA . GLY A 1 448 ? -22.858 -32.996 49.624 1.00 85.00 448 GLY A CA 1
ATOM 3620 C C . GLY A 1 448 ? -22.867 -31.978 50.766 1.00 85.00 448 GLY A C 1
ATOM 3621 O O . GLY A 1 448 ? -23.936 -31.654 51.270 1.00 85.00 448 GLY A O 1
ATOM 3622 N N . ALA A 1 449 ? -21.688 -31.482 51.150 1.00 85.31 449 ALA A N 1
ATOM 3623 C CA . ALA A 1 449 ? -21.521 -30.454 52.183 1.00 85.31 449 ALA A CA 1
ATOM 3624 C C . ALA A 1 449 ? -21.482 -29.014 51.625 1.00 85.31 449 ALA A C 1
ATOM 3626 O O . ALA A 1 449 ? -21.305 -28.074 52.393 1.00 85.31 449 ALA A O 1
ATOM 3627 N N . GLU A 1 450 ? -21.622 -28.828 50.307 1.00 91.56 450 GLU A N 1
ATOM 3628 C CA . GLU A 1 450 ? -21.648 -27.509 49.666 1.00 91.56 450 GLU A CA 1
ATOM 3629 C C . GLU A 1 450 ? -23.097 -27.046 49.440 1.00 91.56 450 GLU A C 1
ATOM 3631 O O . GLU A 1 450 ? -23.918 -27.752 48.845 1.00 91.56 450 GLU A O 1
ATOM 3636 N N . TRP A 1 451 ? -23.403 -25.835 49.889 1.00 94.50 451 TRP A N 1
ATOM 3637 C CA . TRP A 1 451 ? -24.616 -25.086 49.602 1.00 94.50 451 TRP A CA 1
ATOM 3638 C C . TRP A 1 451 ? -24.364 -24.063 48.490 1.00 94.50 451 TRP A C 1
ATOM 3640 O O . TRP A 1 451 ? -23.442 -23.248 48.553 1.00 94.50 451 TRP A O 1
ATOM 3650 N N . ILE A 1 452 ? -25.218 -24.100 47.466 1.00 95.00 452 ILE A N 1
ATOM 3651 C CA . ILE A 1 452 ? -25.234 -23.151 46.355 1.00 95.00 452 ILE A CA 1
ATOM 3652 C C . ILE A 1 452 ? -26.589 -22.441 46.340 1.00 95.00 452 ILE A C 1
ATOM 3654 O O . ILE A 1 452 ? -27.615 -23.065 46.069 1.00 95.00 452 ILE A O 1
ATOM 3658 N N . CYS A 1 453 ? -26.588 -21.134 46.584 1.00 94.62 453 CYS A N 1
ATOM 3659 C CA . CYS A 1 453 ? -27.755 -20.263 46.493 1.00 94.62 453 CYS A CA 1
ATOM 3660 C C . CYS A 1 453 ? -27.661 -19.375 45.258 1.00 94.62 453 CYS A C 1
ATOM 3662 O O . CYS A 1 453 ? -26.671 -18.679 45.051 1.00 94.62 453 CYS A O 1
ATOM 3664 N N . ASN A 1 454 ? -28.714 -19.365 44.452 1.00 93.94 454 ASN A N 1
ATOM 3665 C CA . ASN A 1 454 ? -28.882 -18.446 43.342 1.00 93.94 454 ASN A CA 1
ATOM 3666 C C . ASN A 1 454 ? -30.106 -17.584 43.591 1.00 93.94 454 ASN A C 1
ATOM 3668 O O . ASN A 1 454 ? -31.209 -18.103 43.754 1.00 93.94 454 ASN A O 1
ATOM 3672 N N . PHE A 1 455 ? -29.926 -16.271 43.559 1.00 92.88 455 PHE A N 1
ATOM 3673 C CA . PHE A 1 455 ? -31.047 -15.350 43.592 1.00 92.88 455 PHE A CA 1
ATOM 3674 C C . PHE A 1 455 ? -30.830 -14.154 42.684 1.00 92.88 455 PHE A C 1
ATOM 3676 O O . 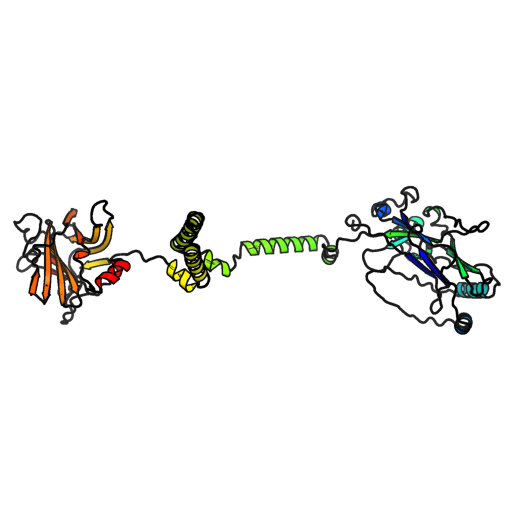PHE A 1 455 ? -29.717 -13.833 42.256 1.00 92.88 455 PHE A O 1
ATOM 3683 N N . GLU A 1 456 ? -31.931 -13.499 42.348 1.00 90.25 456 GLU A N 1
ATOM 3684 C CA . GLU A 1 456 ? -31.931 -12.400 41.400 1.00 90.25 456 GLU A CA 1
ATOM 3685 C C . GLU A 1 456 ? -32.406 -11.119 42.070 1.00 90.25 456 GLU A C 1
ATOM 3687 O O . GLU A 1 456 ? -33.476 -11.082 42.668 1.00 90.25 456 GLU A O 1
ATOM 3692 N N . ILE A 1 457 ? -31.614 -10.052 41.947 1.00 88.12 457 ILE A N 1
ATOM 3693 C CA . ILE A 1 457 ? -31.974 -8.722 42.438 1.00 88.12 457 ILE A CA 1
ATOM 3694 C C . ILE A 1 457 ? -32.482 -7.892 41.255 1.00 88.12 457 ILE A C 1
ATOM 3696 O O . ILE A 1 457 ? -31.675 -7.498 40.402 1.00 88.12 457 ILE A O 1
ATOM 3700 N N . PRO A 1 458 ? -33.790 -7.589 41.172 1.00 85.81 458 PRO A N 1
ATOM 3701 C CA . PRO A 1 458 ? -34.324 -6.642 40.206 1.00 85.81 458 PRO A CA 1
ATOM 3702 C C . PRO A 1 458 ? -33.602 -5.300 40.242 1.00 85.81 458 PRO A C 1
ATOM 3704 O O . PRO A 1 458 ? -33.401 -4.703 41.295 1.00 85.81 458 PRO A O 1
ATOM 3707 N N . LEU A 1 459 ? -33.276 -4.768 39.064 1.00 80.62 459 LEU A N 1
ATOM 3708 C CA . LEU A 1 459 ? -32.664 -3.446 38.935 1.00 80.62 459 LEU A CA 1
ATOM 3709 C C . LEU A 1 459 ? -33.538 -2.341 39.558 1.00 80.62 459 LEU A C 1
ATOM 3711 O O . LEU A 1 459 ? -33.006 -1.347 40.033 1.00 80.62 459 LEU A O 1
ATOM 3715 N N . ALA A 1 460 ? -34.863 -2.511 39.584 1.00 75.06 460 ALA A N 1
ATOM 3716 C CA . ALA A 1 460 ? -35.773 -1.572 40.243 1.00 75.06 460 ALA A CA 1
ATOM 3717 C C . ALA A 1 460 ? -35.533 -1.466 41.761 1.00 75.06 460 ALA A C 1
ATOM 3719 O O . ALA A 1 460 ? -35.786 -0.415 42.342 1.00 75.06 460 ALA A O 1
ATOM 3720 N N . TYR A 1 461 ? -35.020 -2.530 42.381 1.00 74.12 461 TYR A N 1
ATOM 3721 C CA . TYR A 1 461 ? -34.638 -2.567 43.792 1.00 74.12 461 TYR A CA 1
ATOM 3722 C C . TYR A 1 461 ? -33.183 -2.142 44.011 1.00 74.12 461 TYR A C 1
ATOM 3724 O O . TYR A 1 461 ? -32.753 -1.955 45.145 1.00 74.12 461 TYR A O 1
ATOM 3732 N N . MET A 1 462 ? -32.401 -1.965 42.939 1.00 73.62 462 MET A N 1
ATOM 3733 C CA . MET A 1 462 ? -31.030 -1.499 43.076 1.00 73.62 462 MET A CA 1
ATOM 3734 C C . MET A 1 462 ? -31.000 -0.004 43.403 1.00 73.62 462 MET A C 1
ATOM 3736 O O . MET A 1 462 ? -31.582 0.807 42.674 1.00 73.62 462 MET A O 1
ATOM 3740 N N . PRO A 1 463 ? -30.274 0.400 44.454 1.00 68.62 463 PRO A N 1
ATOM 3741 C CA . PRO A 1 463 ? -30.190 1.801 44.806 1.00 68.62 463 PRO A CA 1
ATOM 3742 C C . PRO A 1 463 ? -29.358 2.586 43.788 1.00 68.62 463 PRO A C 1
ATOM 3744 O O . PRO A 1 463 ? -28.347 2.107 43.264 1.00 68.62 463 PRO A O 1
ATOM 3747 N N . GLY A 1 464 ? -29.711 3.853 43.577 1.00 69.00 464 GLY A N 1
ATOM 3748 C CA . GLY A 1 464 ? -28.840 4.783 42.863 1.00 69.00 464 GLY A CA 1
ATOM 3749 C C . GLY A 1 464 ? -27.525 5.008 43.624 1.00 69.00 464 GLY A C 1
ATOM 3750 O O . GLY A 1 464 ? -27.514 5.185 44.842 1.00 69.00 464 GLY A O 1
ATOM 3751 N N . ASN A 1 465 ? -26.401 5.057 42.901 1.00 71.50 465 ASN A N 1
ATOM 3752 C CA . ASN A 1 465 ? -25.083 5.429 43.437 1.00 71.50 465 ASN A CA 1
ATOM 3753 C C . ASN A 1 465 ? -24.551 4.555 44.596 1.00 71.50 465 ASN A C 1
ATOM 3755 O O . ASN A 1 465 ? -23.894 5.071 45.509 1.00 71.50 465 ASN A O 1
ATOM 3759 N N . VAL A 1 466 ? -24.768 3.237 44.554 1.00 78.94 466 VAL A N 1
ATOM 3760 C CA . VAL A 1 466 ? -24.045 2.304 45.437 1.00 78.94 466 VAL A CA 1
ATOM 3761 C C . VAL A 1 466 ? -22.551 2.375 45.122 1.00 78.94 466 VAL A C 1
ATOM 3763 O O . VAL A 1 466 ? -22.137 2.256 43.970 1.00 78.94 466 VAL A O 1
ATOM 3766 N N . THR A 1 467 ? -21.737 2.610 46.149 1.00 80.31 467 THR A N 1
ATOM 3767 C CA . THR A 1 467 ? -20.268 2.745 46.019 1.00 80.31 467 THR A CA 1
ATOM 3768 C C . THR A 1 467 ? -19.502 1.877 47.011 1.00 80.31 467 THR A C 1
ATOM 3770 O O . THR A 1 467 ? -18.269 1.831 46.991 1.00 80.31 467 THR A O 1
ATOM 3773 N N . LYS A 1 468 ? -20.235 1.197 47.890 1.00 86.69 468 LYS A N 1
ATOM 3774 C CA . LYS A 1 468 ? -19.736 0.423 49.015 1.00 86.69 468 LYS A CA 1
ATOM 3775 C C . LYS A 1 468 ? -20.483 -0.911 49.071 1.00 86.69 468 LYS A C 1
ATOM 3777 O O . LYS A 1 468 ? -21.646 -0.961 48.682 1.00 86.69 468 LYS A O 1
ATOM 3782 N N . PHE A 1 469 ? -19.812 -1.962 49.525 1.00 89.56 469 PHE A N 1
ATOM 3783 C CA . PHE A 1 469 ? -20.364 -3.312 49.621 1.00 89.56 469 PHE A CA 1
ATOM 3784 C C . PHE A 1 469 ? -19.710 -4.084 50.771 1.00 89.56 469 PHE A C 1
ATOM 3786 O O . PHE A 1 469 ? -18.507 -3.939 51.002 1.00 89.56 469 PHE A O 1
ATOM 3793 N N . ASN A 1 470 ? -20.494 -4.886 51.487 1.00 90.81 470 ASN A N 1
ATOM 3794 C CA . ASN A 1 470 ? -19.993 -5.921 52.389 1.00 90.81 470 ASN A CA 1
ATOM 3795 C C . ASN A 1 470 ? -20.952 -7.113 52.379 1.00 90.81 470 ASN A C 1
ATOM 3797 O O . ASN A 1 470 ? -22.112 -6.968 51.998 1.00 90.81 470 ASN A O 1
ATOM 3801 N N . ALA A 1 471 ? -20.463 -8.269 52.803 1.00 92.88 471 ALA A N 1
ATOM 3802 C CA . ALA A 1 471 ? -21.263 -9.466 52.961 1.00 92.88 471 ALA A CA 1
ATOM 3803 C C . ALA A 1 471 ? -20.871 -10.192 54.246 1.00 92.88 471 ALA A C 1
ATOM 3805 O O . ALA A 1 471 ? -19.693 -10.175 54.609 1.00 92.88 471 ALA A O 1
ATOM 3806 N N . TYR A 1 472 ? -21.844 -10.821 54.897 1.00 93.00 472 TYR A N 1
ATOM 3807 C CA . TYR A 1 472 ? -21.641 -11.663 56.066 1.00 93.00 472 TYR A CA 1
ATOM 3808 C C . TYR A 1 472 ? -22.160 -13.068 55.818 1.00 93.00 472 TYR A C 1
ATOM 3810 O O . TYR A 1 472 ? -23.189 -13.220 55.175 1.00 93.00 472 TYR A O 1
ATOM 3818 N N . ALA A 1 473 ? -21.474 -14.071 56.348 1.00 94.06 473 ALA A N 1
ATOM 3819 C CA . ALA A 1 473 ? -22.019 -15.413 56.510 1.00 94.06 473 ALA A CA 1
ATOM 3820 C C . ALA A 1 473 ? -22.149 -15.684 58.010 1.00 94.06 473 ALA A C 1
ATOM 3822 O O . ALA A 1 473 ? -21.228 -15.400 58.776 1.00 94.06 473 ALA A O 1
ATOM 3823 N N . ILE A 1 474 ? -23.315 -16.151 58.439 1.00 93.50 474 ILE A N 1
ATOM 3824 C CA . ILE A 1 474 ? -23.642 -16.372 59.845 1.00 93.50 474 ILE A CA 1
ATOM 3825 C C . ILE A 1 474 ? -24.153 -17.795 59.976 1.00 93.50 474 ILE A C 1
ATOM 3827 O O . ILE A 1 474 ? -25.034 -18.201 59.223 1.00 93.50 474 ILE A O 1
ATOM 3831 N N . HIS A 1 475 ? -23.605 -18.532 60.932 1.00 93.19 475 HIS A N 1
ATOM 3832 C CA . HIS A 1 475 ? -23.987 -19.905 61.256 1.00 93.19 475 HIS A CA 1
ATOM 3833 C C . HIS A 1 475 ? -23.683 -20.186 62.729 1.00 93.19 475 HIS A C 1
ATOM 3835 O O . HIS A 1 475 ? -23.075 -19.361 63.417 1.00 93.19 475 HIS A O 1
ATOM 3841 N N . GLY A 1 476 ? -24.143 -21.321 63.236 1.00 90.94 476 GLY A N 1
ATOM 3842 C CA . GLY A 1 476 ? -23.936 -21.738 64.613 1.00 90.94 476 GLY A CA 1
ATOM 3843 C C . GLY A 1 476 ? -24.974 -21.201 65.605 1.00 90.94 476 GLY A C 1
ATOM 3844 O O . GLY A 1 476 ? -25.581 -20.129 65.438 1.00 90.94 476 GLY A O 1
ATOM 3845 N N . SER A 1 477 ? -25.150 -21.945 66.694 1.00 88.94 477 SER A N 1
ATOM 3846 C CA . SER A 1 477 ? -26.121 -21.650 67.752 1.00 88.94 477 SER A CA 1
ATOM 3847 C C . SER A 1 477 ? -25.504 -21.171 69.069 1.00 88.94 477 SER A C 1
ATOM 3849 O O . SER A 1 477 ? -24.458 -21.632 69.523 1.00 88.94 477 SER A O 1
ATOM 3851 N N . GLY A 1 478 ? -26.220 -20.281 69.765 1.00 87.44 478 GLY A N 1
ATOM 3852 C CA . GLY A 1 478 ? -25.893 -19.878 71.136 1.00 87.44 478 GLY A CA 1
ATOM 3853 C C . GLY A 1 478 ? -24.505 -19.242 71.275 1.00 87.44 478 GLY A C 1
ATOM 3854 O O . GLY A 1 478 ? -24.253 -18.174 70.720 1.00 87.44 478 GLY A O 1
ATOM 3855 N N . VAL A 1 479 ? -23.630 -19.872 72.067 1.00 83.06 479 VAL A N 1
ATOM 3856 C CA . VAL A 1 479 ? -22.259 -19.389 72.336 1.00 83.06 479 VAL A CA 1
ATOM 3857 C C . VAL A 1 479 ? -21.314 -19.672 71.159 1.00 83.06 479 VAL A C 1
ATOM 3859 O O . VAL A 1 479 ? -20.369 -18.918 70.955 1.00 83.06 479 VAL A O 1
ATOM 3862 N N . GLU A 1 480 ? -21.619 -20.683 70.341 1.00 86.00 480 GLU A N 1
ATOM 3863 C CA . GLU A 1 480 ? -20.856 -21.078 69.146 1.00 86.00 480 GLU A CA 1
ATOM 3864 C C . GLU A 1 480 ? -21.411 -20.414 67.873 1.00 86.00 480 GLU A C 1
ATOM 3866 O O . GLU A 1 480 ? -21.321 -20.949 66.775 1.00 86.00 480 GLU A O 1
ATOM 3871 N N . ARG A 1 481 ? -22.030 -19.233 68.000 1.00 90.25 481 ARG A N 1
ATOM 3872 C CA . ARG A 1 481 ? -22.516 -18.476 66.843 1.00 90.25 481 ARG A CA 1
ATOM 3873 C C . ARG A 1 481 ? -21.360 -17.750 66.160 1.00 90.25 481 ARG A C 1
ATOM 3875 O O . ARG A 1 481 ? -20.743 -16.849 66.735 1.00 90.25 481 ARG A O 1
ATOM 3882 N N . HIS A 1 482 ? -21.103 -18.106 64.912 1.00 91.19 482 HIS A N 1
ATOM 3883 C CA . HIS A 1 482 ? -20.031 -17.564 64.096 1.00 91.19 482 HIS A CA 1
ATOM 3884 C C . HIS A 1 482 ? -20.549 -16.456 63.177 1.00 91.19 482 HIS A C 1
ATOM 3886 O O . HIS A 1 482 ? -21.612 -16.562 62.571 1.00 91.19 482 HIS A O 1
ATOM 3892 N N . TYR A 1 483 ? -19.771 -15.378 63.072 1.00 91.88 483 TYR A N 1
ATOM 3893 C CA . TYR A 1 483 ? -20.015 -14.294 62.123 1.00 91.88 483 TYR A CA 1
ATOM 3894 C C . TYR A 1 483 ? -18.776 -14.132 61.258 1.00 91.88 483 TYR A C 1
ATOM 3896 O O . TYR A 1 483 ? -17.684 -13.856 61.761 1.00 91.88 483 TYR A O 1
ATOM 3904 N N . GLU A 1 484 ? -18.949 -14.269 59.958 1.00 93.44 484 GLU A N 1
ATOM 3905 C CA . GLU A 1 484 ? -17.903 -14.145 58.954 1.00 93.44 484 GLU A CA 1
ATOM 3906 C C . GLU A 1 484 ? -18.192 -12.962 58.064 1.00 93.44 484 GLU A C 1
ATOM 3908 O O . GLU A 1 484 ? -19.349 -12.675 57.793 1.00 93.44 484 GLU A O 1
ATOM 3913 N N . ALA A 1 485 ? -17.154 -12.251 57.639 1.00 92.06 485 ALA A N 1
ATOM 3914 C CA . ALA A 1 485 ? -17.285 -10.988 56.935 1.00 92.06 485 ALA A CA 1
ATOM 3915 C C . ALA A 1 485 ? -16.354 -10.938 55.724 1.00 92.06 485 ALA A C 1
ATOM 3917 O O . ALA A 1 485 ? -15.164 -11.247 55.820 1.00 92.06 485 ALA A O 1
ATOM 3918 N N . LEU A 1 486 ? -16.871 -10.474 54.584 1.00 90.81 486 LEU A N 1
ATOM 3919 C CA . LEU A 1 486 ? -16.049 -10.167 53.412 1.00 90.81 486 LEU A CA 1
ATOM 3920 C C . LEU A 1 486 ? -15.022 -9.073 53.746 1.00 90.81 486 LEU A C 1
ATOM 3922 O O . LEU A 1 486 ? -13.862 -9.153 53.340 1.00 90.81 486 LEU A O 1
ATOM 3926 N N . TYR A 1 487 ? -15.446 -8.073 54.522 1.00 89.25 487 TYR A N 1
ATOM 3927 C CA . TYR A 1 487 ? -14.593 -7.037 55.093 1.00 89.25 487 TYR A CA 1
ATOM 3928 C C . TYR A 1 487 ? -14.772 -7.000 56.619 1.00 89.25 487 TYR A C 1
ATOM 3930 O O . TYR A 1 487 ? -15.784 -6.509 57.121 1.00 89.25 487 TYR A O 1
ATOM 3938 N N . ALA A 1 488 ? -13.790 -7.548 57.341 1.00 82.31 488 ALA A N 1
ATOM 3939 C CA . ALA A 1 488 ? -13.768 -7.652 58.802 1.00 82.31 488 ALA A CA 1
ATOM 3940 C C . ALA A 1 488 ? -13.435 -6.322 59.507 1.00 82.31 488 ALA A C 1
ATOM 3942 O O . ALA A 1 488 ? -12.846 -5.411 58.924 1.00 82.31 488 ALA A O 1
ATOM 3943 N N . VAL A 1 489 ? -13.781 -6.224 60.793 1.00 73.88 489 VAL A N 1
ATOM 3944 C CA . VAL A 1 489 ? -13.541 -5.046 61.640 1.00 73.88 489 VAL A CA 1
ATOM 3945 C C . VAL A 1 489 ? -12.227 -5.232 62.405 1.00 73.88 489 VAL A C 1
ATOM 3947 O O . VAL A 1 489 ? -12.220 -5.560 63.586 1.00 73.88 489 VAL A O 1
ATOM 3950 N N . THR A 1 490 ? -11.093 -5.046 61.728 1.00 63.41 490 THR A N 1
ATOM 3951 C CA . THR A 1 490 ? -9.759 -5.315 62.308 1.00 63.41 490 THR A CA 1
ATOM 3952 C C . THR A 1 490 ? -9.145 -4.123 63.045 1.00 63.41 490 THR A C 1
ATOM 3954 O O . THR A 1 490 ? -8.324 -4.305 63.939 1.00 63.41 490 THR A O 1
ATOM 3957 N N . ASP A 1 491 ? -9.550 -2.895 62.711 1.00 57.59 491 ASP A N 1
ATOM 3958 C CA . ASP A 1 491 ? -8.735 -1.708 63.020 1.00 57.59 491 ASP A CA 1
ATOM 3959 C C . ASP A 1 491 ? -9.358 -0.773 64.072 1.00 57.59 491 ASP A C 1
ATOM 3961 O O . ASP A 1 491 ? -8.941 0.379 64.197 1.00 57.59 491 ASP A O 1
ATOM 3965 N N . GLY A 1 492 ? -10.429 -1.183 64.763 1.00 56.03 492 GLY A N 1
ATOM 3966 C CA . GLY A 1 492 ? -11.196 -0.300 65.666 1.00 56.03 492 GLY A CA 1
ATOM 3967 C C . GLY A 1 492 ? -11.833 0.920 64.972 1.00 56.03 492 GLY A C 1
ATOM 3968 O O . GLY A 1 492 ? -12.522 1.721 65.599 1.00 56.03 492 GLY A O 1
ATOM 3969 N N . THR A 1 493 ? -11.632 1.055 63.659 1.00 50.28 493 THR A N 1
ATOM 3970 C CA . THR A 1 493 ? -12.298 2.010 62.784 1.00 50.28 493 THR A CA 1
ATOM 3971 C C . THR A 1 493 ? -13.446 1.286 62.091 1.00 50.28 493 THR A C 1
ATOM 3973 O O . THR A 1 493 ? -13.278 0.184 61.578 1.00 50.28 493 THR A O 1
ATOM 3976 N N . PHE A 1 494 ? -14.629 1.900 62.068 1.00 51.72 494 PHE A N 1
ATOM 3977 C CA . PHE A 1 494 ? -15.863 1.358 61.481 1.00 51.72 494 PHE A CA 1
ATOM 3978 C C . PHE A 1 494 ? -15.820 1.248 59.937 1.00 51.72 494 PHE A C 1
ATOM 3980 O O . PHE A 1 494 ? -16.793 1.563 59.249 1.00 51.72 494 PHE A O 1
ATOM 3987 N N . LYS A 1 495 ? -14.691 0.847 59.336 1.00 52.81 495 LYS A N 1
ATOM 3988 C CA . LYS A 1 495 ? -14.577 0.570 57.897 1.00 52.81 495 LYS A CA 1
ATOM 3989 C C . LYS A 1 495 ? -15.125 -0.819 57.592 1.00 52.81 495 LYS A C 1
ATOM 3991 O O . LYS A 1 495 ? -14.411 -1.735 57.221 1.00 52.81 495 LYS A O 1
ATOM 3996 N N . PHE A 1 496 ? -16.439 -0.910 57.712 1.00 69.19 496 PHE A N 1
ATOM 3997 C CA . PHE A 1 496 ? -17.237 -2.107 57.488 1.00 69.19 496 PHE A CA 1
ATOM 3998 C C . PHE A 1 496 ? -17.440 -2.424 55.997 1.00 69.19 496 PHE A C 1
ATOM 4000 O O . PHE A 1 496 ? -18.038 -3.427 55.673 1.00 69.19 496 PHE A O 1
ATOM 4007 N N . PHE A 1 497 ? -17.012 -1.580 55.052 1.00 80.00 497 PHE A N 1
ATOM 4008 C CA . PHE A 1 497 ? -17.404 -1.716 53.642 1.00 80.00 497 PHE A CA 1
ATOM 4009 C C . PHE A 1 497 ? -16.236 -1.527 52.676 1.00 80.00 497 PHE A C 1
ATOM 4011 O O . PHE A 1 497 ? -15.533 -0.512 52.735 1.00 80.00 497 PHE A O 1
ATOM 4018 N N . GLY A 1 498 ? -16.092 -2.450 51.723 1.00 81.00 498 GLY A N 1
ATOM 4019 C CA . GLY A 1 498 ? -15.209 -2.302 50.567 1.00 81.00 498 GLY A CA 1
ATOM 4020 C C . GLY A 1 498 ? -15.838 -1.442 49.473 1.00 81.00 498 GLY A C 1
ATOM 4021 O O . GLY A 1 498 ? -17.038 -1.178 49.488 1.00 81.00 498 GLY A O 1
ATOM 4022 N N . ARG A 1 499 ? -15.032 -0.973 48.512 1.00 83.50 499 ARG A N 1
ATOM 4023 C CA . ARG A 1 499 ? -15.525 -0.186 47.366 1.00 83.50 499 ARG A CA 1
ATOM 4024 C C . ARG A 1 499 ? -16.024 -1.101 46.250 1.00 83.50 499 ARG A C 1
ATOM 4026 O O . ARG A 1 499 ? -15.312 -2.021 45.858 1.00 83.50 499 ARG A O 1
ATOM 4033 N N . ILE A 1 500 ? -17.182 -0.776 45.677 1.00 83.38 500 ILE A N 1
ATOM 4034 C CA . ILE A 1 500 ? -17.742 -1.453 44.498 1.00 83.38 500 ILE A CA 1
ATOM 4035 C C . ILE A 1 500 ? -18.052 -0.432 43.394 1.00 83.38 500 ILE A C 1
ATOM 4037 O O . ILE A 1 500 ? -18.501 0.679 43.678 1.00 83.38 500 ILE A O 1
ATOM 4041 N N . ASP A 1 501 ? -17.787 -0.797 42.139 1.00 78.81 501 ASP A N 1
ATOM 4042 C CA . ASP A 1 501 ? -18.114 -0.011 40.947 1.00 78.81 501 ASP A CA 1
ATOM 4043 C C . ASP A 1 501 ? -19.292 -0.661 40.219 1.00 78.81 501 ASP A C 1
ATOM 4045 O O . ASP A 1 501 ? -19.165 -1.681 39.536 1.00 78.81 501 ASP A O 1
ATOM 4049 N N . THR A 1 502 ? -20.461 -0.043 40.354 1.00 74.06 502 THR A N 1
ATOM 4050 C CA . THR A 1 502 ? -21.711 -0.529 39.764 1.00 74.06 502 THR A CA 1
ATOM 4051 C C . THR A 1 502 ? -21.686 -0.567 38.237 1.00 74.06 502 THR A C 1
ATOM 4053 O O . THR A 1 502 ? -22.438 -1.346 37.657 1.00 74.06 502 THR A O 1
ATOM 4056 N N . ARG A 1 503 ? -20.779 0.152 37.556 1.00 71.06 503 ARG A N 1
ATOM 4057 C CA . ARG A 1 503 ? -20.624 0.081 36.086 1.00 71.06 503 ARG A CA 1
ATOM 4058 C C . ARG A 1 503 ? -20.101 -1.269 35.599 1.00 71.06 503 ARG A C 1
ATOM 4060 O O . ARG A 1 503 ? -20.284 -1.627 34.438 1.00 71.06 503 ARG A O 1
ATOM 4067 N N . ARG A 1 504 ? -19.465 -2.047 36.482 1.00 73.00 504 ARG A N 1
ATOM 4068 C CA . ARG A 1 504 ? -19.059 -3.432 36.188 1.00 73.00 504 ARG A CA 1
ATOM 4069 C C . ARG A 1 504 ? -20.221 -4.426 36.282 1.00 73.00 504 ARG A C 1
ATOM 4071 O O . ARG A 1 504 ? -20.111 -5.514 35.717 1.00 73.00 504 ARG A O 1
ATOM 4078 N N . LEU A 1 505 ? -21.299 -4.046 36.974 1.00 74.06 505 LEU A N 1
ATOM 4079 C CA . LEU A 1 505 ? -22.505 -4.848 37.214 1.00 74.06 505 LEU A CA 1
ATOM 4080 C C . LEU A 1 505 ? -23.710 -4.415 36.380 1.00 74.06 505 LEU A C 1
ATOM 4082 O O . LEU A 1 505 ? -24.618 -5.213 36.199 1.00 74.06 505 LEU A O 1
ATOM 4086 N N . ILE A 1 506 ? -23.765 -3.162 35.929 1.00 72.56 506 ILE A N 1
ATOM 4087 C CA . ILE A 1 506 ? -24.930 -2.576 35.260 1.00 72.56 506 ILE A CA 1
ATOM 4088 C C . ILE A 1 506 ? -24.448 -1.761 34.047 1.00 72.56 506 ILE A C 1
ATOM 4090 O O . ILE A 1 506 ? -23.474 -1.014 34.172 1.00 72.56 506 ILE A O 1
ATOM 4094 N N . PRO A 1 507 ? -25.123 -1.841 32.882 1.00 65.75 507 PRO A N 1
ATOM 4095 C CA . PRO A 1 507 ? -24.784 -1.035 31.706 1.00 65.75 507 PRO A CA 1
ATOM 4096 C C . PRO A 1 507 ? -24.771 0.487 31.956 1.00 65.75 507 PRO A C 1
ATOM 4098 O O . PRO A 1 507 ? -25.648 1.018 32.642 1.00 65.75 507 PRO A O 1
ATOM 4101 N N . GLU A 1 508 ? -23.824 1.201 31.327 1.00 57.41 508 GLU A N 1
ATOM 4102 C CA . GLU A 1 508 ? -23.646 2.666 31.458 1.00 57.41 508 GLU A CA 1
ATOM 4103 C C . GLU A 1 508 ? -24.886 3.478 31.044 1.00 57.41 508 GLU A C 1
ATOM 4105 O O . GLU A 1 508 ? -25.246 4.458 31.700 1.00 57.41 508 GLU A O 1
ATOM 4110 N N . ASP A 1 509 ? -25.600 3.024 30.010 1.00 56.53 509 ASP A N 1
ATOM 4111 C CA . ASP A 1 509 ? -26.809 3.681 29.488 1.00 56.53 509 ASP A CA 1
ATOM 4112 C C . ASP A 1 509 ? -27.960 3.717 30.522 1.00 56.53 509 ASP A C 1
ATOM 4114 O O . ASP A 1 509 ? -28.896 4.513 30.414 1.00 56.53 509 ASP A O 1
ATOM 4118 N N . I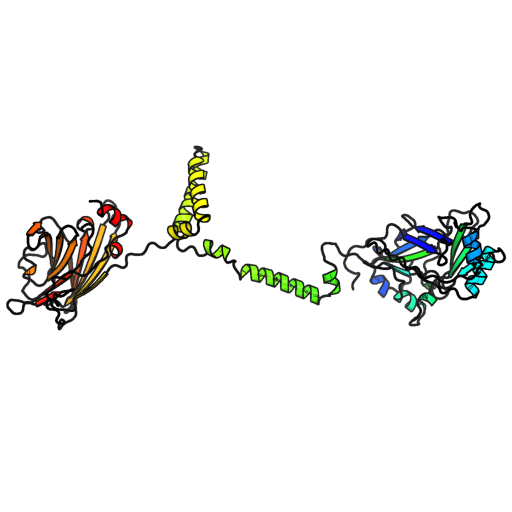LE A 1 510 ? -27.894 2.852 31.539 1.00 57.97 510 ILE A N 1
ATOM 4119 C CA . ILE A 1 510 ? -28.894 2.710 32.602 1.00 57.97 510 ILE A CA 1
ATOM 4120 C C . ILE A 1 510 ? -28.454 3.450 33.871 1.00 57.97 510 ILE A C 1
ATOM 4122 O O . ILE A 1 510 ? -29.274 4.096 34.525 1.00 57.97 510 ILE A O 1
ATOM 4126 N N . THR A 1 511 ? -27.158 3.428 34.196 1.00 51.50 511 THR A N 1
ATOM 4127 C CA . THR A 1 511 ? -26.604 4.122 35.373 1.00 51.50 511 THR A CA 1
ATOM 4128 C C . THR A 1 511 ? -26.795 5.639 35.290 1.00 51.50 511 THR A C 1
ATOM 4130 O O . THR A 1 511 ? -27.072 6.269 36.307 1.00 51.50 511 THR A O 1
ATOM 4133 N N . ALA A 1 512 ? -26.743 6.224 34.086 1.00 46.59 512 ALA A N 1
ATOM 4134 C CA . ALA A 1 512 ? -26.960 7.659 33.869 1.00 46.59 512 ALA A CA 1
ATOM 4135 C C . ALA A 1 512 ? -28.401 8.137 34.152 1.00 46.59 512 ALA A C 1
ATOM 4137 O O . ALA A 1 512 ? -28.604 9.310 34.461 1.00 46.59 512 ALA A O 1
ATOM 4138 N N . ARG A 1 513 ? -29.405 7.249 34.063 1.00 49.00 513 ARG A N 1
ATOM 4139 C CA . ARG A 1 513 ? -30.816 7.581 34.351 1.00 49.00 513 ARG A CA 1
ATOM 4140 C C . ARG A 1 513 ? -31.161 7.494 35.839 1.00 49.00 513 ARG A C 1
ATOM 4142 O O . ARG A 1 513 ? -32.051 8.201 36.291 1.00 49.00 513 ARG A O 1
ATOM 4149 N N . HIS A 1 514 ? -30.458 6.651 36.595 1.00 47.56 514 HIS A N 1
ATOM 4150 C CA . HIS A 1 514 ? -30.672 6.482 38.038 1.00 47.56 514 HIS A CA 1
ATOM 4151 C C . HIS A 1 514 ? -29.861 7.459 38.902 1.00 47.56 514 HIS A C 1
ATOM 4153 O O . HIS A 1 514 ? -30.144 7.596 40.086 1.00 47.56 514 HIS A O 1
ATOM 4159 N N . SER A 1 515 ? -28.865 8.155 38.344 1.00 41.78 515 SER A N 1
ATOM 4160 C CA . SER A 1 515 ? -28.093 9.167 39.080 1.00 41.78 515 SER A CA 1
ATOM 4161 C C . SER A 1 515 ? -28.833 10.497 39.289 1.00 41.78 515 SER A C 1
ATOM 4163 O O . SER A 1 515 ? -28.320 11.359 39.999 1.00 41.78 515 SER A O 1
ATOM 4165 N N . THR A 1 516 ? -29.996 10.681 38.657 1.00 34.50 516 THR A N 1
ATOM 4166 C CA . THR A 1 516 ? -30.773 11.935 38.634 1.00 34.50 516 THR A CA 1
ATOM 4167 C C . THR A 1 516 ? -32.037 11.905 39.505 1.00 34.50 516 THR A C 1
ATOM 4169 O O . THR A 1 516 ? -32.780 12.884 39.493 1.00 34.50 516 THR A O 1
ATOM 4172 N N . ILE A 1 517 ? -32.273 10.822 40.259 1.00 33.00 517 ILE A N 1
ATOM 4173 C CA . ILE A 1 517 ? -33.388 10.666 41.216 1.00 33.00 517 ILE A CA 1
ATOM 4174 C C . ILE A 1 517 ? -32.838 10.592 42.650 1.00 33.00 517 ILE A C 1
ATOM 4176 O O . ILE A 1 517 ? -31.856 9.849 42.883 1.00 33.00 517 ILE A O 1
#

Solvent-accessible surface area (backbone atoms only — not comparable to full-atom values): 29583 Å² total; per-residue (Å²): 122,82,56,79,60,62,48,68,74,75,78,72,68,47,77,51,75,46,61,54,94,96,51,63,47,46,30,36,38,76,27,47,64,86,32,52,36,75,49,60,85,86,56,56,53,77,88,48,47,77,66,47,70,52,47,57,58,87,25,32,34,38,38,40,32,66,31,57,32,76,49,59,39,78,68,48,74,70,55,52,54,43,66,75,38,86,77,74,88,71,92,74,86,83,81,80,86,52,98,87,61,68,56,70,82,88,85,75,84,73,52,76,66,57,55,52,42,51,53,31,38,75,71,65,78,35,82,62,37,77,41,75,39,66,42,62,52,42,32,34,39,52,71,74,61,56,43,40,72,45,56,74,68,53,31,66,51,60,81,41,90,63,88,57,68,53,82,61,18,19,26,38,36,39,33,73,44,73,91,47,103,53,38,35,29,32,41,34,62,43,72,28,86,64,43,48,84,60,49,59,82,86,52,72,48,85,91,45,95,92,51,97,44,38,38,34,64,33,38,39,38,45,43,37,37,70,60,86,90,57,64,64,75,48,61,78,51,40,74,62,40,51,49,51,52,50,53,52,50,51,50,50,52,52,43,57,67,71,53,66,54,84,77,49,50,75,70,75,67,55,82,38,56,65,67,59,52,47,52,54,49,50,42,50,51,43,57,64,56,29,77,79,54,81,54,60,64,60,39,51,52,52,50,50,52,50,52,50,33,76,73,30,66,71,54,37,50,68,69,22,50,81,77,81,77,64,80,31,50,78,47,63,32,52,22,23,38,72,52,48,72,54,96,62,76,50,39,34,40,37,37,34,55,40,79,46,87,45,85,100,50,80,59,49,48,28,37,38,37,37,36,38,28,68,59,79,80,25,34,73,75,73,94,64,77,64,35,83,39,88,70,50,86,76,33,37,28,39,35,38,39,46,36,32,84,81,56,35,31,40,36,41,36,43,31,82,76,39,33,29,40,44,38,38,22,63,43,95,92,41,68,81,40,86,31,90,88,62,86,70,65,65,46,62,47,76,58,89,59,36,33,36,40,38,33,48,46,48,51,89,76,51,70,53,68,44,48,34,36,33,38,34,42,32,34,40,51,85,92,63,49,46,52,28,14,54,42,32,52,70,74,92,50,91,62,52,55,43,80,44,66,54,66,38,42,40,63,65,89,55,54,69,66,41,69,78,111

Sequence (517 aa):
MLNQIGEVSTPNIAKLTISVEGFPALYTMQAQGIDLVLLNDTEINQQAVAFLNEYKNEGILKVKFRPTSEVPWQISNESFTALQGNCKSRRKTCKDKEPSKHSTTFEFDARRWSRTLLLQVLNGTEPEMRIAGAIPMYVTVPNEGEVKATNQLQDMGTNVNITDIRGTFNTARMTINNSTQLPIWTTQMDFHPRMASFSPPKTHFPYAPGSNLDYVEMIAFVDRVFPSFIPVQFVQGGIIASYIALVLLVGRLIRGVVTSGPLDVIISEIPNPDYLLKICLDIYLVRESGSRDGNFTLEQDLFAKLIFLFRSPQTLIKWTRYKHIQKGYEFEIKHSWDGKVVPHEPFKISMRWHFERQPGKPHKRVIRVEIRGPLFDDPDPPNEYAGPTPGLWNYEVVELFLPTRKDITWNFYVGPHGHWLVLLHSAYRECFNKGEETELEVQNVHQGAEWICNFEIPLAYMPGNVTKFNAYAIHGSGVERHYEALYAVTDGTFKFFGRIDTRRLIPEDITARHSTI

Nearest PDB structures (foldseek):
  8ixo-assembly1_F  TM=5.475E-01  e=2.171E-16  Mus musculus
  6bpz-assembly1_A  TM=5.384E-01  e=9.449E-15  Mus musculus
  3jac-assembly1_C  TM=5.341E-01  e=2.134E-13  Mus musculus
  4jpq-assembly2_B  TM=6.377E-01  e=1.646E-06  Bacteroides uniformis ATCC 8492

pLDDT: mean 78.53, std 13.61, range [31.33, 95.62]

Radius of gyration: 56.66 Å; Cα contacts (8 Å, |Δi|>4): 878; chains: 1; bounding box: 96×70×149 Å

Mean predicted aligned error: 19.82 Å